Protein AF-0000000069912980 (afdb_homodimer)

Sequence (394 aa):
MSRKFDGLCTSQEHWNTFIVEEDFNFISSNGISAVRIPVGWWIASDRAPPQPYVGGSLQALDNAFIWAQKYGINVIIDLHAAPGSQNGEAHSSSRNGSQEWGLSVQNIQETVNVIDFLTYRYANYSRLYAVELINEPLSPGATLDSLNKYYRAGYNVVRKSVKLARVPWRRETRPRPMGGQKPAHGPGRARLGPLTMMSRKFDGLCTSQEHWNTFIVEEDFNFISSNGISAVRIPVGWWIASDRAPPQPYVGGSLQALDNAFIWAQKYGINVIIDLHAAPGSQNGEAHSSSRNGSQEWGLSVQNIQETVNVIDFLTYRYANYSRLYAVELINEPLSPGATLDSLNKYYRAGYNVVRKSVKLARVPWRRETRPRPMGGQKPAHGPGRARLGPLTM

Radius of gyration: 20.33 Å; Cα contacts (8 Å, |Δi|>4): 784; chains: 2; bounding box: 56×50×55 Å

InterPro domains:
  IPR001547 Glycoside hydrolase, family 5 [PF00150] (10-161)
  IPR010431 Fascin [PTHR10551] (12-167)
  IPR017853 Glycoside hydrolase superfamily [SSF51445] (11-161)

Secondary structure (DSSP, 8-state):
------TT---HHHHHHHS-HHHHHHHHHTT--EEEEEEEGGGGGTTSPPTT--S-HHHHHHHHHHHHHHHT-EEEEEEEE-TT-SSS-GGGT-STT---GGG-HHHHHHHHHHHHHHHHHHTT-TTEEEEESSSS--TTTS-HHHHHHHHHHHHHHHHHHHHHHH-SS-----------------S-----EEEE-/------TT---HHHHHHHS-HHHHHHHHHTT--EEEEEEEGGGGGTTSPPTT--S-HHHHHHHHHHHHHHHT-EEEEEEEE-TT-SSS-GGGT-STT---GGG-HHHHHHHHHHHHHHHHHHTT-TTEEEEESSSS--TTTS-HHHHHHHHHHHHHHHHHHHHHHH--S-----------------S-----EEEE-

Nearest PDB structures (foldseek):
  2pbo-assembly1_A  TM=8.681E-01  e=3.625E-12  Candida albicans
  1h4p-assembly2_B  TM=8.787E-01  e=3.131E-10  Saccharomyces cerevisiae
  1cec-assembly1_A  TM=8.666E-01  e=3.443E-08  Acetivibrio thermocellus
  1cen-assembly1_A  TM=8.551E-01  e=7.095E-08  Acetivibrio thermocellus
  3w0k-assembly1_A  TM=7.605E-01  e=1.513E-05  Caldanaerobius polysaccharolyticus

pLDDT: mean 77.16, std 24.52, range [23.08, 97.5]

Organism: Camellia sinensis (NCBI:txid4442)

Structure (mmCIF, N/CA/C/O backbone):
data_AF-0000000069912980-model_v1
#
loop_
_entity.id
_entity.type
_entity.pdbx_description
1 polymer 'Glycoside hydrolase family 5 domain-containing protein'
#
loop_
_atom_site.group_PDB
_atom_site.id
_atom_site.type_symbol
_atom_site.label_atom_id
_atom_site.label_alt_id
_atom_site.label_comp_id
_atom_site.label_asym_id
_atom_site.label_entity_id
_atom_site.label_seq_id
_atom_site.pdbx_PDB_ins_code
_atom_site.Cartn_x
_atom_site.Cartn_y
_atom_site.Cartn_z
_atom_site.occupancy
_atom_site.B_iso_or_equiv
_atom_site.auth_seq_id
_atom_site.auth_comp_id
_atom_site.auth_asym_id
_atom_site.auth_atom_id
_atom_site.pdbx_PDB_model_num
ATOM 1 N N . MET A 1 1 ? -14.133 -2.797 -12.57 1 27.88 1 MET A N 1
ATOM 2 C CA . MET A 1 1 ? -13.844 -1.371 -12.68 1 27.88 1 MET A CA 1
ATOM 3 C C . MET A 1 1 ? -12.797 -0.946 -11.656 1 27.88 1 MET A C 1
ATOM 5 O O . MET A 1 1 ? -13.094 -0.879 -10.461 1 27.88 1 MET A O 1
ATOM 9 N N . SER A 1 2 ? -11.656 -1.53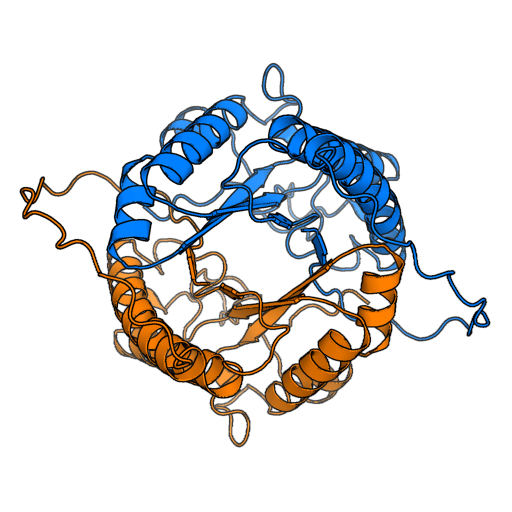7 -11.773 1 38.38 2 SER A N 1
ATOM 10 C CA . SER A 1 2 ? -10.5 -1.09 -10.992 1 38.38 2 SER A CA 1
ATOM 11 C C . SER A 1 2 ? -10.367 0.429 -11.023 1 38.38 2 SER A C 1
ATOM 13 O O . SER A 1 2 ? -10.023 1.002 -12.062 1 38.38 2 SER A O 1
ATOM 15 N N . ARG A 1 3 ? -11.453 1.156 -10.445 1 48.53 3 ARG A N 1
ATOM 16 C CA . ARG A 1 3 ? -11.391 2.609 -10.555 1 48.53 3 ARG A CA 1
ATOM 17 C C . ARG A 1 3 ? -10.133 3.154 -9.891 1 48.53 3 ARG A C 1
ATOM 19 O O . ARG A 1 3 ? -9.844 2.824 -8.734 1 48.53 3 ARG A O 1
ATOM 26 N N . LYS A 1 4 ? -9.32 3.502 -10.797 1 55.47 4 LYS A N 1
ATOM 27 C CA . LYS A 1 4 ? -8.031 4.105 -10.469 1 55.47 4 LYS A CA 1
ATOM 28 C C . LYS A 1 4 ? -8.203 5.316 -9.562 1 55.47 4 LYS A C 1
ATOM 30 O O . LYS A 1 4 ? -9.109 6.129 -9.766 1 55.47 4 LYS A O 1
ATOM 35 N N . PHE A 1 5 ? -7.641 5.121 -8.398 1 62.72 5 PHE A N 1
ATOM 36 C CA . PHE A 1 5 ? -7.477 6.402 -7.727 1 62.72 5 PHE A CA 1
ATOM 37 C C . PHE A 1 5 ? -6.805 7.414 -8.648 1 62.72 5 PHE A C 1
ATOM 39 O O . PHE A 1 5 ? -5.672 7.203 -9.086 1 62.72 5 PHE A O 1
ATOM 46 N N . ASP A 1 6 ? -7.695 8.273 -9.141 1 62.66 6 ASP A N 1
ATOM 47 C CA . ASP A 1 6 ? -7.172 9.32 -10.016 1 62.66 6 ASP A CA 1
ATOM 48 C C . ASP A 1 6 ? -6.59 10.477 -9.203 1 62.66 6 ASP A C 1
ATOM 50 O O . ASP A 1 6 ? -7.316 11.164 -8.484 1 62.66 6 ASP A O 1
ATOM 54 N N . GLY A 1 7 ? -5.359 10.422 -9.062 1 62.03 7 GLY A N 1
ATOM 55 C CA . GLY A 1 7 ? -4.703 11.531 -8.383 1 62.03 7 GLY A CA 1
ATOM 56 C C . GLY A 1 7 ? -5.227 12.891 -8.805 1 62.03 7 GLY A C 1
ATOM 57 O O . GLY A 1 7 ? -5.059 13.875 -8.086 1 62.03 7 GLY A O 1
ATOM 58 N N . LEU A 1 8 ? -5.922 12.852 -9.938 1 56.19 8 LEU A N 1
ATOM 59 C CA . LEU A 1 8 ? -6.418 14.141 -10.406 1 56.19 8 LEU A CA 1
ATOM 60 C C . LEU A 1 8 ? -7.785 14.445 -9.812 1 56.19 8 LEU A C 1
ATOM 62 O O . LEU A 1 8 ? -8.172 15.617 -9.695 1 56.19 8 LEU A O 1
ATOM 66 N N . CYS A 1 9 ? -8.438 13.477 -9.227 1 60.84 9 CYS A N 1
ATOM 67 C CA . CYS A 1 9 ? -9.711 13.438 -8.516 1 60.84 9 CYS A CA 1
ATOM 68 C C . CYS A 1 9 ? -10.508 14.719 -8.758 1 60.84 9 CYS A C 1
ATOM 70 O O . CYS A 1 9 ? -10.875 15.414 -7.805 1 60.84 9 CYS A O 1
ATOM 72 N N . THR A 1 10 ? -10.852 14.961 -10.008 1 61.47 10 THR A N 1
ATOM 73 C CA . THR A 1 10 ? -11.438 16.25 -10.383 1 61.47 10 THR A CA 1
ATOM 74 C C . THR A 1 10 ? -12.93 16.094 -10.641 1 61.47 10 THR A C 1
ATOM 76 O O . THR A 1 10 ? -13.602 17.062 -11.023 1 61.47 10 THR A O 1
ATOM 79 N N . SER A 1 11 ? -13.375 14.93 -10.43 1 65 11 SER A N 1
ATOM 80 C CA . SER A 1 11 ? -14.812 14.844 -10.68 1 65 11 SER A CA 1
ATOM 81 C C . SER A 1 11 ? -15.539 14.172 -9.516 1 65 11 SER A C 1
ATOM 83 O O . SER A 1 11 ? -15.031 13.211 -8.93 1 65 11 SER A O 1
ATOM 85 N N . GLN A 1 12 ? -16.672 14.75 -9.164 1 69.38 12 GLN A N 1
ATOM 86 C CA . GLN A 1 12 ? -17.547 14.195 -8.133 1 69.38 12 GLN A CA 1
ATOM 87 C C . GLN A 1 12 ? -17.969 12.773 -8.484 1 69.38 12 GLN A C 1
ATOM 89 O O . GLN A 1 12 ? -18.156 11.938 -7.598 1 69.38 12 GLN A O 1
ATOM 94 N N . GLU A 1 13 ? -18.156 12.633 -9.758 1 70.38 13 GLU A N 1
ATOM 95 C CA . GLU A 1 13 ? -18.562 11.32 -10.242 1 70.38 13 GLU A CA 1
ATOM 96 C C . GLU A 1 13 ? -17.547 10.242 -9.891 1 70.38 13 GLU A C 1
ATOM 98 O O . GLU A 1 13 ? -17.906 9.094 -9.641 1 70.38 13 GLU A O 1
ATOM 103 N N . HIS A 1 14 ? -16.438 10.711 -9.773 1 73.62 14 HIS A N 1
ATOM 104 C CA . HIS A 1 14 ? -15.367 9.789 -9.414 1 73.62 14 HIS A CA 1
ATOM 105 C C . HIS A 1 14 ? -15.625 9.156 -8.047 1 73.62 14 HIS A C 1
ATOM 107 O O . HIS A 1 14 ? -15.586 7.93 -7.91 1 73.62 14 HIS A O 1
ATOM 113 N N . TRP A 1 15 ? -16.141 9.961 -7.148 1 77.31 15 TRP A N 1
ATOM 114 C CA . TRP A 1 15 ? -16.219 9.469 -5.777 1 77.31 15 TRP A CA 1
ATOM 115 C C . TRP A 1 15 ? -17.453 8.586 -5.594 1 77.31 15 TRP A C 1
ATOM 117 O O . TRP A 1 15 ? -17.469 7.715 -4.723 1 77.31 15 TRP A O 1
ATOM 127 N N . ASN A 1 16 ? -18.375 8.75 -6.48 1 74.81 16 ASN A N 1
ATOM 128 C CA . ASN A 1 16 ? -19.578 7.941 -6.41 1 74.81 16 AS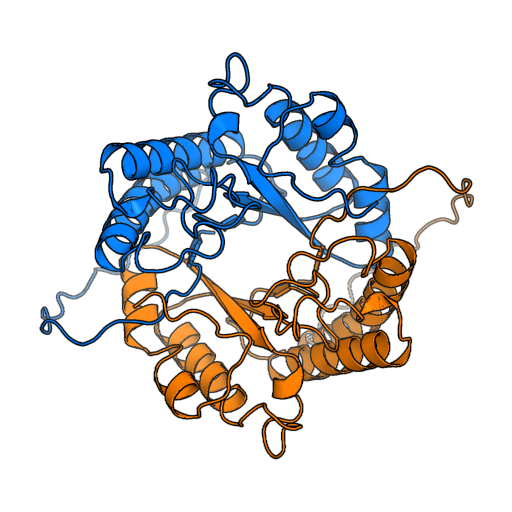N A CA 1
ATOM 129 C C . ASN A 1 16 ? -19.344 6.527 -6.938 1 74.81 16 ASN A C 1
ATOM 131 O O . ASN A 1 16 ? -20.125 5.613 -6.637 1 74.81 16 ASN A O 1
ATOM 135 N N . THR A 1 17 ? -18.281 6.457 -7.625 1 78.31 17 THR A N 1
ATOM 136 C CA . THR A 1 17 ? -18.094 5.168 -8.273 1 78.31 17 THR A CA 1
ATOM 137 C C . THR A 1 17 ? -16.766 4.547 -7.859 1 78.31 17 THR A C 1
ATOM 139 O O . THR A 1 17 ? -16.516 3.359 -8.094 1 78.31 17 THR A O 1
ATOM 142 N N . PHE A 1 18 ? -16.047 5.332 -7.25 1 78.62 18 PHE A N 1
ATOM 143 C CA . PHE A 1 18 ? -14.688 4.938 -6.895 1 78.62 18 PHE A CA 1
ATOM 144 C C . PHE A 1 18 ? -14.703 3.711 -5.988 1 78.62 18 PHE A C 1
ATOM 146 O O . PHE A 1 18 ? -13.938 2.77 -6.203 1 78.62 18 PHE A O 1
ATOM 153 N N . ILE A 1 19 ? -15.602 3.709 -5.02 1 85.69 19 ILE A N 1
ATOM 154 C CA . ILE A 1 19 ? -15.836 2.617 -4.078 1 85.69 19 ILE A CA 1
ATOM 155 C C . ILE A 1 19 ? -17.328 2.453 -3.836 1 85.69 19 ILE A C 1
ATOM 157 O O . ILE A 1 19 ? -18.016 3.416 -3.496 1 85.69 19 ILE A O 1
ATOM 161 N N . VAL A 1 20 ? -17.766 1.244 -4.062 1 89.75 20 VAL A N 1
ATOM 162 C CA . VAL A 1 20 ? -19.188 0.974 -3.904 1 89.75 20 VAL A CA 1
ATOM 163 C C . VAL A 1 20 ? -19.375 -0.292 -3.072 1 89.75 20 VAL A C 1
ATOM 165 O O . VAL A 1 20 ? -18.438 -1.05 -2.85 1 89.75 20 VAL A O 1
ATOM 168 N N . GLU A 1 21 ? -20.562 -0.493 -2.643 1 93.06 21 GLU A N 1
ATOM 169 C CA . GLU A 1 21 ? -20.875 -1.614 -1.76 1 93.06 21 GLU A CA 1
ATOM 170 C C . GLU A 1 21 ? -20.562 -2.949 -2.434 1 93.06 21 GLU A C 1
ATOM 172 O O . GLU A 1 21 ? -20.109 -3.889 -1.778 1 93.06 21 GLU A O 1
ATOM 177 N N . GLU A 1 22 ? -20.781 -3.039 -3.695 1 89.75 22 GLU A N 1
ATOM 178 C CA . GLU A 1 22 ? -20.562 -4.277 -4.438 1 89.75 22 GLU A CA 1
ATOM 179 C C . GLU A 1 22 ? -19.109 -4.723 -4.344 1 89.75 22 GLU A C 1
ATOM 181 O O . GLU A 1 22 ? -18.812 -5.918 -4.379 1 89.75 22 GLU A O 1
ATOM 186 N N . ASP A 1 23 ? -18.219 -3.775 -4.266 1 85.81 23 ASP A N 1
ATOM 187 C CA . ASP A 1 23 ? -16.812 -4.102 -4.086 1 85.81 23 ASP A CA 1
ATOM 188 C C . ASP A 1 23 ? -16.578 -4.848 -2.773 1 85.81 23 ASP A C 1
ATOM 190 O O . ASP A 1 23 ? -15.836 -5.828 -2.732 1 85.81 23 ASP A O 1
ATOM 194 N N . PHE A 1 24 ? -17.188 -4.422 -1.742 1 90.19 24 PHE A N 1
ATOM 195 C CA . PHE A 1 24 ? -17.031 -5.031 -0.429 1 90.19 24 PHE A CA 1
ATOM 196 C C . PHE A 1 24 ? -17.688 -6.402 -0.383 1 90.19 24 PHE A C 1
ATOM 198 O O . PHE A 1 24 ? -17.156 -7.336 0.219 1 90.19 24 PHE A O 1
ATOM 205 N N . ASN A 1 25 ? -18.844 -6.508 -0.995 1 88.88 25 ASN A N 1
ATOM 206 C CA . ASN A 1 25 ? -19.469 -7.816 -1.138 1 88.88 25 ASN A CA 1
ATOM 207 C C . ASN A 1 25 ? -18.547 -8.797 -1.861 1 88.88 25 ASN A C 1
ATOM 209 O O . ASN A 1 25 ? -18.391 -9.938 -1.422 1 88.88 25 ASN A O 1
ATOM 213 N N . PHE A 1 26 ? -17.969 -8.344 -2.854 1 81.75 26 PHE A N 1
ATOM 214 C CA . PHE A 1 26 ? -17.062 -9.156 -3.652 1 81.75 26 PHE A CA 1
ATOM 215 C C . PHE A 1 26 ? -15.852 -9.578 -2.83 1 81.75 26 PHE A C 1
ATOM 217 O O . PHE A 1 26 ? -15.5 -10.758 -2.801 1 81.75 26 PHE A O 1
ATOM 224 N N . ILE A 1 27 ? -15.281 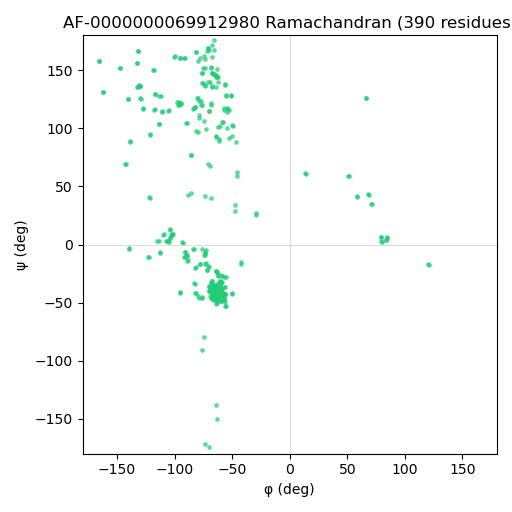-8.609 -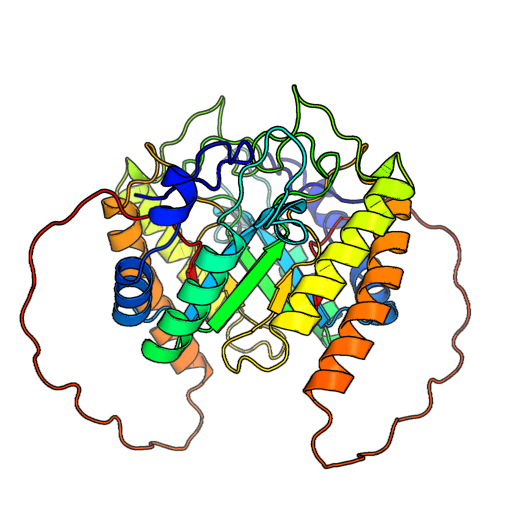2.236 1 82.94 27 ILE A N 1
ATOM 225 C CA . ILE A 1 27 ? -14.086 -8.852 -1.434 1 82.94 27 ILE A CA 1
ATOM 226 C C . ILE A 1 27 ? -14.391 -9.859 -0.333 1 82.94 27 ILE A C 1
ATOM 228 O O . ILE A 1 27 ? -13.656 -10.836 -0.157 1 82.94 27 ILE A O 1
ATOM 232 N N . SER A 1 28 ? -15.43 -9.68 0.328 1 85.06 28 SER A N 1
ATOM 233 C CA . SER A 1 28 ? -15.836 -10.57 1.41 1 85.06 28 SER A CA 1
ATOM 234 C C . SER A 1 28 ? -16.156 -11.969 0.885 1 85.06 28 SER A C 1
ATOM 236 O O . SER A 1 28 ? -15.75 -12.969 1.479 1 85.06 28 SER A O 1
ATOM 238 N N . SER A 1 29 ? -16.781 -12.109 -0.254 1 82.75 29 SER A N 1
ATOM 239 C CA . SER A 1 29 ? -17.234 -13.375 -0.826 1 82.75 29 SER A CA 1
ATOM 240 C C . SER A 1 29 ? -16.047 -14.203 -1.311 1 82.75 29 SER A C 1
ATOM 242 O O . SER A 1 29 ? -16.156 -15.422 -1.472 1 82.75 29 SER A O 1
ATOM 244 N N . ASN A 1 30 ? -14.953 -13.508 -1.488 1 77.12 30 ASN A N 1
ATOM 245 C CA . ASN A 1 30 ? -13.766 -14.211 -1.965 1 77.12 30 ASN A CA 1
ATOM 246 C C . ASN A 1 30 ? -12.773 -14.469 -0.834 1 77.12 30 ASN A C 1
ATOM 248 O O . ASN A 1 30 ? -11.617 -14.805 -1.085 1 77.12 30 ASN A O 1
ATOM 252 N N . GLY A 1 31 ? -13.211 -14.18 0.373 1 76.81 31 GLY A N 1
ATOM 253 C CA . GLY A 1 31 ? -12.422 -14.547 1.538 1 76.81 31 GLY A CA 1
ATOM 254 C C . GLY A 1 31 ? -11.352 -13.523 1.88 1 76.81 31 GLY A C 1
ATOM 255 O O . GLY A 1 31 ? -10.508 -13.773 2.748 1 76.81 31 GLY A O 1
ATOM 256 N N . ILE A 1 32 ? -11.344 -12.383 1.168 1 82.38 32 ILE A N 1
ATOM 257 C CA . ILE A 1 32 ? -10.438 -11.289 1.487 1 82.38 32 ILE A CA 1
ATOM 258 C C . ILE A 1 32 ? -10.93 -10.547 2.729 1 82.38 32 ILE A C 1
ATOM 260 O O . ILE A 1 32 ? -12.133 -10.289 2.867 1 82.38 32 ILE A O 1
ATOM 264 N N . SER A 1 33 ? -9.961 -10.18 3.617 1 85.06 33 SER A N 1
ATOM 265 C CA . SER A 1 33 ? -10.406 -9.695 4.918 1 85.06 33 SER A CA 1
ATOM 266 C C . SER A 1 33 ? -10.078 -8.211 5.09 1 85.06 33 SER A C 1
ATOM 268 O O . SER A 1 33 ? -10.484 -7.594 6.078 1 85.06 33 SER A O 1
ATOM 270 N N . ALA A 1 34 ? -9.328 -7.688 4.102 1 88 34 ALA A N 1
ATOM 271 C CA . ALA A 1 34 ? -8.969 -6.277 4.254 1 88 34 ALA A CA 1
ATOM 272 C C . ALA A 1 34 ? -8.875 -5.586 2.898 1 88 34 ALA A C 1
ATOM 274 O O . ALA A 1 34 ? -8.617 -6.234 1.881 1 88 34 ALA A O 1
ATOM 275 N N . VAL A 1 35 ? -9.141 -4.32 2.957 1 89.06 35 VAL A N 1
ATOM 276 C CA . VAL A 1 35 ? -9.008 -3.486 1.767 1 89.06 35 VAL A CA 1
ATOM 277 C C . VAL A 1 35 ? -8.18 -2.246 2.09 1 89.06 35 VAL A C 1
ATOM 279 O O . VAL A 1 35 ? -8.305 -1.675 3.176 1 89.06 35 VAL A O 1
ATOM 282 N N . ARG A 1 36 ? -7.297 -1.959 1.19 1 89.5 36 ARG A N 1
ATOM 283 C CA . ARG A 1 36 ? -6.559 -0.701 1.258 1 89.5 36 ARG A CA 1
ATOM 284 C C . ARG A 1 36 ? -7.23 0.372 0.405 1 89.5 36 ARG A C 1
ATOM 286 O O . ARG A 1 36 ? -7.426 0.183 -0.797 1 89.5 36 ARG A O 1
ATOM 293 N N . ILE A 1 37 ? -7.613 1.479 1.033 1 91.88 37 ILE A N 1
ATOM 294 C CA . ILE A 1 37 ? -8.359 2.523 0.342 1 91.88 37 ILE A CA 1
ATOM 295 C C . ILE A 1 37 ? -7.492 3.768 0.19 1 91.88 37 ILE A C 1
ATOM 297 O O . ILE A 1 37 ? -7.148 4.418 1.181 1 91.88 37 ILE A O 1
ATOM 301 N N . PRO A 1 38 ? -7.156 4.117 -1.059 1 93 38 PRO A N 1
ATOM 302 C CA . PRO A 1 38 ? -6.352 5.316 -1.293 1 93 38 PRO A CA 1
ATOM 303 C C . PRO A 1 38 ? -7.148 6.605 -1.104 1 93 38 PRO A C 1
ATOM 305 O O . PRO A 1 38 ? -8.32 6.676 -1.492 1 93 38 PRO A O 1
ATOM 308 N N . VAL A 1 39 ? -6.539 7.582 -0.44 1 93.94 39 VAL A N 1
ATOM 309 C CA . VAL A 1 39 ? -7.125 8.914 -0.31 1 93.94 39 VAL A CA 1
ATOM 310 C C . VAL A 1 39 ? -6.078 9.977 -0.635 1 93.94 39 VAL A C 1
ATOM 312 O O . VAL A 1 39 ? -4.875 9.703 -0.582 1 93.94 39 VAL A O 1
ATOM 315 N N . GLY A 1 40 ? -6.57 11.125 -1.024 1 95.06 40 GLY A N 1
ATOM 316 C CA . GLY A 1 40 ? -5.699 12.281 -1.188 1 95.06 40 GLY A CA 1
ATOM 317 C C . GLY A 1 40 ? -5.754 13.234 -0.015 1 95.06 40 GLY A C 1
ATOM 318 O O . GLY A 1 40 ? -6.727 13.25 0.74 1 95.06 40 GLY A O 1
ATOM 319 N N . TRP A 1 41 ? -4.746 14.07 0.052 1 96.56 41 TRP A N 1
ATOM 320 C CA . TRP A 1 41 ? -4.586 14.953 1.2 1 96.56 41 TRP A CA 1
ATOM 321 C C . TRP A 1 41 ? -5.754 15.93 1.299 1 96.56 41 TRP A C 1
ATOM 323 O O . TRP A 1 41 ? -6.102 16.391 2.391 1 96.56 41 TRP A O 1
ATOM 333 N N . TRP A 1 42 ? -6.441 16.219 0.264 1 96.06 42 TRP A N 1
ATOM 334 C CA . TRP A 1 42 ? -7.508 17.219 0.225 1 96.06 42 TRP A CA 1
ATOM 335 C C . TRP A 1 42 ? -8.758 16.703 0.932 1 96.06 42 TRP A C 1
ATOM 337 O O . TRP A 1 42 ? -9.703 17.469 1.171 1 96.06 42 TRP A O 1
ATOM 347 N N . ILE A 1 43 ? -8.766 15.422 1.342 1 96 43 ILE A N 1
ATOM 348 C CA . ILE A 1 43 ? -9.914 14.844 2.027 1 96 43 ILE A CA 1
ATOM 349 C C . ILE A 1 43 ? -10.156 15.578 3.346 1 96 43 ILE A C 1
ATOM 351 O O . ILE A 1 43 ? -11.289 15.633 3.834 1 96 43 ILE A O 1
ATOM 355 N N . ALA A 1 44 ? -9.102 16.141 3.9 1 97 44 ALA A N 1
ATOM 356 C CA . ALA A 1 44 ? -9.203 16.844 5.18 1 97 44 ALA A CA 1
ATOM 357 C C . ALA A 1 44 ? -9.922 18.188 5.016 1 97 44 ALA A C 1
ATOM 359 O O . ALA A 1 44 ? -10.352 18.797 6 1 97 44 ALA A O 1
ATOM 360 N N . SER A 1 45 ? -10.031 18.656 3.777 1 96.62 45 SER A N 1
ATOM 361 C CA . SER A 1 45 ? -10.773 19.875 3.447 1 96.62 45 SER A CA 1
ATOM 362 C C . SER A 1 45 ? -11.875 19.594 2.43 1 96.62 45 SER A C 1
ATOM 364 O O . SER A 1 45 ? -12.07 20.359 1.487 1 96.62 45 SER A O 1
ATOM 366 N N . ASP A 1 46 ? -12.539 18.469 2.639 1 94.38 46 ASP A N 1
ATOM 367 C CA . ASP A 1 46 ? -13.461 17.906 1.654 1 94.38 46 ASP A CA 1
ATOM 368 C C . ASP A 1 46 ? -14.594 18.875 1.348 1 94.38 46 ASP A C 1
ATOM 370 O O . ASP A 1 46 ? -15.094 18.922 0.221 1 94.38 46 ASP A O 1
ATOM 374 N N . ARG A 1 47 ? -15.016 19.672 2.301 1 93 47 ARG A N 1
ATOM 375 C CA . ARG A 1 47 ? -16.109 20.625 2.104 1 93 47 ARG A CA 1
ATOM 376 C C . ARG A 1 47 ? -15.727 21.719 1.115 1 93 47 ARG A C 1
ATOM 378 O O . ARG A 1 47 ? -16.562 22.203 0.357 1 93 47 ARG A O 1
ATOM 385 N N . ALA A 1 48 ? -14.461 22.109 1.189 1 93.69 48 ALA A N 1
ATOM 386 C CA . ALA A 1 48 ? -13.914 23.141 0.298 1 93.69 48 ALA A CA 1
ATOM 387 C C . ALA A 1 48 ? -12.469 22.812 -0.085 1 93.69 48 ALA A C 1
ATOM 389 O O . ALA A 1 48 ? -11.547 23.547 0.296 1 93.69 48 ALA A O 1
ATOM 390 N N . PRO A 1 49 ? -12.336 21.797 -0.858 1 92.88 49 PRO A N 1
ATOM 391 C CA . PRO A 1 49 ? -10.969 21.422 -1.217 1 92.88 49 PRO A CA 1
ATOM 392 C C . PRO A 1 49 ? -10.281 22.453 -2.107 1 92.88 49 PRO A C 1
ATOM 394 O O . PRO A 1 49 ? -10.953 23.188 -2.842 1 92.88 49 PRO A O 1
ATOM 397 N N . PRO A 1 50 ? -8.992 22.562 -1.945 1 92.06 50 PRO A N 1
ATOM 398 C CA . PRO A 1 50 ? -8.305 23.469 -2.877 1 92.06 50 PRO A CA 1
ATOM 399 C C . PRO A 1 50 ? -8.406 23 -4.328 1 92.06 50 PRO A C 1
ATOM 401 O O . PRO A 1 50 ? -8.43 21.797 -4.59 1 92.06 50 PRO A O 1
ATOM 404 N N . GLN A 1 51 ? -8.523 24.062 -5.199 1 89.5 51 GLN A N 1
ATOM 405 C CA . GLN A 1 51 ? -8.516 23.703 -6.613 1 89.5 51 GLN A CA 1
ATOM 406 C C . GLN A 1 51 ? -7.258 22.922 -6.98 1 89.5 51 GLN A C 1
ATOM 408 O O . GLN A 1 51 ? -6.172 23.219 -6.473 1 89.5 51 GLN A O 1
ATOM 413 N N . PRO A 1 52 ? -7.414 21.875 -7.785 1 89.69 52 PRO A N 1
ATOM 414 C CA . PRO A 1 52 ? -8.508 21.406 -8.648 1 89.69 52 PRO A CA 1
ATOM 415 C C . PRO A 1 52 ? -9.312 20.281 -8.031 1 89.69 52 PRO A C 1
ATOM 417 O O . PRO A 1 52 ? -10.125 19.641 -8.711 1 89.69 52 PRO A O 1
ATOM 420 N N . TYR A 1 53 ? -9.078 20.016 -6.816 1 90 53 TYR A N 1
ATOM 421 C CA . TYR A 1 53 ? -9.719 18.844 -6.207 1 90 53 TYR A CA 1
ATOM 422 C C . TYR A 1 53 ? -11.195 19.125 -5.926 1 90 53 TYR A C 1
ATOM 424 O O . TYR A 1 53 ? -11.594 20.281 -5.781 1 90 53 TYR A O 1
ATOM 432 N N . VAL A 1 54 ? -11.969 18.062 -5.941 1 88.62 54 VAL A N 1
ATOM 433 C CA . VAL A 1 54 ? -13.406 18.172 -5.695 1 88.62 54 VAL A CA 1
ATOM 434 C C . VAL A 1 54 ? -13.781 17.391 -4.441 1 88.62 54 VAL A C 1
ATOM 436 O O . VAL A 1 54 ? -13.148 16.375 -4.121 1 88.62 54 VAL A O 1
ATOM 439 N N . GLY A 1 55 ? -14.797 17.859 -3.799 1 90.75 55 GLY A N 1
ATOM 440 C CA . GLY A 1 55 ? -15.281 17.188 -2.602 1 90.75 55 GLY A CA 1
ATOM 441 C C . GLY A 1 55 ? -15.961 15.867 -2.891 1 90.75 55 GLY A C 1
ATOM 442 O O . GLY A 1 55 ? -16.172 15.508 -4.051 1 90.75 55 GLY A O 1
ATOM 443 N N . GLY A 1 56 ? -16.219 15.086 -1.768 1 92.06 56 GLY A N 1
ATOM 444 C CA . GLY A 1 56 ? -16.938 13.828 -1.884 1 92.06 56 GLY A CA 1
ATOM 445 C C . GLY A 1 56 ? -16.125 12.633 -1.397 1 92.06 56 GLY A C 1
ATOM 446 O O . GLY A 1 56 ? -16.688 11.578 -1.111 1 92.06 56 GLY A O 1
ATOM 447 N N . SER A 1 57 ? -14.867 12.836 -1.287 1 92.75 57 SER A N 1
ATOM 448 C CA . SER A 1 57 ? -14.016 11.719 -0.894 1 92.75 57 SER A CA 1
ATOM 449 C C . SER A 1 57 ? -14.289 11.297 0.544 1 92.75 57 SER A C 1
ATOM 451 O O . SER A 1 57 ? -14.195 10.109 0.875 1 92.75 57 SER A O 1
ATOM 453 N N . LEU A 1 58 ? -14.648 12.273 1.306 1 95.38 58 LEU A N 1
ATOM 454 C CA . LEU A 1 58 ? -14.922 11.969 2.705 1 95.38 58 LEU A CA 1
ATOM 455 C C . LEU A 1 58 ? -16.188 11.125 2.842 1 95.38 58 LEU A C 1
ATOM 457 O O . LEU A 1 58 ? -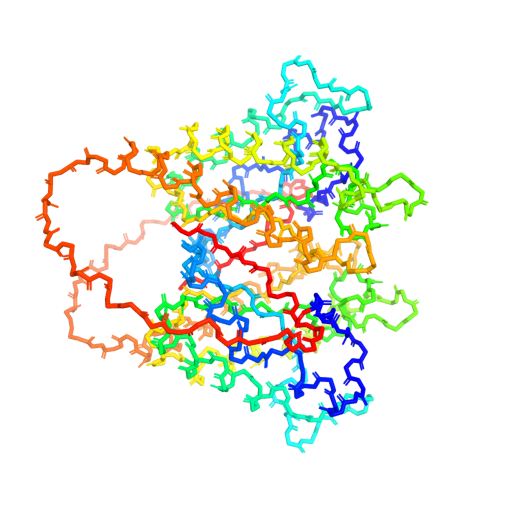16.203 10.141 3.58 1 95.38 58 LEU A O 1
ATOM 461 N N . GLN A 1 59 ? -17.172 11.5 2.17 1 94.62 59 GLN A N 1
ATOM 462 C CA . GLN A 1 59 ? -18.406 10.719 2.178 1 94.62 59 GLN A CA 1
ATOM 463 C C . GLN A 1 59 ? -18.172 9.312 1.624 1 94.62 59 GLN A C 1
ATOM 465 O O . GLN A 1 59 ? -18.734 8.344 2.133 1 94.62 59 GLN A O 1
ATOM 470 N N . ALA A 1 60 ? -17.375 9.227 0.564 1 93.19 60 ALA A N 1
ATOM 471 C CA . ALA A 1 60 ? -17.047 7.922 -0.002 1 93.19 60 ALA A CA 1
ATOM 472 C C . ALA A 1 60 ? -16.359 7.035 1.029 1 93.19 60 ALA A C 1
ATOM 474 O O . ALA A 1 60 ? -16.656 5.848 1.146 1 93.19 60 ALA A O 1
ATOM 475 N N . LEU A 1 61 ? -15.445 7.613 1.75 1 95.38 61 LEU A N 1
ATOM 476 C CA . LEU A 1 61 ? -14.742 6.852 2.773 1 95.38 61 LEU A CA 1
ATOM 477 C C . LEU A 1 61 ? -15.672 6.477 3.918 1 95.38 61 LEU A C 1
ATOM 479 O O . LEU A 1 61 ? -15.594 5.367 4.449 1 95.38 61 LEU A O 1
ATOM 483 N N . ASP A 1 62 ? -16.594 7.398 4.309 1 96.81 62 ASP A N 1
ATOM 484 C CA . ASP A 1 62 ? -17.609 7.074 5.297 1 96.81 62 ASP A CA 1
ATOM 485 C C . ASP A 1 62 ? -18.438 5.863 4.855 1 96.81 62 ASP A C 1
ATOM 487 O O . ASP A 1 62 ? -18.656 4.938 5.641 1 96.81 62 ASP A O 1
ATOM 491 N N . ASN A 1 63 ? -18.859 5.914 3.666 1 96.38 63 ASN A N 1
ATOM 492 C CA . ASN A 1 63 ? -19.641 4.801 3.125 1 96.38 63 ASN A CA 1
ATOM 493 C C . ASN A 1 63 ? -18.844 3.502 3.148 1 96.38 63 ASN A C 1
ATOM 495 O O . ASN A 1 63 ? -19.375 2.441 3.477 1 96.38 63 ASN A O 1
ATOM 499 N N . ALA A 1 64 ? -17.578 3.627 2.785 1 95.31 64 ALA A N 1
ATOM 500 C CA . ALA A 1 64 ? -16.719 2.453 2.787 1 95.31 64 ALA A CA 1
ATOM 501 C C . ALA A 1 64 ? -16.688 1.798 4.164 1 95.31 64 ALA A C 1
ATOM 503 O O . ALA A 1 64 ? -16.719 0.571 4.277 1 95.31 64 ALA A O 1
ATOM 504 N N . PHE A 1 65 ? -16.594 2.576 5.176 1 96.38 65 PHE A N 1
ATOM 505 C CA . PHE A 1 65 ? -16.531 2.023 6.523 1 96.38 65 PHE A CA 1
ATOM 506 C C . PHE A 1 65 ? -17.859 1.378 6.902 1 96.38 65 PHE A C 1
ATOM 508 O O . PHE A 1 65 ? -17.891 0.385 7.633 1 96.38 65 PHE A O 1
ATOM 515 N N . ILE A 1 66 ? -19 1.896 6.422 1 97.38 66 ILE A N 1
ATOM 516 C CA . ILE A 1 66 ? -20.297 1.27 6.637 1 97.38 66 ILE A CA 1
ATOM 517 C C . ILE A 1 66 ? -20.312 -0.113 5.988 1 97.38 66 ILE A C 1
ATOM 519 O O . ILE A 1 66 ? -20.703 -1.098 6.625 1 97.38 66 ILE A O 1
ATOM 523 N N . TRP A 1 67 ? -19.859 -0.204 4.781 1 96.5 67 TRP A N 1
ATOM 524 C CA . TRP A 1 67 ? -19.844 -1.479 4.07 1 96.5 67 TRP A CA 1
ATOM 525 C C . TRP A 1 67 ? -18.828 -2.43 4.688 1 96.5 67 TRP A C 1
ATOM 527 O O . TRP A 1 67 ? -19.062 -3.639 4.758 1 96.5 67 TRP A O 1
ATOM 537 N N . ALA A 1 68 ? -17.688 -1.812 5.059 1 95.25 68 ALA A N 1
ATOM 538 C CA . ALA A 1 68 ? -16.672 -2.623 5.727 1 95.25 68 ALA A CA 1
ATOM 539 C C . ALA A 1 68 ? -17.234 -3.307 6.965 1 95.25 68 ALA A C 1
ATOM 541 O O . ALA A 1 68 ? -16.969 -4.484 7.207 1 95.25 68 ALA A O 1
ATOM 542 N N . GLN A 1 69 ? -17.984 -2.602 7.715 1 96.81 69 GLN A N 1
ATOM 543 C CA . GLN A 1 69 ? -18.641 -3.17 8.891 1 96.81 69 GLN A CA 1
ATOM 544 C C . GLN A 1 69 ? -19.656 -4.242 8.492 1 96.81 69 GLN A C 1
ATOM 546 O O . GLN A 1 69 ? -19.672 -5.328 9.078 1 96.81 69 GLN A O 1
ATOM 551 N N . LYS A 1 70 ? -20.422 -3.977 7.551 1 96.94 70 LYS A N 1
ATOM 552 C CA . LYS A 1 70 ? -21.469 -4.879 7.09 1 96.94 70 LYS A CA 1
ATOM 553 C C . LYS A 1 70 ? -20.891 -6.207 6.613 1 96.94 70 LYS A C 1
ATOM 555 O O . LYS A 1 70 ? -21.453 -7.27 6.895 1 96.94 70 LYS A O 1
ATOM 560 N N . TYR A 1 71 ? -19.719 -6.141 5.941 1 94.69 71 TYR A N 1
ATOM 561 C CA . TYR A 1 71 ? -19.188 -7.328 5.27 1 94.69 71 TYR A CA 1
ATOM 562 C C . TYR A 1 71 ? -18 -7.895 6.023 1 94.69 71 TYR A C 1
ATOM 564 O O . TYR A 1 71 ? -17.359 -8.852 5.566 1 94.69 71 TYR A O 1
ATOM 572 N N . GLY A 1 72 ? -17.656 -7.309 7.156 1 94.06 72 GLY A N 1
ATOM 573 C CA . GLY A 1 72 ? -16.578 -7.82 7.977 1 94.06 72 GLY A CA 1
ATOM 574 C C . GLY A 1 72 ? -15.203 -7.66 7.336 1 94.06 72 GLY A C 1
ATOM 575 O O . GLY A 1 72 ? -14.398 -8.594 7.34 1 94.06 72 GLY A O 1
ATOM 576 N N . ILE A 1 73 ? -15.008 -6.48 6.742 1 91.44 73 ILE A N 1
ATOM 577 C CA . ILE A 1 73 ? -13.758 -6.203 6.043 1 91.44 73 ILE A CA 1
ATOM 578 C C . ILE A 1 73 ? -12.969 -5.129 6.789 1 91.44 73 ILE A C 1
ATOM 580 O O . ILE A 1 73 ? -13.531 -4.098 7.172 1 91.44 73 ILE A O 1
ATOM 584 N N . ASN A 1 74 ? -11.727 -5.438 7.066 1 90.31 74 ASN A N 1
ATOM 585 C CA . ASN A 1 74 ? -10.859 -4.434 7.672 1 90.31 74 ASN A CA 1
ATOM 586 C C . ASN A 1 74 ? -10.398 -3.395 6.652 1 90.31 74 ASN A C 1
ATOM 588 O O . ASN A 1 74 ? -10.227 -3.713 5.473 1 90.31 74 ASN A O 1
ATOM 592 N N . VAL A 1 75 ? -10.227 -2.174 7.164 1 91.75 75 VAL A N 1
ATOM 593 C CA . VAL A 1 75 ? -9.875 -1.088 6.254 1 91.75 75 VAL A CA 1
ATOM 594 C C . VAL A 1 75 ? -8.492 -0.536 6.617 1 91.75 75 VAL A C 1
ATOM 596 O O . VAL A 1 75 ? -8.219 -0.273 7.789 1 91.75 75 VAL A O 1
ATOM 599 N N . ILE A 1 76 ? -7.691 -0.451 5.633 1 89.31 76 ILE A N 1
ATOM 600 C CA . ILE A 1 76 ? -6.461 0.327 5.707 1 89.31 76 ILE A CA 1
ATOM 601 C C . ILE A 1 76 ? -6.621 1.625 4.918 1 89.31 76 ILE A C 1
ATOM 603 O O . ILE A 1 76 ? -6.867 1.598 3.709 1 89.31 76 ILE A O 1
ATOM 607 N N . ILE A 1 77 ? -6.57 2.748 5.641 1 92.06 77 ILE A N 1
ATOM 608 C CA . ILE A 1 77 ? -6.566 4.027 4.938 1 92.06 77 ILE A CA 1
ATOM 609 C C . ILE A 1 77 ? -5.164 4.328 4.422 1 92.06 77 ILE A C 1
ATOM 611 O O . ILE A 1 77 ? -4.191 4.293 5.184 1 92.06 77 ILE A O 1
ATOM 615 N N . ASP A 1 78 ? -5.086 4.582 3.156 1 92 78 ASP A N 1
ATOM 616 C CA . ASP A 1 78 ? -3.797 4.812 2.506 1 92 78 ASP A CA 1
ATOM 617 C C . ASP A 1 78 ? -3.68 6.25 2.012 1 92 78 ASP A C 1
ATOM 619 O O . ASP A 1 78 ? -4.277 6.617 0.996 1 92 78 ASP A O 1
ATOM 623 N N . LEU A 1 79 ? -2.906 7.094 2.752 1 94.19 79 LEU A N 1
ATOM 624 C CA . LEU A 1 79 ? -2.627 8.406 2.184 1 94.19 79 LEU A CA 1
ATOM 625 C C . LEU A 1 79 ? -1.804 8.289 0.906 1 94.19 79 LEU A C 1
ATOM 627 O O . LEU A 1 79 ? -0.572 8.297 0.952 1 94.19 79 LEU A O 1
ATOM 631 N N . HIS A 1 80 ? -2.531 8.242 -0.155 1 94.81 80 HIS A N 1
ATOM 632 C CA . HIS A 1 80 ? -1.977 7.879 -1.454 1 94.81 80 HIS A CA 1
ATOM 633 C C . HIS A 1 80 ? -1.309 9.078 -2.121 1 94.81 80 HIS A C 1
ATOM 635 O O . HIS A 1 80 ? -0.324 8.922 -2.846 1 94.81 80 HIS A O 1
ATOM 641 N N . ALA A 1 81 ? -1.879 10.25 -1.873 1 95.44 81 ALA A N 1
ATOM 642 C CA . ALA A 1 81 ? -1.343 11.492 -2.414 1 95.44 81 ALA A CA 1
ATOM 643 C C . ALA A 1 81 ? -1.136 12.523 -1.311 1 95.44 81 ALA A C 1
ATOM 645 O O . ALA A 1 81 ? -2.1 12.984 -0.695 1 95.44 81 ALA A O 1
ATOM 646 N N . ALA A 1 82 ? 0.078 12.891 -1.119 1 96.56 82 ALA A N 1
ATOM 647 C CA . ALA A 1 82 ? 0.434 13.938 -0.168 1 96.56 82 ALA A CA 1
ATOM 648 C C . ALA A 1 82 ? 0.557 15.289 -0.864 1 96.56 82 ALA A C 1
ATOM 650 O O . ALA A 1 82 ? 0.689 15.359 -2.088 1 96.56 82 ALA A O 1
ATOM 651 N N . PRO A 1 83 ? 0.469 16.391 -0.037 1 97 83 PRO A N 1
ATOM 652 C CA . PRO A 1 83 ? 0.668 17.703 -0.663 1 97 83 PRO A CA 1
ATOM 653 C C . PRO A 1 83 ? 1.999 17.812 -1.404 1 97 83 PRO A C 1
ATOM 655 O O . PRO A 1 83 ? 3.041 17.422 -0.866 1 97 83 PRO A O 1
ATOM 658 N N . GLY A 1 84 ? 1.909 18.234 -2.619 1 96.38 84 GLY A N 1
ATOM 659 C CA . GLY A 1 84 ? 3.129 18.422 -3.393 1 96.38 84 GLY A CA 1
ATOM 660 C C . GLY A 1 84 ? 3.68 17.109 -3.941 1 96.38 84 GLY A C 1
ATOM 661 O O . GLY A 1 84 ? 4.762 17.094 -4.531 1 96.38 84 GLY A O 1
ATOM 662 N N . SER A 1 85 ? 3.029 15.953 -3.756 1 96.19 85 SER A N 1
ATOM 663 C CA . SER A 1 85 ? 3.373 14.633 -4.27 1 96.19 85 SER A CA 1
ATOM 664 C C . SER A 1 85 ? 4.676 14.125 -3.658 1 96.19 85 SER A C 1
ATOM 666 O O . SER A 1 85 ? 5.719 14.766 -3.781 1 96.19 85 SER A O 1
ATOM 668 N N . GLN A 1 86 ? 4.66 12.953 -3.084 1 94.38 86 GLN A N 1
ATOM 669 C CA . GLN A 1 86 ? 5.812 12.391 -2.387 1 94.38 86 GLN A CA 1
ATOM 670 C C . GLN A 1 86 ? 6.699 11.594 -3.34 1 94.38 86 GLN A C 1
ATOM 672 O O . GLN A 1 86 ? 7.824 11.227 -2.992 1 94.38 86 GLN A O 1
ATOM 677 N N . ASN A 1 87 ? 6.215 11.336 -4.633 1 91.31 87 ASN A N 1
ATOM 678 C CA . ASN A 1 87 ? 7.02 10.484 -5.512 1 91.31 87 ASN A CA 1
ATOM 679 C C . ASN A 1 87 ? 7.023 11.008 -6.945 1 91.31 87 ASN A C 1
ATOM 681 O O . ASN A 1 87 ? 7.703 10.461 -7.809 1 91.31 87 ASN A O 1
ATOM 685 N N . GLY A 1 88 ? 6.277 12.086 -7.25 1 93 88 GLY A N 1
ATOM 686 C CA . GLY A 1 88 ? 6.289 12.727 -8.555 1 93 88 GLY A CA 1
ATOM 687 C C . GLY A 1 88 ? 5.457 11.992 -9.586 1 93 88 GLY A C 1
ATOM 688 O O . GLY A 1 88 ? 5.48 12.328 -10.773 1 93 88 GLY A O 1
ATOM 689 N N . GLU A 1 89 ? 4.719 10.938 -9.148 1 88.94 89 GLU A N 1
ATOM 690 C CA . GLU A 1 89 ? 3.895 10.156 -10.07 1 88.94 89 GLU A CA 1
ATOM 691 C C . GLU A 1 89 ? 2.477 10.711 -10.141 1 88.94 89 GLU A C 1
ATOM 693 O O . GLU A 1 89 ? 2.012 11.367 -9.211 1 88.94 89 GLU A O 1
ATOM 698 N N . ALA A 1 90 ? 1.749 10.398 -11.156 1 88.06 90 ALA A N 1
ATOM 699 C CA . ALA A 1 90 ? 0.391 10.898 -11.359 1 88.06 90 ALA A CA 1
ATOM 700 C C . ALA A 1 90 ? -0.545 10.406 -10.258 1 88.06 90 ALA A C 1
ATOM 702 O O . ALA A 1 90 ? -1.431 11.141 -9.812 1 88.06 90 ALA A O 1
ATOM 703 N N . HIS A 1 91 ? -0.318 9.227 -9.812 1 87.12 91 HIS A N 1
ATOM 704 C CA . HIS A 1 91 ? -1.23 8.648 -8.828 1 87.12 91 HIS A CA 1
ATOM 705 C C . HIS A 1 91 ? -1.041 9.281 -7.457 1 87.12 91 HIS A C 1
ATOM 707 O O . HIS A 1 91 ? -1.861 9.086 -6.559 1 87.12 91 HIS A O 1
ATOM 713 N N . SER A 1 92 ? -0.015 10.078 -7.285 1 92.5 92 SER A N 1
ATOM 714 C CA . SER A 1 92 ? 0.166 10.867 -6.066 1 92.5 92 SER A CA 1
ATOM 715 C C . SER A 1 92 ? -0.182 12.328 -6.301 1 92.5 92 SER A C 1
ATOM 717 O O . SER A 1 92 ? 0.227 13.203 -5.527 1 92.5 92 SER A O 1
ATOM 719 N N . SER A 1 93 ? -0.826 12.609 -7.426 1 92.31 93 SER A N 1
ATOM 720 C CA . SER A 1 93 ? -1.356 13.914 -7.809 1 92.31 93 SER A CA 1
ATOM 721 C C . SER A 1 93 ? -0.233 14.891 -8.141 1 92.31 93 SER A C 1
ATOM 723 O O . SER A 1 93 ? -0.305 16.078 -7.789 1 92.31 93 SER A O 1
ATOM 725 N N . SER A 1 94 ? 0.786 14.359 -8.703 1 92.56 94 SER A N 1
ATOM 726 C CA . SER A 1 94 ? 1.854 15.227 -9.195 1 92.56 94 SER A CA 1
ATOM 727 C C . SER A 1 94 ? 1.384 16.078 -10.367 1 92.56 94 SER A C 1
ATOM 729 O O . SER A 1 94 ? 0.661 15.586 -11.242 1 92.56 94 SER A O 1
ATOM 731 N N . ARG A 1 95 ? 1.775 17.297 -10.258 1 87.69 95 ARG A N 1
ATOM 732 C CA . ARG A 1 95 ? 1.57 18.172 -11.406 1 87.69 95 ARG A CA 1
ATOM 733 C C . ARG A 1 95 ? 2.775 18.141 -12.336 1 87.69 95 ARG A C 1
ATOM 735 O O . ARG A 1 95 ? 3.814 18.734 -12.039 1 87.69 95 ARG A O 1
ATOM 742 N N . ASN A 1 96 ? 2.67 17.484 -13.414 1 88.5 96 ASN A N 1
ATOM 743 C CA . ASN A 1 96 ? 3.707 17.406 -14.438 1 88.5 96 ASN A CA 1
ATOM 744 C C . ASN A 1 96 ? 5.012 16.844 -13.875 1 88.5 96 ASN A C 1
ATOM 746 O O . ASN A 1 96 ? 6.078 17.422 -14.078 1 88.5 96 ASN A O 1
ATOM 750 N N . GLY A 1 97 ? 4.93 15.867 -13.078 1 90.81 97 GLY A N 1
ATOM 751 C CA . GLY A 1 97 ? 6.121 15.188 -12.594 1 90.81 97 GLY A CA 1
ATOM 752 C C . GLY A 1 97 ? 6.758 15.883 -11.398 1 90.81 97 GLY A C 1
ATOM 753 O O . GLY A 1 97 ? 7.797 15.445 -10.906 1 90.81 97 GLY A O 1
ATOM 754 N N . SER A 1 98 ? 6.121 16.938 -10.914 1 93.94 98 SER A N 1
ATOM 755 C CA . SER A 1 98 ? 6.668 17.656 -9.766 1 93.94 98 SER A CA 1
ATOM 756 C C . SER A 1 98 ? 6.652 16.797 -8.508 1 93.94 98 SER A C 1
ATOM 758 O O . SER A 1 98 ? 5.77 15.953 -8.344 1 93.94 98 SER A O 1
ATOM 760 N N . GLN A 1 99 ? 7.613 16.984 -7.68 1 95.88 99 GLN A N 1
ATOM 761 C CA . GLN A 1 99 ? 7.766 16.297 -6.398 1 95.88 99 GLN A CA 1
ATOM 762 C C . GLN A 1 99 ? 8.227 17.266 -5.312 1 95.88 99 GLN A C 1
ATOM 764 O O . GLN A 1 99 ? 9.422 17.344 -5.02 1 95.88 99 GLN A O 1
ATOM 769 N N . GLU A 1 100 ? 7.316 17.906 -4.66 1 96.94 100 GLU A N 1
ATOM 770 C CA . GLU A 1 100 ? 7.664 19.016 -3.783 1 96.94 100 GLU A CA 1
ATOM 771 C C . GLU A 1 100 ? 7.371 18.688 -2.322 1 96.94 100 GLU A C 1
ATOM 773 O O . GLU A 1 100 ? 7.594 19.516 -1.435 1 96.94 100 GLU A O 1
ATOM 778 N N . TRP A 1 101 ? 6.945 17.531 -2.045 1 96.88 101 TRP A N 1
ATOM 779 C CA . TRP A 1 101 ? 6.473 17.188 -0.71 1 96.88 101 TRP A CA 1
ATOM 780 C C . TRP A 1 101 ? 7.543 17.469 0.339 1 96.88 101 TRP A C 1
ATOM 782 O O . TRP A 1 101 ? 7.297 18.203 1.305 1 96.88 101 TRP A O 1
ATOM 792 N N . GLY A 1 102 ? 8.688 16.938 0.117 1 94.5 102 GLY A N 1
ATOM 793 C CA . GLY A 1 102 ? 9.742 17.016 1.114 1 94.5 102 GLY A CA 1
ATOM 794 C C . GLY A 1 102 ? 10.523 18.312 1.062 1 94.5 102 GLY A C 1
ATOM 795 O O . GLY A 1 102 ? 11.422 18.547 1.879 1 94.5 102 GLY A O 1
ATOM 796 N N . LEU A 1 103 ? 10.242 19.156 0.13 1 93.19 103 LEU A N 1
ATOM 797 C CA . LEU A 1 103 ? 10.961 20.406 -0.068 1 93.19 103 LEU A CA 1
ATOM 798 C C . LEU A 1 103 ? 10.312 21.547 0.718 1 93.19 103 LEU A C 1
ATOM 800 O O . LEU A 1 103 ? 10.867 22.641 0.806 1 93.19 103 LEU A O 1
ATOM 804 N N . SER A 1 104 ? 9.203 21.266 1.293 1 93.38 104 SER A N 1
ATOM 805 C CA . SER A 1 104 ? 8.43 22.281 1.995 1 93.38 104 SER A CA 1
ATOM 806 C C . SER A 1 104 ? 8.047 21.812 3.396 1 93.38 104 SER A C 1
ATOM 808 O O . SER A 1 104 ? 7.387 20.781 3.555 1 93.38 104 SER A O 1
ATOM 810 N N . VAL A 1 105 ? 8.367 22.594 4.367 1 94.81 105 VAL A N 1
ATOM 811 C CA . VAL A 1 105 ? 7.941 22.328 5.738 1 94.81 105 VAL A CA 1
ATOM 812 C C . VAL A 1 105 ? 6.414 22.359 5.82 1 94.81 105 VAL A C 1
ATOM 814 O O . VAL A 1 105 ? 5.812 21.578 6.555 1 94.81 105 VAL A O 1
ATOM 817 N N . GLN A 1 106 ? 5.859 23.188 5.012 1 96.81 106 GLN A N 1
ATOM 818 C CA . GLN A 1 106 ? 4.406 23.312 4.992 1 96.81 106 GLN A CA 1
ATOM 819 C C . GLN A 1 106 ? 3.75 22.031 4.48 1 96.81 106 GLN A C 1
ATOM 821 O O . GLN A 1 106 ? 2.723 21.594 5.008 1 96.81 106 GLN A O 1
ATOM 826 N N . ASN A 1 107 ? 4.312 21.438 3.447 1 97.5 107 ASN A N 1
ATOM 827 C CA . ASN A 1 107 ? 3.785 20.188 2.93 1 97.5 107 ASN A CA 1
ATOM 828 C C . ASN A 1 107 ? 3.836 19.078 3.98 1 97.5 107 ASN A C 1
ATOM 830 O O . ASN A 1 107 ? 2.881 18.312 4.129 1 97.5 107 ASN A O 1
ATOM 834 N N . ILE A 1 108 ? 4.887 19.031 4.688 1 96.38 108 ILE A N 1
ATOM 835 C CA . ILE A 1 108 ? 5.062 18.016 5.715 1 96.38 108 ILE A CA 1
ATOM 836 C C . ILE A 1 108 ? 4.051 18.234 6.84 1 96.38 108 ILE A C 1
ATOM 838 O O . ILE A 1 108 ? 3.363 17.297 7.254 1 96.38 108 ILE A O 1
ATOM 842 N N . GLN A 1 109 ? 3.896 19.469 7.262 1 96.69 109 GLN A N 1
ATOM 843 C CA . GLN A 1 109 ? 2.959 19.766 8.336 1 96.69 109 GLN A CA 1
ATOM 844 C C . GLN A 1 109 ? 1.521 19.5 7.906 1 96.69 109 GLN A C 1
ATOM 846 O O . GLN A 1 109 ? 0.726 18.969 8.688 1 96.69 109 GLN A O 1
ATOM 851 N N . GLU A 1 110 ? 1.211 19.859 6.699 1 97.38 110 GLU A N 1
ATOM 852 C CA . GLU A 1 110 ? -0.127 19.578 6.195 1 97.38 110 GLU A CA 1
ATOM 853 C C . GLU A 1 110 ? -0.388 18.078 6.148 1 97.38 110 GLU A C 1
ATOM 855 O O . GLU A 1 110 ? -1.501 17.625 6.43 1 97.38 110 GLU A O 1
ATOM 860 N N . THR A 1 111 ? 0.593 17.359 5.789 1 97.19 111 THR A N 1
ATOM 861 C CA . THR A 1 111 ? 0.458 15.898 5.781 1 97.19 111 THR A CA 1
ATOM 862 C C . THR A 1 111 ? 0.182 15.375 7.188 1 97.19 111 THR A C 1
ATOM 864 O O . THR A 1 111 ? -0.678 14.516 7.375 1 97.19 111 THR A O 1
ATOM 867 N N . VAL A 1 112 ? 0.863 15.883 8.172 1 95.31 112 VAL A N 1
ATOM 868 C CA . VAL A 1 112 ? 0.628 15.516 9.562 1 95.31 112 VAL A CA 1
ATOM 869 C C . VAL A 1 112 ? -0.816 15.828 9.945 1 95.31 112 VAL A C 1
ATOM 871 O O . VAL A 1 112 ? -1.493 15.008 10.57 1 95.31 112 VAL A O 1
ATOM 874 N N . ASN A 1 113 ? -1.283 16.969 9.516 1 96.31 113 ASN A N 1
ATOM 875 C CA . ASN A 1 113 ? -2.652 17.375 9.805 1 96.31 113 ASN A CA 1
ATOM 876 C C . ASN A 1 113 ? -3.668 16.422 9.195 1 96.31 113 ASN A C 1
ATOM 878 O O . ASN A 1 113 ? -4.699 16.125 9.805 1 96.31 113 ASN A O 1
ATOM 882 N N . VAL A 1 114 ? -3.383 15.953 8.016 1 96.5 114 VAL A N 1
ATOM 883 C CA . VAL A 1 114 ? -4.273 15.023 7.332 1 96.5 114 VAL A CA 1
ATOM 884 C C . VAL A 1 114 ? -4.34 13.703 8.109 1 96.5 114 VAL A C 1
ATOM 886 O O . VAL A 1 114 ? -5.422 13.156 8.32 1 96.5 114 VAL A O 1
ATOM 889 N N . ILE A 1 115 ? -3.201 13.266 8.523 1 94.62 115 ILE A N 1
ATOM 890 C CA . ILE A 1 115 ? -3.152 12.023 9.297 1 94.62 115 ILE A CA 1
ATOM 891 C C . ILE A 1 115 ? -3.902 12.203 10.609 1 94.62 115 ILE A C 1
ATOM 893 O O . ILE A 1 115 ? -4.66 11.328 11.023 1 94.62 115 ILE A O 1
ATOM 897 N N . ASP A 1 116 ? -3.709 13.297 11.242 1 93.12 116 ASP A N 1
ATOM 898 C CA . ASP A 1 116 ? -4.441 13.609 12.469 1 93.12 116 ASP A CA 1
ATOM 899 C C . ASP A 1 116 ? -5.949 13.586 12.227 1 93.12 116 ASP A C 1
ATOM 901 O O . ASP A 1 116 ? -6.691 12.961 12.992 1 93.12 116 ASP A O 1
ATOM 905 N N . PHE A 1 117 ? -6.367 14.195 11.211 1 94.56 117 PHE A N 1
ATOM 906 C CA . PHE A 1 117 ? -7.777 14.266 10.844 1 94.56 117 PHE A CA 1
ATOM 907 C C . PHE A 1 117 ? -8.344 12.867 10.625 1 94.56 117 PHE A C 1
ATOM 909 O O . PHE A 1 117 ? -9.383 12.516 11.203 1 94.56 117 PHE A O 1
ATOM 916 N N . LEU A 1 118 ? -7.609 12.047 9.836 1 94.5 118 LEU A N 1
ATOM 917 C CA . LEU A 1 118 ? -8.078 10.711 9.492 1 94.5 118 LEU A CA 1
ATOM 918 C C . LEU A 1 118 ? -8.125 9.82 10.727 1 94.5 118 LEU A C 1
ATOM 920 O O . LEU A 1 118 ? -9.109 9.102 10.945 1 94.5 118 LEU A O 1
ATOM 924 N N . THR A 1 119 ? -7.105 9.867 11.5 1 91.38 119 THR A N 1
ATOM 925 C CA . THR A 1 119 ? -7.043 8.984 12.664 1 91.38 119 THR A CA 1
ATOM 926 C C . THR A 1 119 ? -8.062 9.414 13.711 1 91.38 119 THR A C 1
ATOM 928 O O . THR A 1 119 ? -8.664 8.562 14.375 1 91.38 119 THR A O 1
ATOM 931 N N . TYR A 1 120 ? -8.25 10.672 13.852 1 90.88 120 TYR A N 1
ATOM 932 C CA . TYR A 1 120 ? -9.258 11.156 14.789 1 90.88 120 TYR A CA 1
ATOM 933 C C . TYR A 1 120 ? -10.656 10.766 14.344 1 90.88 120 TYR A C 1
ATOM 935 O O . TYR A 1 120 ? -11.445 10.234 15.133 1 90.88 120 TYR A O 1
ATOM 943 N N . ARG A 1 121 ? -10.945 10.953 13.188 1 93.31 121 ARG A N 1
ATOM 944 C CA . ARG A 1 121 ? -12.297 10.758 12.672 1 93.31 121 ARG A CA 1
ATOM 945 C C . ARG A 1 121 ? -12.688 9.281 12.727 1 93.31 121 ARG A C 1
ATOM 947 O O . ARG A 1 121 ? -13.836 8.953 13.023 1 93.31 121 ARG A O 1
ATOM 954 N N . TYR A 1 122 ? -11.68 8.438 12.445 1 93.25 122 TYR A N 1
ATOM 955 C CA . TYR A 1 122 ? -12.055 7.043 12.266 1 93.25 122 TYR A CA 1
ATOM 956 C C . TYR A 1 122 ? -11.562 6.195 13.438 1 93.25 122 TYR A C 1
ATOM 958 O O . TYR A 1 122 ? -11.664 4.965 13.406 1 93.25 122 TYR A O 1
ATOM 966 N N . ALA A 1 123 ? -11.07 6.766 14.477 1 88.56 123 ALA A N 1
ATOM 967 C CA . ALA A 1 123 ? -10.461 6.082 15.617 1 88.56 123 ALA A CA 1
ATOM 968 C C . ALA A 1 123 ? -11.43 5.082 16.234 1 88.56 123 ALA A C 1
ATOM 970 O O . ALA A 1 123 ? -11.016 4.02 16.703 1 88.56 123 ALA A O 1
ATOM 971 N N . ASN A 1 124 ? -12.711 5.328 16.109 1 89.12 124 ASN A N 1
ATOM 972 C CA . ASN A 1 124 ? -13.672 4.488 16.812 1 89.12 124 ASN A CA 1
ATOM 973 C C . ASN A 1 124 ? -14.359 3.51 15.867 1 89.12 124 ASN A C 1
ATOM 975 O O . ASN A 1 124 ? -15.312 2.826 16.25 1 89.12 124 ASN A O 1
ATOM 979 N N . TYR A 1 125 ? -13.922 3.514 14.688 1 91.81 125 TYR A N 1
ATOM 980 C CA . TYR A 1 125 ? -14.445 2.521 13.758 1 91.81 125 TYR A CA 1
ATOM 981 C C . TYR A 1 125 ? -13.727 1.187 13.914 1 91.81 125 TYR A C 1
ATOM 983 O O . TYR A 1 125 ? -12.516 1.098 13.703 1 91.81 125 TYR A O 1
ATOM 991 N N . SER A 1 126 ? -14.445 0.196 14.266 1 92.12 126 SER A N 1
ATOM 992 C CA . SER A 1 126 ? -13.883 -1.097 14.641 1 92.12 126 SER A CA 1
ATOM 993 C C . SER A 1 126 ? -13.164 -1.75 13.469 1 92.12 126 SER A C 1
ATOM 995 O O . SER A 1 126 ? -12.281 -2.584 13.664 1 92.12 126 SER A O 1
ATOM 997 N N . ARG A 1 127 ? -13.531 -1.342 12.219 1 92.56 127 ARG A N 1
ATOM 998 C CA . ARG A 1 127 ? -12.961 -1.997 11.047 1 92.56 127 ARG A CA 1
ATOM 999 C C . ARG A 1 127 ? -11.727 -1.255 10.555 1 92.56 127 ARG A C 1
ATOM 1001 O O . ARG A 1 127 ? -11.109 -1.654 9.562 1 92.56 127 ARG A O 1
ATOM 1008 N N . LEU A 1 128 ? -11.32 -0.171 11.266 1 92.25 128 LEU A N 1
ATOM 1009 C CA . LEU A 1 128 ? -10.039 0.447 10.938 1 92.25 128 LEU A CA 1
ATOM 1010 C C . LEU A 1 128 ? -8.883 -0.449 11.352 1 92.25 128 LEU A C 1
ATOM 1012 O O . LEU A 1 128 ? -8.688 -0.704 12.547 1 92.25 128 LEU A O 1
ATOM 1016 N N . TYR A 1 129 ? -8.172 -0.891 10.383 1 86.12 129 TYR A N 1
ATOM 1017 C CA . TYR A 1 129 ? -7.066 -1.812 10.633 1 86.12 129 TYR A CA 1
ATOM 1018 C C . TYR A 1 129 ? -5.742 -1.062 10.742 1 86.12 129 TYR A C 1
ATOM 1020 O O . TYR A 1 129 ? -4.906 -1.381 11.594 1 86.12 129 TYR A O 1
ATOM 1028 N N . ALA A 1 130 ? -5.527 -0.108 9.898 1 85.62 130 ALA A N 1
ATOM 1029 C CA . ALA A 1 130 ? -4.285 0.662 9.875 1 85.62 130 ALA A CA 1
ATOM 1030 C C . ALA A 1 130 ? -4.441 1.927 9.031 1 85.62 130 ALA A C 1
ATOM 1032 O O . ALA A 1 130 ? -5.387 2.045 8.25 1 85.62 130 ALA A O 1
ATOM 1033 N N . VAL A 1 131 ? -3.598 2.844 9.312 1 89.88 131 VAL A N 1
ATOM 1034 C CA . VAL A 1 131 ? -3.432 4.008 8.445 1 89.88 131 VAL A CA 1
ATOM 1035 C C . VAL A 1 131 ? -2.014 4.035 7.883 1 89.88 131 VAL A C 1
ATOM 1037 O O . VAL A 1 131 ? -1.038 4.039 8.633 1 89.88 131 VAL A O 1
ATOM 1040 N N . GLU A 1 132 ? -1.905 3.914 6.598 1 90.12 132 GLU A N 1
ATOM 1041 C CA . GLU A 1 132 ? -0.611 4.105 5.953 1 90.12 132 GLU A CA 1
ATOM 1042 C C . GLU A 1 132 ? -0.265 5.586 5.84 1 90.12 132 GLU A C 1
ATOM 1044 O O . GLU A 1 132 ? -0.975 6.348 5.18 1 90.12 132 GLU A O 1
ATOM 1049 N N . LEU A 1 133 ? 0.802 6.031 6.414 1 91.81 133 LEU A N 1
ATOM 1050 C CA . LEU A 1 133 ? 1.124 7.441 6.605 1 91.81 133 LEU A CA 1
ATOM 1051 C C . LEU A 1 133 ? 1.429 8.117 5.273 1 91.81 133 LEU A C 1
ATOM 1053 O O . LEU A 1 133 ? 1.112 9.297 5.082 1 91.81 133 LEU A O 1
ATOM 1057 N N . ILE A 1 134 ? 2.057 7.434 4.398 1 92.44 134 ILE A N 1
ATOM 1058 C CA . ILE A 1 134 ? 2.379 7.988 3.09 1 92.44 134 ILE A CA 1
ATOM 1059 C C . ILE A 1 134 ? 2.709 6.859 2.117 1 92.44 134 ILE A C 1
ATOM 1061 O O . ILE A 1 134 ? 3.467 5.945 2.453 1 92.44 134 ILE A O 1
ATOM 1065 N N . ASN A 1 135 ? 2.088 6.898 0.913 1 91.44 135 ASN A N 1
ATOM 1066 C CA . ASN A 1 135 ? 2.23 5.836 -0.08 1 91.44 135 ASN A CA 1
ATOM 1067 C C . ASN A 1 135 ? 3.494 6.02 -0.917 1 91.44 135 ASN A C 1
ATOM 1069 O O . ASN A 1 135 ? 3.664 7.043 -1.578 1 91.44 135 ASN A O 1
ATOM 1073 N N . GLU A 1 136 ? 4.414 5.156 -0.876 1 88.56 136 GLU A N 1
ATOM 1074 C CA . GLU A 1 136 ? 5.543 4.949 -1.777 1 88.56 136 GLU A CA 1
ATOM 1075 C C . GLU A 1 136 ? 6.316 6.246 -2 1 88.56 136 GLU A C 1
ATOM 1077 O O . GLU A 1 136 ? 6.484 6.688 -3.141 1 88.56 136 GLU A O 1
ATOM 1082 N N . PRO A 1 137 ? 6.852 6.883 -0.909 1 91.06 137 PRO A N 1
ATOM 1083 C CA . PRO A 1 137 ? 7.695 8.062 -1.092 1 91.06 137 PRO A CA 1
ATOM 1084 C C . PRO A 1 137 ? 8.992 7.758 -1.836 1 91.06 137 PRO A C 1
ATOM 1086 O O . PRO A 1 137 ? 9.523 6.648 -1.728 1 91.06 137 PRO A O 1
ATOM 1089 N N . LEU A 1 138 ? 9.43 8.789 -2.646 1 88.69 138 LEU A N 1
ATOM 1090 C CA . LEU A 1 138 ? 10.625 8.586 -3.459 1 88.69 138 LEU A CA 1
ATOM 1091 C C . LEU A 1 138 ? 11.586 9.766 -3.326 1 88.69 138 LEU A C 1
ATOM 1093 O O . LEU A 1 138 ? 11.156 10.922 -3.322 1 88.69 138 LEU A O 1
ATOM 1097 N N . SER A 1 139 ? 12.828 9.375 -3.17 1 88.88 139 SER A N 1
ATOM 1098 C CA . SER A 1 139 ? 13.836 10.406 -3.348 1 88.88 139 SER A CA 1
ATOM 1099 C C . SER A 1 139 ? 13.914 10.867 -4.801 1 88.88 139 SER A C 1
ATOM 1101 O O . SER A 1 139 ? 13.539 10.125 -5.711 1 88.88 139 SER A O 1
ATOM 1103 N N . PRO A 1 140 ? 14.328 12.102 -5.004 1 89.25 140 PRO A N 1
ATOM 1104 C CA . PRO A 1 140 ? 14.906 13.062 -4.062 1 89.25 140 PRO A CA 1
ATOM 1105 C C . PRO A 1 140 ? 13.852 13.953 -3.404 1 89.25 140 PRO A C 1
ATOM 1107 O O . PRO A 1 140 ? 14.156 14.68 -2.461 1 89.25 140 PRO A O 1
ATOM 1110 N N . GLY A 1 141 ? 12.609 13.938 -3.867 1 91.69 141 GLY A N 1
ATOM 1111 C CA . GLY A 1 141 ? 11.594 14.828 -3.324 1 91.69 141 GLY A CA 1
ATOM 1112 C C . GLY A 1 141 ? 11.148 14.438 -1.927 1 91.69 141 GLY A C 1
ATOM 1113 O O . GLY A 1 141 ? 10.586 15.258 -1.199 1 91.69 141 GLY A O 1
ATOM 1114 N N . ALA A 1 142 ? 11.32 13.305 -1.576 1 91.88 142 ALA A N 1
ATOM 1115 C CA . ALA A 1 142 ? 11.148 12.812 -0.212 1 91.88 142 ALA A CA 1
ATOM 1116 C C . ALA A 1 142 ? 12.445 12.203 0.32 1 91.88 142 ALA A C 1
ATOM 1118 O O . ALA A 1 142 ? 12.711 11.016 0.111 1 91.88 142 ALA A O 1
ATOM 1119 N N . THR A 1 143 ? 13.18 13.031 1.015 1 88.62 143 THR A N 1
ATOM 1120 C CA . THR A 1 143 ? 14.453 12.57 1.555 1 88.62 143 THR A CA 1
ATOM 1121 C C . THR A 1 143 ? 14.242 11.789 2.85 1 88.62 143 THR A C 1
ATOM 1123 O O . THR A 1 143 ? 13.18 11.875 3.465 1 88.62 143 THR A O 1
ATOM 1126 N N . LEU A 1 144 ? 15.25 11.109 3.227 1 83 144 LEU A N 1
ATOM 1127 C CA . LEU A 1 144 ? 15.188 10.406 4.5 1 83 144 LEU A CA 1
ATOM 1128 C C . LEU A 1 144 ? 14.953 11.383 5.652 1 83 144 LEU A C 1
ATOM 1130 O O . LEU A 1 144 ? 14.195 11.086 6.574 1 83 144 LEU A O 1
ATOM 1134 N N . ASP A 1 145 ? 15.609 12.477 5.512 1 86.75 145 ASP A N 1
ATOM 1135 C CA . ASP A 1 145 ? 15.469 13.477 6.566 1 86.75 145 ASP A CA 1
ATOM 1136 C C . ASP A 1 145 ? 14.031 13.992 6.652 1 86.75 145 ASP A C 1
ATOM 1138 O O . ASP A 1 145 ? 13.453 14.062 7.738 1 86.75 145 ASP A O 1
ATOM 1142 N N . SER A 1 146 ? 13.484 14.305 5.527 1 91.06 146 SER A N 1
ATOM 1143 C CA . SER A 1 146 ? 12.109 14.789 5.531 1 91.06 146 SER A CA 1
ATOM 1144 C C . SER A 1 146 ? 11.141 13.711 6 1 91.06 146 SER A C 1
ATOM 1146 O O . SER A 1 146 ? 10.188 14 6.723 1 91.06 146 SER A O 1
ATOM 1148 N N . LEU A 1 147 ? 11.422 12.508 5.641 1 88.44 147 LEU A N 1
ATOM 1149 C CA . LEU A 1 147 ? 10.586 11.398 6.062 1 88.44 147 LEU A CA 1
ATOM 1150 C C . LEU A 1 147 ? 10.695 11.172 7.566 1 88.44 147 LEU A C 1
ATOM 1152 O O . LEU A 1 147 ? 9.688 10.938 8.242 1 88.44 147 LEU A O 1
ATOM 1156 N N . ASN A 1 148 ? 11.859 11.289 8.039 1 83.69 148 ASN A N 1
ATOM 1157 C CA . ASN A 1 148 ? 12.055 11.141 9.477 1 83.69 148 ASN A CA 1
ATOM 1158 C C . ASN A 1 148 ? 11.289 12.203 10.266 1 83.69 148 ASN A C 1
ATOM 1160 O O . ASN A 1 148 ? 10.633 11.891 11.258 1 83.69 148 ASN A O 1
ATOM 1164 N N . LYS A 1 149 ? 11.391 13.344 9.828 1 88.38 149 LYS A N 1
ATOM 1165 C CA . LYS A 1 149 ? 10.641 14.43 10.461 1 88.38 149 LYS A CA 1
ATOM 1166 C C . LYS A 1 149 ? 9.141 14.164 10.422 1 88.38 149 LYS A C 1
ATOM 1168 O O . LYS A 1 149 ? 8.453 14.336 11.43 1 88.38 149 LYS A O 1
ATOM 1173 N N . TYR A 1 150 ? 8.727 13.711 9.344 1 92.44 150 TYR A N 1
ATOM 1174 C CA . TYR A 1 150 ? 7.305 13.438 9.156 1 92.44 150 TYR A CA 1
ATOM 1175 C C . TYR A 1 150 ? 6.852 12.281 10.047 1 92.44 150 TYR A C 1
ATOM 1177 O O . TYR A 1 150 ? 5.816 12.375 10.711 1 92.44 150 TYR A O 1
ATOM 1185 N N . TYR A 1 151 ? 7.59 11.25 10.062 1 87.44 151 TYR A N 1
ATOM 1186 C CA . TYR A 1 151 ? 7.191 10.07 10.82 1 87.44 151 TYR A CA 1
ATOM 1187 C C . TYR A 1 151 ? 7.168 10.359 12.312 1 87.44 151 TYR A C 1
ATOM 1189 O O . TYR A 1 151 ? 6.258 9.922 13.023 1 87.44 151 TYR A O 1
ATOM 1197 N N . ARG A 1 152 ? 8.07 11.109 12.742 1 84.25 152 ARG A N 1
ATOM 1198 C CA . ARG A 1 152 ? 8.086 11.484 14.148 1 84.25 152 ARG A CA 1
ATOM 1199 C C . ARG A 1 152 ? 6.863 12.32 14.508 1 84.25 152 ARG A C 1
ATOM 1201 O O . ARG A 1 152 ? 6.199 12.062 15.516 1 84.25 152 ARG A O 1
ATOM 1208 N N . ALA A 1 153 ? 6.621 13.227 13.664 1 87.31 153 ALA A N 1
ATOM 1209 C CA . ALA A 1 153 ? 5.465 14.086 13.906 1 87.31 153 ALA A CA 1
ATOM 1210 C C . ALA A 1 153 ? 4.16 13.305 13.773 1 87.31 153 ALA A C 1
ATOM 1212 O O . ALA A 1 153 ? 3.23 13.492 14.562 1 87.31 153 ALA A O 1
ATOM 1213 N N . GLY A 1 154 ? 4.113 12.445 12.734 1 83.38 154 GLY A N 1
ATOM 1214 C CA . GLY A 1 154 ? 2.934 11.633 12.484 1 83.38 154 GLY A CA 1
ATOM 1215 C C . GLY A 1 154 ? 2.625 10.664 13.609 1 83.38 154 GLY A C 1
ATOM 1216 O O . GLY A 1 154 ? 1.465 10.492 13.992 1 83.38 154 GLY A O 1
ATOM 1217 N N . TYR A 1 155 ? 3.617 10.117 14.125 1 76.88 155 TYR A N 1
ATOM 1218 C CA . TYR A 1 155 ? 3.457 9.195 15.242 1 76.88 155 TYR A CA 1
ATOM 1219 C C . TYR A 1 155 ? 2.857 9.898 16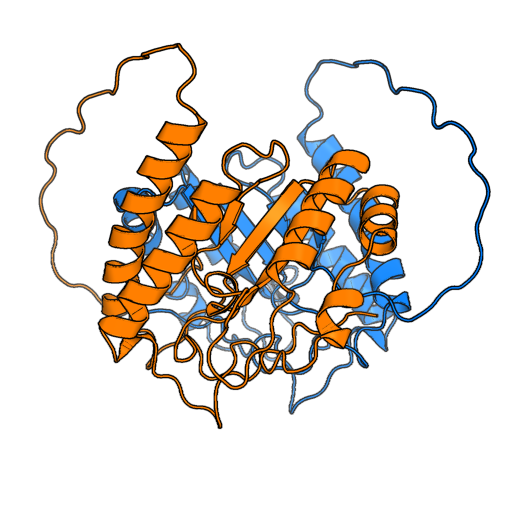.453 1 76.88 155 TYR A C 1
ATOM 1221 O O . TYR A 1 155 ? 1.964 9.359 17.109 1 76.88 155 TYR A O 1
ATOM 1229 N N . ASN A 1 156 ? 3.293 11.016 16.75 1 78.31 156 ASN A N 1
ATOM 1230 C CA . ASN A 1 156 ? 2.799 11.766 17.906 1 78.31 156 ASN A CA 1
ATOM 1231 C C . ASN A 1 156 ? 1.308 12.062 17.781 1 78.31 156 ASN A C 1
ATOM 1233 O O . ASN A 1 156 ? 0.572 11.984 18.766 1 78.31 156 ASN A O 1
ATOM 1237 N N . VAL A 1 157 ? 0.929 12.211 16.609 1 80.38 157 VAL A N 1
ATOM 1238 C CA . VAL A 1 157 ? -0.474 12.562 16.406 1 80.38 157 VAL A CA 1
ATOM 1239 C C . VAL A 1 157 ? -1.333 11.297 16.469 1 80.38 157 VAL A C 1
ATOM 1241 O O . VAL A 1 157 ? -2.412 11.305 17.078 1 80.38 157 VAL A O 1
ATOM 1244 N N . VAL A 1 158 ? -0.838 10.219 15.859 1 75.69 158 VAL A N 1
ATOM 1245 C CA . VAL A 1 158 ? -1.591 8.969 15.844 1 75.69 158 VAL A CA 1
ATOM 1246 C C . VAL A 1 158 ? -1.73 8.43 17.266 1 75.69 158 VAL A C 1
ATOM 1248 O O . VAL A 1 158 ? -2.811 7.988 17.672 1 75.69 158 VAL A O 1
ATOM 1251 N N . ARG A 1 159 ? -0.719 8.414 17.984 1 72.56 159 ARG A N 1
ATOM 1252 C CA . ARG A 1 159 ? -0.74 7.934 19.359 1 72.56 159 ARG A CA 1
ATOM 1253 C C . ARG A 1 159 ? -1.726 8.734 20.203 1 72.56 159 ARG A C 1
ATOM 1255 O O . ARG A 1 159 ? -2.424 8.172 21.062 1 72.56 159 ARG A O 1
ATOM 1262 N N . LYS A 1 160 ? -1.706 9.922 19.969 1 69.69 160 LYS A N 1
ATOM 1263 C CA . LYS A 1 160 ? -2.635 10.773 20.703 1 69.69 160 LYS A CA 1
ATOM 1264 C C . LYS A 1 160 ? -4.082 10.438 20.359 1 69.69 160 LYS A C 1
ATOM 1266 O O . LYS A 1 160 ? -4.941 10.398 21.234 1 69.69 160 LYS A O 1
ATOM 1271 N N . SER A 1 161 ? -4.258 10.133 19.078 1 62.06 161 SER A N 1
ATOM 1272 C CA . SER A 1 161 ? -5.617 9.875 18.625 1 62.06 161 SER A CA 1
ATOM 1273 C C . SER A 1 161 ? -6.09 8.492 19.062 1 62.06 161 SER A C 1
ATOM 1275 O O . SER A 1 161 ? -7.25 8.32 19.438 1 62.06 161 SER A O 1
ATOM 1277 N N . VAL A 1 162 ? -5.18 7.473 18.859 1 56.66 162 VAL A N 1
ATOM 1278 C CA . VAL A 1 162 ? -5.539 6.113 19.25 1 56.66 162 VAL A CA 1
ATOM 1279 C C . VAL A 1 162 ? -5.742 6.047 20.766 1 56.66 162 VAL A C 1
ATOM 1281 O O . VAL A 1 162 ? -6.664 5.383 21.25 1 56.66 162 VAL A O 1
ATOM 1284 N N . LYS A 1 163 ? -4.781 6.594 21.438 1 52.31 163 LYS A N 1
ATOM 1285 C CA . LYS A 1 163 ? -5 6.688 22.891 1 52.31 163 LYS A CA 1
ATOM 1286 C C . LYS A 1 163 ? -6.359 7.312 23.188 1 52.31 163 LYS A C 1
ATOM 1288 O O . LYS A 1 163 ? -7.059 6.871 24.109 1 52.31 163 LYS A O 1
ATOM 1293 N N . LEU A 1 164 ? -6.543 8.258 22.406 1 44.03 164 LEU A N 1
ATOM 1294 C CA . LEU A 1 164 ? -7.832 8.906 22.625 1 44.03 164 LEU A CA 1
ATOM 1295 C C . LEU A 1 164 ? -8.977 7.969 22.266 1 44.03 164 LEU A C 1
ATOM 1297 O O . LEU A 1 164 ? -10.031 7.98 22.906 1 44.03 164 LEU A O 1
ATOM 1301 N N . ALA A 1 165 ? -8.641 7.191 21.203 1 45.03 165 ALA A N 1
ATOM 1302 C CA . ALA A 1 165 ? -9.68 6.238 20.812 1 45.03 165 ALA A CA 1
ATOM 1303 C C . ALA A 1 165 ? -9.68 5.023 21.734 1 45.03 165 ALA A C 1
ATOM 1305 O O . ALA A 1 165 ? -10.727 4.43 22 1 45.03 165 ALA A O 1
ATOM 1306 N N . ARG A 1 166 ? -8.359 4.391 22.047 1 39.97 166 ARG A N 1
ATOM 1307 C CA . ARG A 1 166 ? -8.273 3.26 22.969 1 39.97 166 ARG A CA 1
ATOM 1308 C C . ARG A 1 166 ? -8.5 3.703 24.406 1 39.97 166 ARG A C 1
ATOM 1310 O O . ARG A 1 166 ? -8.367 2.906 25.344 1 39.97 166 ARG A O 1
ATOM 1317 N N . VAL A 1 167 ? -8.633 4.762 24.719 1 32.31 167 VAL A N 1
ATOM 1318 C CA . VAL A 1 167 ? -8.859 4.977 26.141 1 32.31 167 VAL A CA 1
ATOM 1319 C C . VAL A 1 167 ? -9.93 4.02 26.656 1 32.31 167 VAL A C 1
ATOM 1321 O O . VAL A 1 167 ? -11.039 4.445 27 1 32.31 167 VAL A O 1
ATOM 1324 N N . PRO A 1 168 ? -10.25 2.779 26.188 1 30.86 168 PRO A N 1
ATOM 1325 C CA . PRO A 1 168 ? -10.836 2.219 27.406 1 30.86 168 PRO A CA 1
ATOM 1326 C C . PRO A 1 168 ? -9.828 2.092 28.531 1 30.86 168 PRO A C 1
ATOM 1328 O O . PRO A 1 168 ? -8.625 2.289 28.328 1 30.86 168 PRO A O 1
ATOM 1331 N N . TRP A 1 169 ? -9.914 0.71 29.406 1 27.17 169 TRP A N 1
ATOM 1332 C CA . TRP A 1 169 ? -9.641 0.262 30.766 1 27.17 169 TRP A CA 1
ATOM 1333 C C . TRP A 1 169 ? -8.141 0.106 31 1 27.17 169 TRP A C 1
ATOM 1335 O O . TRP A 1 169 ? -7.602 0.618 31.984 1 27.17 169 TRP A O 1
ATOM 1345 N N . ARG A 1 170 ? -7.465 -1.261 30.734 1 25.84 170 ARG A N 1
ATOM 1346 C CA . ARG A 1 170 ? -6.477 -1.741 31.688 1 25.84 170 ARG A CA 1
ATOM 1347 C C . ARG A 1 170 ? -5.129 -1.06 31.484 1 25.84 170 ARG A C 1
ATOM 1349 O O . ARG A 1 170 ? -4.633 -0.989 30.359 1 25.84 170 ARG A O 1
ATOM 1356 N N . ARG A 1 171 ? -4.562 -0.191 32.344 1 26.5 171 ARG A N 1
ATOM 1357 C CA . ARG A 1 171 ? -3.334 0.403 32.875 1 26.5 171 ARG A CA 1
ATOM 1358 C C . ARG A 1 171 ? -2.172 -0.581 32.781 1 26.5 171 ARG A C 1
ATOM 1360 O O . ARG A 1 171 ? -1.732 -1.117 33.812 1 26.5 171 ARG A O 1
ATOM 1367 N N . GLU A 1 172 ? -2.037 -1.617 31.906 1 26.7 172 GLU A N 1
ATOM 1368 C CA . GLU A 1 172 ? -0.853 -2.322 32.375 1 26.7 172 GLU A CA 1
ATOM 1369 C C . GLU A 1 172 ? 0.404 -1.473 32.219 1 26.7 172 GLU A C 1
ATOM 1371 O O . GLU A 1 172 ? 0.423 -0.541 31.406 1 26.7 172 GLU A O 1
ATOM 1376 N N . THR A 1 173 ? 1.623 -1.881 32.875 1 25.91 173 THR A N 1
ATOM 1377 C CA . THR A 1 173 ? 2.902 -1.406 33.406 1 25.91 173 THR A CA 1
ATOM 1378 C C . THR A 1 173 ? 3.867 -1.098 32.25 1 25.91 173 THR A C 1
ATOM 1380 O O . THR A 1 173 ? 4.055 -1.917 31.344 1 25.91 173 THR A O 1
ATOM 1383 N N . ARG A 1 174 ? 4.109 0.163 31.953 1 26.41 174 ARG A N 1
ATOM 1384 C CA . ARG A 1 174 ? 5.094 0.828 31.094 1 26.41 174 ARG A CA 1
ATOM 1385 C C . ARG A 1 174 ? 6.492 0.274 31.344 1 26.41 174 ARG A C 1
ATOM 1387 O O . ARG A 1 174 ? 7.016 0.369 32.469 1 26.41 174 ARG A O 1
ATOM 1394 N N . PRO A 1 175 ? 7.008 -0.879 30.625 1 26.11 175 PRO A N 1
ATOM 1395 C CA . PRO A 1 175 ? 8.375 -1.014 31.141 1 26.11 175 PRO A CA 1
ATOM 1396 C C . PRO A 1 175 ? 9.242 0.198 30.828 1 26.11 175 PRO A C 1
ATOM 1398 O O . PRO A 1 175 ? 8.977 0.919 29.859 1 26.11 175 PRO A O 1
ATOM 1401 N N . ARG A 1 176 ? 10.117 0.696 31.75 1 23.61 176 ARG A N 1
ATOM 1402 C CA . ARG A 1 176 ? 11.086 1.78 31.859 1 23.61 176 ARG A CA 1
ATOM 1403 C C . ARG A 1 176 ? 12.094 1.719 30.703 1 23.61 176 ARG A C 1
ATOM 1405 O O . ARG A 1 176 ? 12.688 0.67 30.453 1 23.61 176 ARG A O 1
ATOM 1412 N N . PRO A 1 177 ? 12.117 2.76 29.734 1 26.56 177 PRO A N 1
ATOM 1413 C CA . PRO A 1 177 ? 13.039 2.93 28.609 1 26.56 177 PRO A CA 1
ATOM 1414 C C . PRO A 1 177 ? 14.508 2.875 29.031 1 26.56 177 PRO A C 1
ATOM 1416 O O . PRO A 1 177 ? 14.906 3.568 29.969 1 26.56 177 PRO A O 1
ATOM 1419 N N . MET A 1 178 ? 15.227 1.72 29.031 1 23.22 178 MET A N 1
ATOM 1420 C CA . MET A 1 178 ? 16.641 1.889 29.375 1 23.22 178 MET A CA 1
ATOM 1421 C C . MET A 1 178 ? 17.328 2.779 28.344 1 23.22 178 MET A C 1
ATOM 1423 O O . MET A 1 178 ? 16.891 2.875 27.203 1 23.22 178 MET A O 1
ATOM 1427 N N . GLY A 1 179 ? 18.328 3.709 28.578 1 23.17 179 GLY A N 1
ATOM 1428 C CA . GLY A 1 179 ? 19.125 4.836 28.125 1 23.17 179 GLY A CA 1
ATOM 1429 C C . GLY A 1 179 ? 20.078 4.48 26.984 1 23.17 179 GLY A C 1
ATOM 1430 O O . GLY A 1 179 ? 20.938 5.281 26.625 1 23.17 179 GLY A O 1
ATOM 1431 N N . GLY A 1 180 ? 19.812 3.678 25.953 1 24.08 180 GLY A N 1
ATOM 1432 C CA . GLY A 1 180 ? 21.078 3.404 25.281 1 24.08 180 GLY A CA 1
ATOM 1433 C C . GLY A 1 180 ? 21.531 4.535 24.375 1 24.08 180 GLY A C 1
ATOM 1434 O O . GLY A 1 180 ? 20.75 5.422 24.031 1 24.08 180 GLY A O 1
ATOM 1435 N N . GLN A 1 181 ? 22.922 4.66 24.031 1 23.86 181 GLN A N 1
ATOM 1436 C CA . GLN A 1 181 ? 23.891 5.582 23.453 1 23.86 181 GLN A CA 1
ATOM 1437 C C . GLN A 1 181 ? 23.641 5.773 21.953 1 23.86 181 GLN A C 1
ATOM 1439 O O . GLN A 1 181 ? 23.25 4.84 21.266 1 23.86 181 GLN A O 1
ATOM 1444 N N . LYS A 1 182 ? 23.781 7.035 21.422 1 26.59 182 LYS A N 1
ATOM 1445 C CA . LYS A 1 182 ? 23.5 7.773 20.188 1 26.59 182 LYS A CA 1
ATOM 1446 C C . LYS A 1 182 ? 24.406 7.309 19.047 1 26.59 182 LYS A C 1
ATOM 1448 O O . LYS A 1 182 ? 25.609 7.578 19.062 1 26.59 182 LYS A O 1
ATOM 1453 N N . PRO A 1 183 ? 24.328 6.008 18.438 1 24.23 183 PRO A N 1
ATOM 1454 C CA . PRO A 1 183 ? 25.453 5.996 17.5 1 24.23 183 PRO A CA 1
ATOM 1455 C C . PRO A 1 183 ? 25.203 6.859 16.266 1 24.23 183 PRO A C 1
ATOM 1457 O O . PRO A 1 183 ? 24.047 7.129 15.914 1 24.23 183 PRO A O 1
ATOM 1460 N N . ALA A 1 184 ? 26.312 7.297 15.492 1 24.73 184 ALA A N 1
ATOM 1461 C CA . ALA A 1 184 ? 26.703 8.25 14.453 1 24.73 184 ALA A CA 1
ATOM 1462 C C . ALA A 1 184 ? 26.016 7.934 13.133 1 24.73 184 ALA A C 1
ATOM 1464 O O . ALA A 1 184 ? 25.562 6.809 12.906 1 24.73 184 ALA A O 1
ATOM 1465 N N . HIS A 1 185 ? 26.141 8.742 11.961 1 27.17 185 HIS A N 1
ATOM 1466 C CA . HIS A 1 185 ? 25.5 9.367 10.812 1 27.17 185 HIS A CA 1
ATOM 1467 C C . HIS A 1 185 ? 25.484 8.43 9.609 1 27.17 185 HIS A C 1
ATOM 1469 O O . HIS A 1 185 ? 25.141 8.836 8.5 1 27.17 185 HIS A O 1
ATOM 1475 N N . GLY A 1 186 ? 25.188 7.113 9.727 1 24.44 186 GLY A N 1
ATOM 1476 C CA . GLY A 1 186 ? 25.609 6.34 8.562 1 24.44 186 GLY A CA 1
ATOM 1477 C C . GLY A 1 186 ? 24.734 6.566 7.348 1 24.44 186 GLY A C 1
ATOM 1478 O O . GLY A 1 186 ? 23.688 7.215 7.441 1 24.44 186 GLY A O 1
ATOM 1479 N N . PRO A 1 187 ? 24.875 5.809 6.227 1 26.95 187 PRO A N 1
ATOM 1480 C CA . PRO A 1 187 ? 24.578 5.906 4.797 1 26.95 187 PRO A CA 1
ATOM 1481 C C . PRO A 1 187 ? 23.078 5.812 4.504 1 26.95 187 PRO A C 1
ATOM 1483 O O . PRO A 1 187 ? 22.312 5.383 5.363 1 26.95 187 PRO A O 1
ATOM 1486 N N . GLY A 1 188 ? 22.578 6.156 3.287 1 27.3 188 GLY A N 1
ATOM 1487 C CA . GLY A 1 188 ? 21.297 6.48 2.707 1 27.3 188 GLY A CA 1
ATOM 1488 C C . GLY A 1 188 ? 20.297 5.344 2.803 1 27.3 188 GLY A C 1
ATOM 1489 O O . GLY A 1 188 ? 20.547 4.242 2.32 1 27.3 188 GLY A O 1
ATOM 1490 N N . ARG A 1 189 ? 19.516 5.227 3.771 1 29.66 189 ARG A N 1
ATOM 1491 C CA . ARG A 1 189 ? 18.703 4.156 4.355 1 29.66 189 ARG A CA 1
ATOM 1492 C C . ARG A 1 189 ? 17.422 3.943 3.564 1 29.66 189 ARG A C 1
ATOM 1494 O O . ARG A 1 189 ? 16.891 4.887 2.979 1 29.66 189 ARG A O 1
ATOM 1501 N N . ALA A 1 190 ? 17.078 2.725 3.031 1 30.44 190 ALA A N 1
ATOM 1502 C CA . ALA A 1 190 ? 15.984 2.189 2.221 1 30.44 190 ALA A CA 1
ATOM 1503 C C . ALA A 1 190 ? 14.633 2.551 2.818 1 30.44 190 ALA A C 1
ATOM 1505 O O . ALA A 1 190 ? 14.469 2.57 4.043 1 30.44 190 ALA A O 1
ATOM 1506 N N . ARG A 1 191 ? 13.633 3.176 1.955 1 30.83 191 ARG A N 1
ATOM 1507 C CA . ARG A 1 191 ? 12.406 3.816 2.402 1 30.83 191 ARG A CA 1
ATOM 1508 C C . ARG A 1 191 ? 11.289 2.791 2.574 1 30.83 191 ARG A C 1
ATOM 1510 O O . ARG A 1 191 ? 10.852 2.166 1.604 1 30.83 191 ARG A O 1
ATOM 1517 N N . LEU A 1 192 ? 11.188 2.006 3.531 1 33.88 192 LEU A N 1
ATOM 1518 C CA . LEU A 1 192 ? 10.07 1.171 3.949 1 33.88 192 LEU A CA 1
ATOM 1519 C C . LEU A 1 192 ? 8.82 2.016 4.195 1 33.88 192 LEU A C 1
ATOM 1521 O O . LEU A 1 192 ? 8.922 3.174 4.605 1 33.88 192 LEU A O 1
ATOM 1525 N N . GLY A 1 193 ? 7.719 1.771 3.328 1 34.69 193 GLY A N 1
ATOM 1526 C CA . GLY A 1 193 ? 6.508 2.49 3.682 1 34.69 193 GLY A CA 1
ATOM 1527 C C . GLY A 1 193 ? 5.98 2.135 5.062 1 34.69 193 GLY A C 1
ATOM 1528 O O . GLY A 1 193 ? 5.648 0.977 5.324 1 34.69 193 GLY A O 1
ATOM 1529 N N . PRO A 1 194 ? 6.234 2.967 5.961 1 31.12 194 PRO A N 1
ATOM 1530 C CA . PRO A 1 194 ? 5.812 2.697 7.336 1 31.12 194 PRO A CA 1
ATOM 1531 C C . PRO A 1 194 ? 4.293 2.736 7.508 1 31.12 194 PRO A C 1
ATOM 1533 O O . PRO A 1 194 ? 3.609 3.479 6.801 1 31.12 194 PRO A O 1
ATOM 1536 N N . LEU A 1 195 ? 3.664 1.636 7.938 1 34.59 195 LEU A N 1
ATOM 1537 C CA . LEU A 1 195 ? 2.26 1.614 8.328 1 34.59 195 LEU A CA 1
ATOM 1538 C C . LEU A 1 195 ? 2.115 1.763 9.844 1 34.59 195 LEU A C 1
ATOM 1540 O O . LEU A 1 195 ? 2.996 1.346 10.594 1 34.59 195 LEU A O 1
ATOM 1544 N N . THR A 1 196 ? 1.393 2.766 10.461 1 30.02 196 THR A N 1
ATOM 1545 C CA . THR A 1 196 ? 1.153 2.83 11.898 1 30.02 196 THR A CA 1
ATOM 1546 C C . THR A 1 196 ? -0.213 2.244 12.25 1 30.02 196 THR A C 1
ATOM 1548 O O . THR A 1 196 ? -1.191 2.473 11.531 1 30.02 196 THR A O 1
ATOM 1551 N N . MET A 1 197 ? -0.207 1.173 13.094 1 33.81 197 MET A N 1
ATOM 1552 C CA . MET A 1 197 ? -1.439 0.603 13.633 1 33.81 197 MET A CA 1
ATOM 1553 C C . MET A 1 197 ? -1.841 1.299 14.93 1 33.81 197 MET A C 1
ATOM 1555 O O . MET A 1 197 ? -0.982 1.776 15.672 1 33.81 197 MET A O 1
ATOM 1559 N N . MET B 1 1 ? 17.406 6.996 3.029 1 27.59 1 MET B N 1
ATOM 1560 C CA . MET B 1 1 ? 17.609 6.332 1.745 1 27.59 1 MET B CA 1
ATOM 1561 C C . MET B 1 1 ? 16.375 5.547 1.328 1 27.59 1 MET B C 1
ATOM 1563 O O . MET B 1 1 ? 16.047 4.523 1.933 1 27.59 1 MET B O 1
ATOM 1567 N N . SER B 1 2 ? 15.336 6.258 1.088 1 38.19 2 SER B N 1
ATOM 1568 C CA . SER B 1 2 ? 14.109 5.695 0.52 1 38.19 2 SER B CA 1
ATOM 1569 C C . SER B 1 2 ? 14.422 4.785 -0.666 1 38.19 2 SER B C 1
ATOM 1571 O O . SER B 1 2 ? 14.758 5.266 -1.752 1 38.19 2 SER B O 1
ATOM 1573 N N . ARG B 1 3 ? 15.273 3.682 -0.366 1 47.72 3 ARG B N 1
ATOM 1574 C CA . ARG B 1 3 ? 15.648 2.869 -1.518 1 47.72 3 ARG B CA 1
ATOM 1575 C C . ARG B 1 3 ? 14.422 2.309 -2.221 1 47.72 3 ARG B C 1
ATOM 1577 O O . ARG B 1 3 ? 13.547 1.713 -1.582 1 47.72 3 ARG B O 1
ATOM 1584 N N . LYS B 1 4 ? 14.234 2.947 -3.299 1 55.22 4 LYS B N 1
ATOM 1585 C CA . LYS B 1 4 ? 13.141 2.633 -4.215 1 55.22 4 LYS B CA 1
ATOM 1586 C C . LYS B 1 4 ? 13.141 1.154 -4.59 1 55.22 4 LYS B C 1
ATOM 1588 O O . LYS B 1 4 ? 14.195 0.578 -4.855 1 55.22 4 LYS B O 1
ATOM 1593 N N . PHE B 1 5 ? 12.055 0.561 -4.148 1 61.72 5 PHE B N 1
ATOM 1594 C CA . PHE B 1 5 ? 11.906 -0.706 -4.855 1 61.72 5 PHE B CA 1
ATOM 1595 C C . PHE B 1 5 ? 12.039 -0.506 -6.359 1 61.72 5 PHE B C 1
ATOM 1597 O O . PHE B 1 5 ? 11.258 0.231 -6.965 1 61.72 5 PHE B O 1
ATOM 1604 N N . ASP B 1 6 ? 13.25 -0.891 -6.805 1 62.5 6 ASP B N 1
ATOM 1605 C CA . ASP B 1 6 ? 13.484 -0.787 -8.242 1 62.5 6 ASP B CA 1
ATOM 1606 C C . ASP B 1 6 ? 12.867 -1.968 -8.992 1 62.5 6 ASP B C 1
ATOM 1608 O O . ASP B 1 6 ? 13.289 -3.113 -8.805 1 62.5 6 ASP B O 1
ATOM 1612 N N . GLY B 1 7 ? 11.75 -1.73 -9.469 1 61.38 7 GLY B N 1
ATOM 1613 C CA . GLY B 1 7 ? 11.133 -2.766 -10.281 1 61.38 7 GLY B CA 1
ATOM 1614 C C . GLY B 1 7 ? 12.102 -3.443 -11.234 1 61.38 7 GLY B C 1
ATOM 1615 O O . GLY B 1 7 ? 11.844 -4.551 -11.703 1 61.38 7 GLY B O 1
ATOM 1616 N N . LEU B 1 8 ? 13.234 -2.754 -11.383 1 56.25 8 LEU B N 1
ATOM 1617 C CA . LEU B 1 8 ? 14.195 -3.34 -12.312 1 56.25 8 LEU B CA 1
ATOM 1618 C C . LEU B 1 8 ? 15.133 -4.305 -11.594 1 56.25 8 LEU B C 1
ATOM 1620 O O . LEU B 1 8 ? 15.68 -5.223 -12.211 1 56.25 8 LEU B O 1
ATOM 1624 N N . CYS B 1 9 ? 15.164 -4.273 -10.281 1 60.5 9 CYS B N 1
ATOM 1625 C CA . CYS B 1 9 ? 15.875 -5.09 -9.305 1 60.5 9 CYS B CA 1
ATOM 1626 C C . CYS B 1 9 ? 16.969 -5.91 -9.969 1 60.5 9 CYS B C 1
ATOM 1628 O O . CYS B 1 9 ? 17.016 -7.133 -9.836 1 60.5 9 CYS B O 1
ATOM 1630 N N . THR B 1 10 ? 17.922 -5.219 -10.578 1 61.31 10 THR B N 1
ATOM 1631 C CA . THR B 1 10 ? 18.891 -5.898 -11.414 1 61.31 10 THR B CA 1
ATOM 1632 C C . THR B 1 10 ? 20.234 -6 -10.703 1 61.31 10 THR B C 1
ATOM 1634 O O . THR B 1 10 ? 21.219 -6.484 -11.273 1 61.31 10 THR B O 1
ATOM 1637 N N . SER B 1 11 ? 20.234 -5.523 -9.516 1 64.44 11 SER B N 1
ATOM 1638 C CA . SER B 1 11 ? 21.547 -5.645 -8.875 1 64.44 11 SER B CA 1
ATOM 1639 C C . SER B 1 11 ? 21.422 -6.246 -7.484 1 64.44 11 SER B C 1
ATOM 1641 O O . SER B 1 11 ? 20.484 -5.941 -6.75 1 64.44 11 SER B O 1
ATOM 1643 N N . GLN B 1 12 ? 22.328 -7.164 -7.191 1 68.56 12 GLN B N 1
ATOM 1644 C CA . GLN B 1 12 ? 22.422 -7.777 -5.871 1 68.56 12 GLN B CA 1
ATOM 1645 C C . GLN B 1 12 ? 22.609 -6.723 -4.785 1 68.56 12 GLN B C 1
ATOM 1647 O O . GLN B 1 12 ? 22.125 -6.883 -3.664 1 68.56 12 GLN B O 1
ATOM 1652 N N . GLU B 1 13 ? 23.359 -5.734 -5.199 1 69.94 13 GLU B N 1
ATOM 1653 C CA . GLU B 1 13 ? 23.625 -4.648 -4.262 1 69.94 13 GLU B CA 1
ATOM 1654 C C . GLU B 1 13 ? 22.328 -3.977 -3.805 1 69.94 13 GLU B C 1
ATOM 1656 O O . GLU B 1 13 ? 22.234 -3.512 -2.668 1 69.94 13 GLU B O 1
ATOM 1661 N N . HIS B 1 14 ? 21.453 -4.09 -4.621 1 73.31 14 HIS B N 1
ATOM 1662 C CA . HIS B 1 14 ? 20.156 -3.502 -4.293 1 73.31 14 HIS B CA 1
ATOM 1663 C C . HIS B 1 14 ? 19.547 -4.168 -3.062 1 73.31 14 HIS B C 1
ATOM 1665 O O . HIS B 1 14 ? 19.141 -3.488 -2.115 1 73.31 14 HIS B O 1
ATOM 1671 N N . TRP B 1 15 ? 19.734 -5.469 -2.982 1 77.12 15 TRP B N 1
ATOM 1672 C CA . TRP B 1 15 ? 19.016 -6.188 -1.936 1 77.12 15 TRP B CA 1
ATOM 1673 C C . TRP B 1 15 ? 19.75 -6.066 -0.599 1 77.12 15 TRP B C 1
ATOM 1675 O O . TRP B 1 15 ? 19.125 -6.16 0.462 1 77.12 15 TRP B O 1
ATOM 1685 N N . ASN B 1 16 ? 20.984 -5.738 -0.688 1 74.31 16 ASN B N 1
ATOM 1686 C CA . ASN B 1 16 ? 21.766 -5.574 0.532 1 74.31 16 ASN B CA 1
ATOM 1687 C C . ASN B 1 16 ? 21.484 -4.234 1.205 1 74.31 16 ASN B C 1
ATOM 1689 O O . ASN B 1 16 ? 21.766 -4.059 2.393 1 74.31 16 ASN B O 1
ATOM 1693 N N . THR B 1 17 ? 20.922 -3.426 0.409 1 78.38 17 THR B N 1
ATOM 1694 C CA . THR B 1 17 ? 20.75 -2.08 0.951 1 78.38 17 THR B CA 1
ATOM 1695 C C . THR B 1 17 ? 19.281 -1.669 0.953 1 78.38 17 THR B C 1
ATOM 1697 O O . THR B 1 17 ? 18.906 -0.689 1.6 1 78.38 17 THR B O 1
ATOM 1700 N N . PHE B 1 18 ? 18.578 -2.439 0.32 1 78.56 18 PHE B N 1
ATOM 1701 C CA . PHE B 1 18 ? 17.172 -2.125 0.11 1 78.56 18 PHE B CA 1
ATOM 1702 C C . PHE B 1 18 ? 16.438 -2.02 1.441 1 78.56 18 PHE B C 1
ATOM 1704 O O . PHE B 1 18 ? 15.664 -1.085 1.658 1 78.56 18 PHE B O 1
ATOM 1711 N N . ILE B 1 19 ? 16.734 -2.951 2.352 1 85.75 19 ILE B N 1
ATOM 1712 C CA . ILE B 1 19 ? 16.203 -3.01 3.709 1 85.75 19 ILE B CA 1
ATOM 1713 C C . ILE B 1 19 ? 17.312 -3.441 4.676 1 85.75 19 ILE B C 1
ATOM 1715 O O . ILE B 1 19 ? 17.953 -4.469 4.465 1 85.75 19 ILE B O 1
ATOM 1719 N N . VAL B 1 20 ? 17.484 -2.613 5.664 1 89.69 20 VAL B N 1
ATOM 1720 C CA . VAL B 1 20 ? 18.531 -2.9 6.633 1 89.69 20 VAL B CA 1
ATOM 1721 C C . VAL B 1 20 ? 17.984 -2.758 8.055 1 89.69 20 VAL B C 1
ATOM 1723 O O . VAL B 1 20 ? 16.891 -2.209 8.25 1 89.69 20 VAL B O 1
ATOM 1726 N N . GLU B 1 21 ? 18.703 -3.234 8.977 1 93.06 21 GLU B N 1
ATOM 1727 C CA . GLU B 1 21 ? 18.266 -3.25 10.367 1 93.06 21 GLU B CA 1
ATOM 1728 C C . GLU B 1 21 ? 18.016 -1.836 10.883 1 93.06 21 GLU B C 1
ATOM 1730 O O . GLU B 1 21 ? 17.078 -1.611 11.656 1 93.06 21 GLU B O 1
ATOM 1735 N N . GLU B 1 22 ? 18.797 -0.909 10.461 1 89.88 22 GLU B N 1
ATOM 1736 C CA . GLU B 1 22 ? 18.672 0.474 10.914 1 89.88 22 GLU B CA 1
ATOM 1737 C C . GLU B 1 22 ? 17.297 1.043 10.57 1 89.88 22 GLU B C 1
ATOM 1739 O O . GLU B 1 22 ? 16.781 1.898 11.297 1 89.88 22 GLU B O 1
ATOM 1744 N N . ASP B 1 23 ? 16.734 0.597 9.484 1 85.81 23 ASP B N 1
ATOM 1745 C CA . ASP B 1 23 ? 15.391 1.016 9.125 1 85.81 23 ASP B CA 1
ATOM 1746 C C . ASP B 1 23 ? 14.375 0.582 10.18 1 85.81 23 ASP B C 1
ATOM 1748 O O . ASP B 1 23 ? 13.484 1.354 10.547 1 85.81 23 ASP B O 1
ATOM 1752 N N . PHE B 1 24 ? 14.492 -0.588 10.641 1 90.38 24 PHE B N 1
ATOM 1753 C CA . PHE B 1 24 ? 13.57 -1.125 11.633 1 90.38 24 PHE B CA 1
ATOM 1754 C C . PHE B 1 24 ? 13.766 -0.451 12.984 1 90.38 24 PHE B C 1
ATOM 1756 O O . PHE B 1 24 ? 12.805 -0.171 13.695 1 90.38 24 PHE B O 1
ATOM 1763 N N . ASN B 1 25 ? 15 -0.218 13.336 1 89 25 ASN B N 1
ATOM 1764 C CA . ASN B 1 25 ? 15.281 0.565 14.539 1 89 25 ASN B CA 1
ATOM 1765 C C . ASN B 1 25 ? 14.625 1.941 14.469 1 89 25 ASN B C 1
ATOM 1767 O O . ASN B 1 25 ? 13.992 2.381 15.43 1 89 25 ASN B O 1
ATOM 1771 N N . PHE B 1 26 ? 14.742 2.535 13.383 1 81.88 26 PHE B N 1
ATOM 1772 C CA . PHE B 1 26 ? 14.172 3.857 13.156 1 81.88 26 PHE B CA 1
ATOM 1773 C C . PHE B 1 26 ? 12.648 3.814 13.266 1 81.88 26 PHE B C 1
ATOM 1775 O O . PHE B 1 26 ? 12.055 4.629 13.969 1 81.88 26 PHE B O 1
ATOM 1782 N N . ILE B 1 27 ? 12.109 2.883 12.555 1 83.12 27 ILE B N 1
ATOM 1783 C CA . ILE B 1 27 ? 10.656 2.734 12.531 1 83.12 27 ILE B CA 1
ATOM 1784 C C . ILE B 1 27 ? 10.141 2.494 13.945 1 83.12 27 ILE B C 1
ATOM 1786 O O . ILE B 1 27 ? 9.203 3.162 14.391 1 83.12 27 ILE B O 1
ATOM 1790 N N . SER B 1 28 ? 10.727 1.644 14.633 1 85.25 28 SER B N 1
ATOM 1791 C CA . SER B 1 28 ? 10.32 1.316 15.992 1 85.25 28 SER B CA 1
ATOM 1792 C C . SER B 1 28 ? 10.516 2.508 16.922 1 85.25 28 SER B C 1
ATOM 1794 O O . SER B 1 28 ? 9.641 2.803 17.75 1 85.25 28 SER B O 1
ATOM 1796 N N . SER B 1 29 ? 11.57 3.287 16.797 1 83.06 29 SER B N 1
ATOM 1797 C CA . SER B 1 29 ? 11.906 4.406 17.672 1 83.06 29 SER B CA 1
ATOM 1798 C C . SER B 1 29 ? 10.945 5.57 17.484 1 83.06 29 SER B C 1
ATOM 1800 O O . SER B 1 29 ? 10.828 6.438 18.344 1 83.06 29 SER B O 1
ATOM 1802 N N . ASN B 1 30 ? 10.289 5.527 16.344 1 77.56 30 ASN B N 1
ATOM 1803 C CA . ASN B 1 30 ? 9.359 6.613 16.062 1 77.56 30 ASN B CA 1
ATOM 1804 C C . ASN B 1 30 ? 7.91 6.184 16.297 1 77.56 30 ASN B C 1
ATOM 1806 O O . ASN B 1 30 ? 6.98 6.867 15.867 1 77.56 30 ASN B O 1
ATOM 1810 N N . GLY B 1 31 ? 7.762 5.008 16.859 1 77.06 31 GLY B N 1
ATOM 1811 C CA . GLY B 1 31 ? 6.441 4.582 17.297 1 77.06 31 GLY B CA 1
ATOM 1812 C C . GLY B 1 31 ? 5.617 3.949 16.188 1 77.06 31 GLY B C 1
ATOM 1813 O O . GLY B 1 31 ? 4.43 3.676 16.375 1 77.06 31 GLY B O 1
ATOM 1814 N N . ILE B 1 32 ? 6.234 3.738 15.016 1 82.56 32 ILE B N 1
ATOM 1815 C CA . ILE B 1 32 ? 5.578 3.031 13.922 1 82.56 32 ILE B CA 1
ATOM 1816 C C . ILE B 1 32 ? 5.574 1.53 14.203 1 82.56 32 ILE B C 1
ATOM 1818 O O . ILE B 1 32 ? 6.578 0.976 14.656 1 82.56 32 ILE B O 1
ATOM 1822 N N . SER B 1 33 ? 4.418 0.88 13.891 1 85.12 33 SER B N 1
ATOM 1823 C CA . SER B 1 33 ? 4.277 -0.494 14.359 1 85.12 33 SER B CA 1
ATOM 1824 C C . SER B 1 33 ? 4.281 -1.479 13.195 1 85.12 33 SER B C 1
ATOM 1826 O O . SER B 1 33 ? 4.285 -2.695 13.406 1 85.12 33 SER B O 1
ATOM 1828 N N . ALA B 1 34 ? 4.266 -0.913 11.977 1 88.12 34 ALA B N 1
ATOM 1829 C CA . ALA B 1 34 ? 4.234 -1.828 10.844 1 88.12 34 ALA B CA 1
ATOM 1830 C C . ALA B 1 34 ? 4.988 -1.246 9.648 1 88.12 34 ALA B C 1
ATOM 1832 O O . ALA B 1 34 ? 5.105 -0.026 9.516 1 88.12 34 ALA B O 1
ATOM 1833 N N . VAL B 1 35 ? 5.484 -2.158 8.883 1 89.25 35 VAL B N 1
ATOM 1834 C CA . VAL B 1 35 ? 6.156 -1.78 7.645 1 89.25 35 VAL B CA 1
ATOM 1835 C C . VAL B 1 35 ? 5.602 -2.602 6.48 1 89.25 35 VAL B C 1
ATOM 1837 O O . VAL B 1 35 ? 5.309 -3.789 6.637 1 89.25 35 VAL B O 1
ATOM 1840 N N . ARG B 1 36 ? 5.375 -1.904 5.406 1 89.56 36 ARG B N 1
ATOM 1841 C CA . ARG B 1 36 ? 5.027 -2.57 4.152 1 89.56 36 ARG B CA 1
ATOM 1842 C C . ARG B 1 36 ? 6.262 -2.789 3.287 1 89.56 36 ARG B C 1
ATOM 1844 O O . ARG B 1 36 ? 6.969 -1.836 2.953 1 89.56 36 ARG B O 1
ATOM 1851 N N . ILE B 1 37 ? 6.535 -4.047 2.957 1 92 37 ILE B N 1
ATOM 1852 C CA . ILE B 1 37 ? 7.75 -4.383 2.229 1 92 37 ILE B CA 1
ATOM 1853 C C . ILE B 1 37 ? 7.398 -4.844 0.816 1 92 37 ILE B C 1
ATOM 1855 O O . ILE B 1 37 ? 6.777 -5.898 0.638 1 92 37 ILE B O 1
ATOM 1859 N N . PRO B 1 38 ? 7.816 -4.062 -0.189 1 93.06 38 PRO B N 1
ATOM 1860 C CA . PRO B 1 38 ? 7.551 -4.453 -1.575 1 93.06 38 PRO B CA 1
ATOM 1861 C C . PRO B 1 38 ? 8.438 -5.605 -2.045 1 93.06 38 PRO B C 1
ATOM 1863 O O . PRO B 1 38 ? 9.625 -5.648 -1.709 1 93.06 38 PRO B O 1
ATOM 1866 N N . VAL B 1 39 ? 7.844 -6.562 -2.744 1 93.94 39 VAL B N 1
ATOM 1867 C CA . VAL B 1 39 ? 8.594 -7.641 -3.375 1 93.94 39 VAL B CA 1
ATOM 1868 C C . VAL B 1 39 ? 8.133 -7.82 -4.82 1 93.94 39 VAL B C 1
ATOM 1870 O O . VAL B 1 39 ? 7.031 -7.395 -5.18 1 93.94 39 VAL B O 1
ATOM 1873 N N . GLY B 1 40 ? 9.008 -8.383 -5.609 1 95.06 40 GLY B N 1
ATOM 1874 C CA . GLY B 1 40 ? 8.641 -8.781 -6.957 1 95.06 40 GLY B CA 1
ATOM 1875 C C . GLY B 1 40 ? 8.352 -10.258 -7.082 1 95.06 40 GLY B C 1
ATOM 1876 O O . GLY B 1 40 ? 8.797 -11.062 -6.262 1 95.06 40 GLY B O 1
ATOM 1877 N N . TRP B 1 41 ? 7.668 -10.586 -8.156 1 96.56 41 TRP B N 1
ATOM 1878 C CA . TRP B 1 41 ? 7.191 -11.953 -8.344 1 96.56 41 TRP B CA 1
ATOM 1879 C C . TRP B 1 41 ? 8.359 -12.922 -8.445 1 96.56 41 TRP B C 1
ATOM 1881 O O . TRP B 1 41 ? 8.227 -14.102 -8.102 1 96.56 41 TRP B O 1
ATOM 1891 N N . TRP B 1 42 ? 9.508 -12.531 -8.812 1 96 42 TRP B N 1
ATOM 1892 C CA . TRP B 1 42 ? 10.664 -13.391 -9.039 1 96 42 TRP B CA 1
ATOM 1893 C C . TRP B 1 42 ? 11.242 -13.891 -7.719 1 96 42 TRP B C 1
ATOM 1895 O O . TRP B 1 42 ? 12.102 -14.773 -7.707 1 96 42 TRP B O 1
ATOM 1905 N N . ILE B 1 43 ? 10.734 -13.383 -6.582 1 96 43 ILE B N 1
ATOM 1906 C CA . ILE B 1 43 ? 11.227 -13.797 -5.273 1 96 43 ILE B CA 1
ATOM 1907 C C . ILE B 1 43 ? 10.961 -15.289 -5.078 1 96 43 ILE B C 1
ATOM 1909 O O . ILE B 1 43 ? 11.688 -15.961 -4.336 1 96 43 ILE B O 1
ATOM 1913 N N . ALA B 1 44 ? 9.953 -15.805 -5.742 1 97.06 44 ALA B N 1
ATOM 1914 C CA . ALA B 1 44 ? 9.586 -17.219 -5.605 1 97.06 44 ALA B CA 1
ATOM 1915 C C . ALA B 1 44 ? 10.594 -18.109 -6.316 1 97.06 44 ALA B C 1
ATOM 1917 O O . ALA B 1 44 ? 10.625 -19.328 -6.086 1 97.06 44 ALA B O 1
ATOM 1918 N N . SER B 1 45 ? 11.398 -17.531 -7.199 1 96.56 45 SER B N 1
ATOM 1919 C CA . SER B 1 45 ? 12.477 -18.234 -7.887 1 96.56 45 SER B CA 1
ATOM 1920 C C . SER B 1 45 ? 13.828 -17.578 -7.621 1 96.56 45 SER B C 1
ATOM 1922 O O . SER B 1 45 ? 14.641 -17.422 -8.539 1 96.56 45 SER B O 1
ATOM 1924 N N . ASP B 1 46 ? 14 -17.172 -6.375 1 94.38 46 ASP B N 1
ATOM 1925 C CA . ASP B 1 46 ? 15.117 -16.328 -5.98 1 94.38 46 ASP B CA 1
ATOM 1926 C C . ASP B 1 46 ? 16.453 -16.984 -6.285 1 94.38 46 ASP B C 1
ATOM 1928 O O . ASP B 1 46 ? 17.438 -16.312 -6.609 1 94.38 46 ASP B O 1
ATOM 1932 N N . ARG B 1 47 ? 16.531 -18.297 -6.215 1 93 47 ARG B N 1
ATOM 1933 C CA . ARG B 1 47 ? 17.781 -19.016 -6.465 1 93 47 ARG B CA 1
ATOM 1934 C C . ARG B 1 47 ? 18.203 -18.891 -7.922 1 93 47 ARG B C 1
ATOM 1936 O O . ARG B 1 47 ? 19.391 -18.844 -8.227 1 93 47 ARG B O 1
ATOM 1943 N N . ALA B 1 48 ? 17.219 -18.891 -8.812 1 93.75 48 ALA B N 1
ATOM 1944 C CA . ALA B 1 48 ? 17.438 -18.75 -10.25 1 93.75 48 ALA B CA 1
ATOM 1945 C C . ALA B 1 48 ? 16.344 -17.906 -10.898 1 93.75 48 ALA B C 1
ATOM 1947 O O . ALA B 1 48 ? 15.562 -18.422 -11.703 1 93.75 48 ALA B O 1
ATOM 1948 N N . PRO B 1 49 ? 16.359 -16.672 -10.578 1 92.94 49 PRO B N 1
ATOM 1949 C CA . PRO B 1 49 ? 15.297 -15.828 -11.141 1 92.94 49 PRO B CA 1
ATOM 1950 C C . PRO B 1 49 ? 15.406 -15.656 -12.656 1 92.94 49 PRO B C 1
ATOM 1952 O O . PRO B 1 49 ? 16.5 -15.734 -13.203 1 92.94 49 PRO B O 1
ATOM 1955 N N . PRO B 1 50 ? 14.273 -15.523 -13.281 1 92.12 50 PRO B N 1
ATOM 1956 C CA . PRO B 1 50 ? 14.375 -15.242 -14.719 1 92.12 50 PRO B CA 1
ATOM 1957 C C . PRO B 1 50 ? 15.047 -13.906 -15.008 1 92.12 50 PRO B C 1
ATOM 1959 O O . PRO B 1 50 ? 14.898 -12.953 -14.234 1 92.12 50 PRO B O 1
ATOM 1962 N N . GLN B 1 51 ? 15.828 -13.961 -16.141 1 89.5 51 GLN B N 1
ATOM 1963 C CA . GLN B 1 51 ? 16.422 -12.695 -16.547 1 89.5 51 GLN B CA 1
ATOM 1964 C C . GLN B 1 51 ? 15.352 -11.625 -16.75 1 89.5 51 GLN B C 1
ATOM 1966 O O . GLN B 1 51 ? 14.266 -11.922 -17.25 1 89.5 51 GLN B O 1
ATOM 1971 N N . PRO B 1 52 ? 15.633 -10.406 -16.266 1 89.62 52 PRO B N 1
ATOM 1972 C CA . PRO B 1 52 ? 16.859 -9.75 -15.805 1 89.62 52 PRO B CA 1
ATOM 1973 C C . PRO B 1 52 ? 16.953 -9.695 -14.289 1 89.62 52 PRO B C 1
ATOM 1975 O O . PRO B 1 52 ? 17.812 -8.992 -13.75 1 89.62 52 PRO B O 1
ATOM 1978 N N . TYR B 1 53 ? 16.094 -10.352 -13.648 1 90 53 TYR B N 1
ATOM 1979 C CA . TYR B 1 53 ? 16.047 -10.234 -12.195 1 90 53 TYR B CA 1
ATOM 1980 C C . TYR B 1 53 ? 17.219 -10.977 -11.555 1 90 53 TYR B C 1
ATOM 1982 O O . TYR B 1 53 ? 17.766 -11.914 -12.141 1 90 53 TYR B O 1
ATOM 1990 N N . VAL B 1 54 ? 17.609 -10.469 -10.383 1 88.56 54 VAL B N 1
ATOM 1991 C CA . VAL B 1 54 ? 18.719 -11.062 -9.656 1 88.56 54 VAL B CA 1
ATOM 1992 C C . VAL B 1 54 ? 18.25 -11.578 -8.305 1 88.56 54 VAL B C 1
ATOM 1994 O O . VAL B 1 54 ? 17.328 -11.023 -7.711 1 88.56 54 VAL B O 1
ATOM 1997 N N . GLY B 1 55 ? 18.906 -12.602 -7.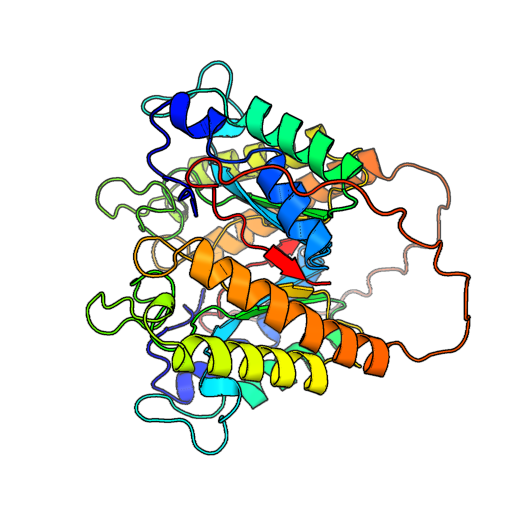859 1 90.62 55 GLY B N 1
ATOM 1998 C CA . GLY B 1 55 ? 18.562 -13.18 -6.57 1 90.62 55 GLY B CA 1
ATOM 1999 C C . GLY B 1 55 ? 18.953 -12.289 -5.398 1 90.62 55 GLY B C 1
ATOM 2000 O O . GLY B 1 55 ? 19.609 -11.266 -5.582 1 90.62 55 GLY B O 1
ATOM 2001 N N . GLY B 1 56 ? 18.422 -12.688 -4.168 1 92.06 56 GLY B N 1
ATOM 2002 C CA . GLY B 1 56 ? 18.766 -11.977 -2.949 1 92.06 56 GLY B CA 1
ATOM 2003 C C . GLY B 1 56 ? 17.562 -11.391 -2.236 1 92.06 56 GLY B C 1
ATOM 2004 O O . GLY B 1 56 ? 17.641 -11.062 -1.049 1 92.06 56 GLY B O 1
ATOM 2005 N N . SER B 1 57 ? 16.5 -11.289 -2.951 1 92.69 57 SER B N 1
ATOM 2006 C CA . SER B 1 57 ? 15.328 -10.664 -2.359 1 92.69 57 SER B CA 1
ATOM 2007 C C . SER B 1 57 ? 14.758 -11.516 -1.236 1 92.69 57 SER B C 1
ATOM 2009 O O . SER B 1 57 ? 14.227 -10.992 -0.253 1 92.69 57 SER B O 1
ATOM 2011 N N . LEU B 1 58 ? 14.93 -12.789 -1.42 1 95.38 58 LEU B N 1
ATOM 2012 C CA . LEU B 1 58 ? 14.398 -13.688 -0.401 1 95.38 58 LEU B CA 1
ATOM 2013 C C . LEU B 1 58 ? 15.195 -13.57 0.896 1 95.38 58 LEU B C 1
ATOM 2015 O O . LEU B 1 58 ? 14.609 -13.492 1.98 1 95.38 58 LEU B O 1
ATOM 2019 N N . GLN B 1 59 ? 16.438 -13.547 0.789 1 94.62 59 GLN B N 1
ATOM 2020 C CA . GLN B 1 59 ? 17.281 -13.359 1.967 1 94.62 59 GLN B CA 1
ATOM 2021 C C . GLN B 1 59 ? 17.016 -12.008 2.625 1 94.62 59 GLN B C 1
ATOM 2023 O O . GLN B 1 59 ? 17 -11.906 3.852 1 94.62 59 GLN B O 1
ATOM 2028 N N . ALA B 1 60 ? 16.844 -10.984 1.808 1 93.19 60 ALA B N 1
ATOM 2029 C CA . ALA B 1 60 ? 16.531 -9.656 2.338 1 93.19 60 ALA B CA 1
ATOM 2030 C C . ALA B 1 60 ? 15.227 -9.688 3.137 1 93.19 60 ALA B C 1
ATOM 2032 O O . ALA B 1 60 ? 15.141 -9.102 4.215 1 93.19 60 ALA B O 1
ATOM 2033 N N . LEU B 1 61 ? 14.25 -10.359 2.605 1 95.44 61 LEU B N 1
ATOM 2034 C CA . LEU B 1 61 ? 12.969 -10.461 3.301 1 95.44 61 LEU B CA 1
ATOM 2035 C C . LEU B 1 61 ? 13.109 -11.289 4.57 1 95.44 61 LEU B C 1
ATOM 2037 O O . LEU B 1 61 ? 12.508 -10.961 5.602 1 95.44 61 LEU B O 1
ATOM 2041 N N . ASP B 1 62 ? 13.906 -12.383 4.527 1 96.81 62 ASP B N 1
ATOM 2042 C CA . ASP B 1 62 ? 14.211 -13.156 5.73 1 96.81 62 ASP B CA 1
ATOM 2043 C C . ASP B 1 62 ? 14.82 -12.266 6.812 1 96.81 62 ASP B C 1
ATOM 2045 O O . ASP B 1 62 ? 14.398 -12.312 7.969 1 96.81 62 ASP B O 1
ATOM 2049 N N . ASN B 1 63 ? 15.773 -11.531 6.426 1 96.31 63 ASN B N 1
ATOM 2050 C CA . ASN B 1 63 ? 16.422 -10.617 7.367 1 96.31 63 ASN B CA 1
ATOM 2051 C C . ASN B 1 63 ? 15.414 -9.617 7.941 1 96.31 63 ASN B C 1
ATOM 2053 O O . ASN B 1 63 ? 15.453 -9.32 9.141 1 96.31 63 ASN B O 1
ATOM 2057 N N . ALA B 1 64 ? 14.57 -9.125 7.062 1 95.31 64 ALA B N 1
ATOM 2058 C CA . ALA B 1 64 ? 13.555 -8.172 7.5 1 95.31 64 ALA B CA 1
ATOM 2059 C C . ALA B 1 64 ? 12.695 -8.766 8.617 1 95.31 64 ALA B C 1
ATOM 2061 O O . ALA B 1 64 ? 12.383 -8.078 9.594 1 95.31 64 ALA B O 1
ATOM 2062 N N . PHE B 1 65 ? 12.32 -9.977 8.484 1 96.38 65 PHE B N 1
ATOM 2063 C CA . PHE B 1 65 ? 11.484 -10.602 9.5 1 96.38 65 PHE B CA 1
ATOM 2064 C C . PHE B 1 65 ? 12.258 -10.797 10.797 1 96.38 65 PHE B C 1
ATOM 2066 O O . PHE B 1 65 ? 11.688 -10.711 11.883 1 96.38 65 PHE B O 1
ATOM 2073 N N . ILE B 1 66 ? 13.562 -11.047 10.742 1 97.38 66 ILE B N 1
ATOM 2074 C CA . ILE B 1 66 ? 14.398 -11.125 11.93 1 97.38 66 ILE B CA 1
ATOM 2075 C C . ILE B 1 66 ? 14.391 -9.781 12.656 1 97.38 66 ILE B C 1
ATOM 2077 O O . ILE B 1 66 ? 14.164 -9.719 13.867 1 97.38 66 ILE B O 1
ATOM 2081 N N . TRP B 1 67 ? 14.594 -8.719 11.93 1 96.5 67 TRP B N 1
ATOM 2082 C CA . TRP B 1 67 ? 14.609 -7.387 12.523 1 96.5 67 TRP B CA 1
ATOM 2083 C C . TRP B 1 67 ? 13.227 -6.992 13.016 1 96.5 67 TRP B C 1
ATOM 2085 O O . TRP B 1 67 ? 13.094 -6.336 14.055 1 96.5 67 TRP B O 1
ATOM 2095 N N . ALA B 1 68 ? 12.234 -7.379 12.18 1 95.31 68 ALA B N 1
ATOM 2096 C CA . ALA B 1 68 ? 10.859 -7.109 12.594 1 95.31 68 ALA B CA 1
ATOM 2097 C C . ALA B 1 68 ? 10.57 -7.727 13.961 1 95.31 68 ALA B C 1
ATOM 2099 O O . ALA B 1 68 ? 9.938 -7.098 14.812 1 95.31 68 ALA B O 1
ATOM 2100 N N . GLN B 1 69 ? 11.008 -8.898 14.164 1 96.81 69 GLN B N 1
ATOM 2101 C CA . GLN B 1 69 ? 10.844 -9.562 15.453 1 96.81 69 GLN B CA 1
ATOM 2102 C C . GLN B 1 69 ? 11.625 -8.844 16.547 1 96.81 69 GLN B C 1
ATOM 2104 O O . GLN B 1 69 ? 11.094 -8.594 17.641 1 96.81 69 GLN B O 1
ATOM 2109 N N . LYS B 1 70 ? 12.789 -8.508 16.281 1 96.94 70 LYS B N 1
ATOM 2110 C CA . LYS B 1 70 ? 13.68 -7.852 17.234 1 96.94 70 LYS B CA 1
ATOM 2111 C C . LYS B 1 70 ? 13.094 -6.523 17.703 1 96.94 70 LYS B C 1
ATOM 2113 O O . LYS B 1 70 ? 13.164 -6.191 18.891 1 96.94 70 LYS B O 1
ATOM 2118 N N . TYR B 1 71 ? 12.453 -5.773 16.781 1 94.75 71 TYR B N 1
ATOM 2119 C CA . TYR B 1 71 ? 12.047 -4.402 17.078 1 94.75 71 TYR B CA 1
ATOM 2120 C C . TYR B 1 71 ? 10.539 -4.305 17.266 1 94.75 71 TYR B C 1
ATOM 2122 O O . TYR B 1 71 ? 10 -3.211 17.453 1 94.75 71 TYR B O 1
ATOM 2130 N N . GLY B 1 72 ? 9.852 -5.43 17.203 1 94.12 72 GLY B N 1
ATOM 2131 C CA . GLY B 1 72 ? 8.414 -5.449 17.438 1 94.12 72 GLY B CA 1
ATOM 2132 C C . GLY B 1 72 ? 7.621 -4.742 16.344 1 94.12 72 GLY B C 1
ATOM 2133 O O . GLY B 1 72 ? 6.715 -3.961 16.641 1 94.12 72 GLY B O 1
ATOM 2134 N N . ILE B 1 73 ? 8.016 -5.012 15.102 1 91.5 73 ILE B N 1
ATOM 2135 C CA . ILE B 1 73 ? 7.383 -4.367 13.961 1 91.5 73 ILE B CA 1
ATOM 2136 C C . ILE B 1 73 ? 6.621 -5.406 13.141 1 91.5 73 ILE B C 1
ATOM 2138 O O . ILE B 1 73 ? 7.152 -6.473 12.828 1 91.5 73 ILE B O 1
ATOM 2142 N N . ASN B 1 74 ? 5.363 -5.109 12.891 1 90.38 74 ASN B N 1
ATOM 2143 C CA . ASN B 1 74 ? 4.586 -5.977 12.016 1 90.38 74 ASN B CA 1
ATOM 2144 C C . ASN B 1 74 ? 4.957 -5.77 10.555 1 90.38 74 ASN B C 1
ATOM 2146 O O . ASN B 1 74 ? 5.305 -4.66 10.148 1 90.38 74 ASN B O 1
ATOM 2150 N N . VAL B 1 75 ? 4.859 -6.883 9.812 1 91.69 75 VAL B N 1
ATOM 2151 C CA . VAL B 1 75 ? 5.27 -6.812 8.414 1 91.69 75 VAL B CA 1
ATOM 2152 C C . VAL B 1 75 ? 4.07 -7.094 7.508 1 91.69 75 VAL B C 1
ATOM 2154 O O . VAL B 1 75 ? 3.334 -8.055 7.73 1 91.69 75 VAL B O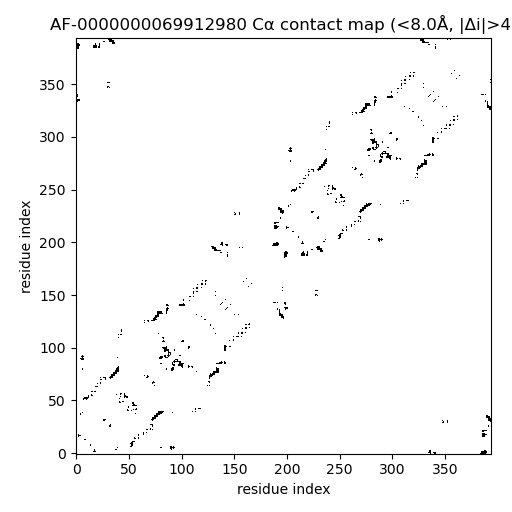 1
ATOM 2157 N N . ILE B 1 76 ? 3.893 -6.227 6.598 1 89.31 76 ILE B N 1
ATOM 2158 C CA . ILE B 1 76 ? 3.014 -6.477 5.461 1 89.31 76 ILE B CA 1
ATOM 2159 C C . ILE B 1 76 ? 3.85 -6.754 4.211 1 89.31 76 ILE B C 1
ATOM 2161 O O . ILE B 1 76 ? 4.637 -5.91 3.783 1 89.31 76 ILE B O 1
ATOM 2165 N N . ILE B 1 77 ? 3.725 -7.984 3.695 1 92.12 77 ILE B N 1
ATOM 2166 C CA . ILE B 1 77 ? 4.375 -8.273 2.42 1 92.12 77 ILE B CA 1
ATOM 2167 C C . ILE B 1 77 ? 3.521 -7.738 1.273 1 92.12 77 ILE B C 1
ATOM 2169 O O . ILE B 1 77 ? 2.328 -8.039 1.188 1 92.12 77 ILE B O 1
ATOM 2173 N N . ASP B 1 78 ? 4.137 -6.945 0.45 1 91.94 78 ASP B N 1
ATOM 2174 C CA . ASP B 1 78 ? 3.43 -6.297 -0.65 1 91.94 78 ASP B CA 1
ATOM 2175 C C . ASP B 1 78 ? 3.922 -6.816 -2 1 91.94 78 ASP B C 1
ATOM 2177 O O . ASP B 1 78 ? 5.004 -6.445 -2.455 1 91.94 78 ASP B O 1
ATOM 2181 N N . LEU B 1 79 ? 3.115 -7.703 -2.643 1 94.19 79 LEU B N 1
ATOM 2182 C CA . LEU B 1 79 ? 3.475 -8.047 -4.012 1 94.19 79 LEU B CA 1
ATOM 2183 C C . LEU B 1 79 ? 3.377 -6.832 -4.926 1 94.19 79 LEU B C 1
ATOM 2185 O O . LEU B 1 79 ? 2.318 -6.566 -5.504 1 94.19 79 LEU B O 1
ATOM 2189 N N . HIS B 1 80 ? 4.492 -6.203 -5.051 1 94.75 80 HIS B N 1
ATOM 2190 C CA . HIS B 1 80 ? 4.566 -4.883 -5.668 1 94.75 80 HIS B CA 1
ATOM 2191 C C . HIS B 1 80 ? 4.625 -4.988 -7.188 1 94.75 80 HIS B C 1
ATOM 2193 O O . HIS B 1 80 ? 4.117 -4.117 -7.895 1 94.75 80 HIS B O 1
ATOM 2199 N N . ALA B 1 81 ? 5.27 -6.051 -7.641 1 95.44 81 ALA B N 1
ATOM 2200 C CA . ALA B 1 81 ? 5.391 -6.312 -9.078 1 95.44 81 ALA B CA 1
ATOM 2201 C C . ALA B 1 81 ? 4.93 -7.727 -9.414 1 95.44 81 ALA B C 1
ATOM 2203 O O . ALA B 1 81 ? 5.555 -8.703 -9 1 95.44 81 ALA B O 1
ATOM 2204 N N . ALA B 1 82 ? 3.91 -7.809 -10.188 1 96.5 82 ALA B N 1
ATOM 2205 C CA . ALA B 1 82 ? 3.402 -9.086 -10.68 1 96.5 82 ALA B CA 1
ATOM 2206 C C . ALA B 1 82 ? 3.963 -9.398 -12.062 1 96.5 82 ALA B C 1
ATOM 2208 O O . ALA B 1 82 ? 4.457 -8.508 -12.758 1 96.5 82 ALA B O 1
ATOM 2209 N N . PRO B 1 83 ? 3.908 -10.734 -12.445 1 97 83 PRO B N 1
ATOM 2210 C CA . PRO B 1 83 ? 4.359 -11.055 -13.797 1 97 83 PRO B CA 1
ATOM 2211 C C . PRO B 1 83 ? 3.629 -10.25 -14.875 1 97 83 PRO B C 1
ATOM 2213 O O . PRO B 1 83 ? 2.4 -10.148 -14.844 1 97 83 PRO B O 1
ATOM 2216 N N . GLY B 1 84 ? 4.41 -9.633 -15.711 1 96.44 84 GLY B N 1
ATOM 2217 C CA . GLY B 1 84 ? 3.805 -8.883 -16.797 1 96.44 84 GLY B CA 1
ATOM 2218 C C . GLY B 1 84 ? 3.293 -7.516 -16.375 1 96.44 84 GLY B C 1
ATOM 2219 O O . GLY B 1 84 ? 2.666 -6.805 -17.156 1 96.44 84 GLY B O 1
ATOM 2220 N N . SER B 1 85 ? 3.463 -7.082 -15.117 1 96.19 85 SER B N 1
ATOM 2221 C CA . SER B 1 85 ? 3.102 -5.785 -14.555 1 96.19 85 SER B CA 1
ATOM 2222 C C . SER B 1 85 ? 1.589 -5.598 -14.531 1 96.19 85 SER B C 1
ATOM 2224 O O . SER B 1 85 ? 0.932 -5.66 -15.57 1 96.19 85 SER B O 1
ATOM 2226 N N . GLN B 1 86 ? 1.03 -5.277 -13.391 1 94.44 86 GLN B N 1
ATOM 2227 C CA . GLN B 1 86 ? -0.413 -5.156 -13.211 1 94.44 86 GLN B CA 1
ATOM 2228 C C . GLN B 1 86 ? -0.884 -3.734 -13.508 1 94.44 86 GLN B C 1
ATOM 2230 O O . GLN B 1 86 ? -2.086 -3.484 -13.625 1 94.44 86 GLN B O 1
ATOM 2235 N N . ASN B 1 87 ? 0.089 -2.74 -13.695 1 91.38 87 ASN B N 1
ATOM 2236 C CA . ASN B 1 87 ? -0.362 -1.365 -13.875 1 91.38 87 ASN B CA 1
ATOM 2237 C C . ASN B 1 87 ? 0.46 -0.642 -14.938 1 91.38 87 ASN B C 1
ATOM 2239 O O . ASN B 1 87 ? 0.177 0.51 -15.273 1 91.38 87 ASN B O 1
ATOM 2243 N N . GLY B 1 88 ? 1.497 -1.275 -15.508 1 93 88 GLY B N 1
ATOM 2244 C CA . GLY B 1 88 ? 2.279 -0.714 -16.594 1 93 88 GLY B CA 1
ATOM 2245 C C . GLY B 1 88 ? 3.303 0.305 -16.141 1 93 88 GLY B C 1
ATOM 2246 O O . GLY B 1 88 ? 3.943 0.966 -16.953 1 93 88 GLY B O 1
ATOM 2247 N N . GLU B 1 89 ? 3.451 0.465 -14.805 1 88.94 89 GLU B N 1
ATOM 2248 C CA . GLU B 1 89 ? 4.398 1.431 -14.258 1 88.94 89 GLU B CA 1
ATOM 2249 C C . GLU B 1 89 ? 5.762 0.787 -14.016 1 88.94 89 GLU B C 1
ATOM 2251 O O . GLU B 1 89 ? 5.855 -0.428 -13.828 1 88.94 89 GLU B O 1
ATOM 2256 N N . ALA B 1 90 ? 6.789 1.557 -13.898 1 88.06 90 ALA B N 1
ATOM 2257 C CA . ALA B 1 90 ? 8.148 1.061 -13.703 1 88.06 90 ALA B CA 1
ATOM 2258 C C . ALA B 1 90 ? 8.281 0.335 -12.367 1 88.06 90 ALA B C 1
ATOM 2260 O O . ALA B 1 90 ? 8.984 -0.674 -12.266 1 88.06 90 ALA B O 1
ATOM 2261 N N . HIS B 1 91 ? 7.586 0.806 -11.391 1 86.94 91 HIS B N 1
ATOM 2262 C CA . HIS B 1 91 ? 7.734 0.23 -10.062 1 86.94 91 HIS B CA 1
ATOM 2263 C C . HIS B 1 91 ? 7.055 -1.133 -9.977 1 86.94 91 HIS B C 1
ATOM 2265 O O . HIS B 1 91 ? 7.254 -1.869 -9.008 1 86.94 91 HIS B O 1
ATOM 2271 N N . SER B 1 92 ? 6.309 -1.516 -10.977 1 92.5 92 SER B N 1
ATOM 2272 C CA . SER B 1 92 ? 5.758 -2.863 -11.07 1 92.5 92 SER B CA 1
ATOM 2273 C C . SER B 1 92 ? 6.516 -3.705 -12.086 1 92.5 92 SER B C 1
ATOM 2275 O O . SER B 1 92 ? 6.012 -4.727 -12.555 1 92.5 92 SER B O 1
ATOM 2277 N N . SER B 1 93 ? 7.664 -3.211 -12.516 1 92.25 93 SER B N 1
ATOM 2278 C CA . SER B 1 93 ? 8.617 -3.883 -13.391 1 92.25 93 SER B CA 1
ATOM 2279 C C . SER B 1 93 ? 8.078 -3.984 -14.812 1 92.25 93 SER B C 1
ATOM 2281 O O . SER B 1 93 ? 8.25 -5.004 -15.484 1 92.25 93 SER B O 1
ATOM 2283 N N . SER B 1 94 ? 7.363 -2.986 -15.188 1 92.56 94 SER B N 1
ATOM 2284 C CA . SER B 1 94 ? 6.918 -2.916 -16.578 1 92.56 94 SER B CA 1
ATOM 2285 C C . SER B 1 94 ? 8.094 -2.703 -17.516 1 92.56 94 SER B C 1
ATOM 2287 O O . SER B 1 94 ? 9 -1.925 -17.234 1 92.56 94 SER B O 1
ATOM 2289 N N . ARG B 1 95 ? 8.023 -3.473 -18.562 1 87.69 95 ARG B N 1
ATOM 2290 C CA . ARG B 1 95 ? 8.961 -3.232 -19.641 1 87.69 95 ARG B CA 1
ATOM 2291 C C . ARG B 1 95 ? 8.398 -2.23 -20.641 1 87.69 95 ARG B C 1
ATOM 2293 O O . ARG B 1 95 ? 7.52 -2.566 -21.438 1 87.69 95 ARG B O 1
ATOM 2300 N N . ASN B 1 96 ? 8.852 -1.065 -20.625 1 88.62 96 ASN B N 1
ATOM 2301 C CA . ASN B 1 96 ? 8.469 -0.014 -21.562 1 88.62 96 ASN B CA 1
ATOM 2302 C C . ASN B 1 96 ? 6.969 0.254 -21.516 1 88.62 96 ASN B C 1
ATOM 2304 O O . ASN B 1 96 ? 6.312 0.3 -22.562 1 88.62 96 ASN B O 1
ATOM 2308 N N . GLY B 1 97 ? 6.402 0.27 -20.375 1 90.88 97 GLY B N 1
ATOM 2309 C CA . GLY B 1 97 ? 5.004 0.639 -20.234 1 90.88 97 GLY B CA 1
ATOM 2310 C C . GLY B 1 97 ? 4.051 -0.515 -20.484 1 90.88 97 GLY B C 1
ATOM 2311 O O . GLY B 1 97 ? 2.832 -0.343 -20.438 1 90.88 97 GLY B O 1
ATOM 2312 N N . SER B 1 98 ? 4.598 -1.697 -20.719 1 94 98 SER B N 1
ATOM 2313 C CA . SER B 1 98 ? 3.754 -2.859 -20.984 1 94 98 SER B CA 1
ATOM 2314 C C . SER B 1 98 ? 2.945 -3.242 -19.75 1 94 98 SER B C 1
ATOM 2316 O O . SER B 1 98 ? 3.396 -3.051 -18.625 1 94 98 SER B O 1
ATOM 2318 N N . GLN B 1 99 ? 1.773 -3.732 -19.969 1 95.81 99 GLN B N 1
ATOM 2319 C CA . GLN B 1 99 ? 0.855 -4.207 -18.938 1 95.81 99 GLN B CA 1
ATOM 2320 C C . GLN B 1 99 ? 0.17 -5.5 -19.359 1 95.81 99 GLN B C 1
ATOM 2322 O O . GLN B 1 99 ? -0.947 -5.477 -19.875 1 95.81 99 GLN B O 1
ATOM 2327 N N . GLU B 1 100 ? 0.764 -6.605 -19.062 1 97 100 GLU B N 1
ATOM 2328 C CA . GLU B 1 100 ? 0.319 -7.871 -19.641 1 97 100 GLU B CA 1
ATOM 2329 C C . GLU B 1 100 ? -0.225 -8.805 -18.562 1 97 100 GLU B C 1
ATOM 2331 O O . GLU B 1 100 ? -0.64 -9.93 -18.859 1 97 100 GLU B O 1
ATOM 2336 N N . TRP B 1 101 ? -0.279 -8.391 -17.391 1 96.94 101 TRP B N 1
ATOM 2337 C CA . TRP B 1 101 ? -0.616 -9.266 -16.266 1 96.94 101 TRP B CA 1
ATOM 2338 C C . TRP B 1 101 ? -1.956 -9.953 -16.5 1 96.94 101 TRP B C 1
ATOM 2340 O O . TRP B 1 101 ? -2.043 -11.188 -16.469 1 96.94 101 TRP B O 1
ATOM 2350 N N . GLY B 1 102 ? -2.936 -9.18 -16.781 1 94.56 102 GLY B N 1
ATOM 2351 C CA . GLY B 1 102 ? -4.289 -9.703 -16.875 1 94.56 102 GLY B CA 1
ATOM 2352 C C . GLY B 1 102 ? -4.602 -10.289 -18.234 1 94.56 102 GLY B C 1
ATOM 2353 O O . GLY B 1 102 ? -5.695 -10.82 -18.453 1 94.56 102 GLY B O 1
ATOM 2354 N N . LEU B 1 103 ? -3.705 -10.211 -19.172 1 93.25 103 LEU B N 1
ATOM 2355 C CA . LEU B 1 103 ? -3.91 -10.68 -20.531 1 93.25 103 LEU B CA 1
ATOM 2356 C C . LEU B 1 103 ? -3.467 -12.133 -20.672 1 93.25 103 LEU B C 1
ATOM 2358 O O . LEU B 1 103 ? -3.705 -12.75 -21.719 1 93.25 103 LEU B O 1
ATOM 2362 N N . SER B 1 104 ? -2.881 -12.641 -19.656 1 93.38 104 SER B N 1
ATOM 2363 C CA . SER B 1 104 ? -2.32 -13.984 -19.688 1 93.38 104 SER B CA 1
ATOM 2364 C C . SER B 1 104 ? -2.801 -14.82 -18.5 1 93.38 104 SER B C 1
ATOM 2366 O O . SER B 1 104 ? -2.576 -14.445 -17.344 1 93.38 104 SER B O 1
ATOM 2368 N N . VAL B 1 105 ? -3.363 -15.945 -18.781 1 94.75 105 VAL B N 1
ATOM 2369 C CA . VAL B 1 105 ? -3.742 -16.891 -17.734 1 94.75 105 VAL B CA 1
ATOM 2370 C C . VAL B 1 105 ? -2.498 -17.344 -16.969 1 94.75 105 VAL B C 1
ATOM 2372 O O . VAL B 1 105 ? -2.543 -17.531 -15.758 1 94.75 105 VAL B O 1
ATOM 2375 N N . GLN B 1 106 ? -1.44 -17.406 -17.688 1 96.75 106 GLN B N 1
ATOM 2376 C CA . GLN B 1 106 ? -0.184 -17.828 -17.078 1 96.75 106 GLN B CA 1
ATOM 2377 C C . GLN B 1 106 ? 0.308 -16.812 -16.062 1 96.75 106 GLN B C 1
ATOM 2379 O O . GLN B 1 106 ? 0.81 -17.172 -15 1 96.75 106 GLN B O 1
ATOM 2384 N N . ASN B 1 107 ? 0.195 -15.539 -16.375 1 97.5 107 ASN B N 1
ATOM 2385 C CA . ASN B 1 107 ? 0.587 -14.492 -15.445 1 97.5 107 ASN B CA 1
ATOM 2386 C C . ASN B 1 107 ? -0.237 -14.555 -14.156 1 97.5 107 ASN B C 1
ATOM 2388 O O . ASN B 1 107 ? 0.305 -14.414 -13.062 1 97.5 107 ASN B O 1
ATOM 2392 N N . ILE B 1 108 ? -1.475 -14.789 -14.312 1 96.31 108 ILE B N 1
ATOM 2393 C CA . ILE B 1 108 ? -2.369 -14.859 -13.164 1 96.31 108 ILE B CA 1
ATOM 2394 C C . ILE B 1 108 ? -2.014 -16.078 -12.305 1 96.31 108 ILE B C 1
ATOM 2396 O O . ILE B 1 108 ? -1.869 -15.953 -11.086 1 96.31 108 ILE B O 1
ATOM 2400 N N . GLN B 1 109 ? -1.792 -17.188 -12.93 1 96.62 109 GLN B N 1
ATOM 2401 C CA . GLN B 1 109 ? -1.452 -18.406 -12.203 1 96.62 109 GLN B CA 1
ATOM 2402 C C . GLN B 1 109 ? -0.104 -18.266 -11.5 1 96.62 109 GLN B C 1
ATOM 2404 O O . GLN B 1 109 ? 0.055 -18.703 -10.359 1 96.62 109 GLN B O 1
ATOM 2409 N N . GLU B 1 110 ? 0.831 -17.703 -12.18 1 97.38 110 GLU B N 1
ATOM 2410 C CA . GLU B 1 110 ? 2.131 -17.469 -11.555 1 97.38 110 GLU B CA 1
ATOM 2411 C C . GLU B 1 110 ? 2.006 -16.547 -10.344 1 97.38 110 GLU B C 1
ATOM 2413 O O . GLU B 1 110 ? 2.689 -16.75 -9.336 1 97.38 110 GLU B O 1
ATOM 2418 N N . THR B 1 111 ? 1.187 -15.586 -10.469 1 97.12 111 THR B N 1
ATOM 2419 C CA . THR B 1 111 ? 0.951 -14.695 -9.336 1 97.12 111 THR B CA 1
ATOM 2420 C C . THR B 1 111 ? 0.367 -15.469 -8.156 1 97.12 111 THR B C 1
ATOM 2422 O O . THR B 1 111 ? 0.785 -15.273 -7.012 1 97.12 111 THR B O 1
ATOM 2425 N N . VAL B 1 112 ? -0.551 -16.344 -8.391 1 95.19 112 VAL B N 1
ATOM 2426 C CA . VAL B 1 112 ? -1.122 -17.203 -7.352 1 95.19 112 VAL B CA 1
ATOM 2427 C C . VAL B 1 112 ? -0.02 -18.031 -6.699 1 95.19 112 VAL B C 1
ATOM 2429 O O . VAL B 1 112 ? 0.042 -18.141 -5.473 1 95.19 112 VAL B O 1
ATOM 2432 N N . ASN B 1 113 ? 0.858 -18.531 -7.512 1 96.19 113 ASN B N 1
ATOM 2433 C CA . ASN B 1 113 ? 1.963 -19.344 -7.008 1 96.19 113 ASN B CA 1
ATOM 2434 C C . ASN B 1 113 ? 2.879 -18.531 -6.094 1 96.19 113 ASN B C 1
ATOM 2436 O O . ASN B 1 113 ? 3.375 -19.047 -5.09 1 96.19 113 ASN B O 1
ATOM 2440 N N . VAL B 1 114 ? 3.094 -17.297 -6.453 1 96.44 114 VAL B N 1
ATOM 2441 C CA . VAL B 1 114 ? 3.947 -16.422 -5.656 1 96.44 114 VAL B CA 1
ATOM 2442 C C . VAL B 1 114 ? 3.303 -16.188 -4.293 1 96.44 114 VAL B C 1
ATOM 2444 O O . VAL B 1 114 ? 3.973 -16.266 -3.262 1 96.44 114 VAL B O 1
ATOM 2447 N N . ILE B 1 115 ? 2.037 -15.938 -4.324 1 94.56 115 ILE B N 1
ATOM 2448 C CA . ILE B 1 115 ? 1.319 -15.703 -3.076 1 94.56 115 ILE B CA 1
ATOM 2449 C C . ILE B 1 115 ? 1.35 -16.969 -2.223 1 94.56 115 ILE B C 1
ATOM 2451 O O . ILE B 1 115 ? 1.568 -16.906 -1.011 1 94.56 115 ILE B O 1
ATOM 2455 N N . ASP B 1 116 ? 1.151 -18.078 -2.822 1 93.12 116 ASP B N 1
ATOM 2456 C CA . ASP B 1 116 ? 1.241 -19.359 -2.119 1 93.12 116 ASP B CA 1
ATOM 2457 C C . ASP B 1 116 ? 2.615 -19.531 -1.477 1 93.12 116 ASP B C 1
ATOM 2459 O O . ASP B 1 116 ? 2.717 -19.891 -0.298 1 93.12 116 ASP B O 1
ATOM 2463 N N . PHE B 1 117 ? 3.611 -19.266 -2.203 1 94.56 117 PHE B N 1
ATOM 2464 C CA . PHE B 1 117 ? 4.988 -19.391 -1.736 1 94.56 117 PHE B CA 1
ATOM 2465 C C . PHE B 1 117 ? 5.227 -18.484 -0.532 1 94.56 117 PHE B C 1
ATOM 2467 O O . PHE B 1 117 ? 5.73 -18.938 0.499 1 94.56 117 PHE B O 1
ATOM 2474 N N . LEU B 1 118 ? 4.801 -17.203 -0.662 1 94.5 118 LEU B N 1
ATOM 2475 C CA . LEU B 1 118 ? 5.043 -16.219 0.388 1 94.5 118 LEU B CA 1
ATOM 2476 C C . LEU B 1 118 ? 4.262 -16.562 1.65 1 94.5 118 LEU B C 1
ATOM 2478 O O . LEU B 1 118 ? 4.805 -16.516 2.756 1 94.5 118 LEU B O 1
ATOM 2482 N N . THR B 1 119 ? 3.039 -16.922 1.481 1 91.19 119 THR B N 1
ATOM 2483 C CA . THR B 1 119 ? 2.207 -17.203 2.645 1 91.19 119 THR B CA 1
ATOM 2484 C C . THR B 1 119 ? 2.654 -18.5 3.326 1 91.19 119 THR B C 1
ATOM 2486 O O . THR B 1 119 ? 2.629 -18.594 4.555 1 91.19 119 THR B O 1
ATOM 2489 N N . TYR B 1 120 ? 3.061 -19.438 2.559 1 90.69 120 TYR B N 1
ATOM 2490 C CA . TYR B 1 120 ? 3.564 -20.688 3.131 1 90.69 120 TYR B CA 1
ATOM 2491 C C . TYR B 1 120 ? 4.863 -20.438 3.895 1 90.69 120 TYR B C 1
ATOM 2493 O O . TYR B 1 120 ? 5.008 -20.875 5.039 1 90.69 120 TYR B O 1
ATOM 2501 N N . ARG B 1 121 ? 5.715 -19.781 3.346 1 93.31 121 ARG B N 1
ATOM 2502 C CA . ARG B 1 121 ? 7.047 -19.609 3.908 1 93.31 121 ARG B CA 1
ATOM 2503 C C . ARG B 1 121 ? 6.996 -18.812 5.207 1 93.31 121 ARG B C 1
ATOM 2505 O O . ARG B 1 121 ? 7.738 -19.109 6.148 1 93.31 121 ARG B O 1
ATOM 2512 N N . TYR B 1 122 ? 6.074 -17.844 5.207 1 93.19 122 TYR B N 1
ATOM 2513 C CA . TYR B 1 122 ? 6.133 -16.922 6.332 1 93.19 122 TYR B CA 1
ATOM 2514 C C . TYR B 1 122 ? 4.949 -17.125 7.27 1 93.19 122 TYR B C 1
ATOM 2516 O O . TYR B 1 122 ? 4.742 -16.344 8.203 1 93.19 122 TYR B O 1
ATOM 2524 N N . ALA B 1 123 ? 4.164 -18.125 7.098 1 88.44 123 ALA B N 1
ATOM 2525 C CA . ALA B 1 123 ? 2.934 -18.391 7.84 1 88.44 123 ALA B CA 1
ATOM 2526 C C . ALA B 1 123 ? 3.201 -18.438 9.344 1 88.44 123 ALA B C 1
ATOM 2528 O O . ALA B 1 123 ? 2.367 -18.016 10.141 1 88.44 123 ALA B O 1
ATOM 2529 N N . ASN B 1 124 ? 4.402 -18.812 9.711 1 89.12 124 ASN B N 1
ATOM 2530 C CA . ASN B 1 124 ? 4.664 -19.031 11.133 1 89.12 124 ASN B CA 1
ATOM 2531 C C . ASN B 1 124 ? 5.465 -17.891 11.742 1 89.12 124 ASN B C 1
ATOM 2533 O O . ASN B 1 124 ? 5.906 -17.969 12.891 1 89.12 124 ASN B O 1
ATOM 2537 N N . TYR B 1 125 ? 5.668 -16.922 10.969 1 91.94 125 TYR B N 1
ATOM 2538 C CA . TYR B 1 125 ? 6.32 -15.734 11.516 1 91.94 125 TYR B CA 1
ATOM 2539 C C . TYR B 1 125 ? 5.316 -14.828 12.227 1 91.94 125 TYR B C 1
ATOM 2541 O O . TYR B 1 125 ? 4.379 -14.328 11.602 1 91.94 125 TYR B O 1
ATOM 2549 N N . SER B 1 126 ? 5.512 -14.633 13.461 1 92.12 126 SER B N 1
ATOM 2550 C CA . SER B 1 126 ? 4.543 -13.953 14.32 1 92.12 126 SER B CA 1
ATOM 2551 C C . SER B 1 126 ? 4.352 -12.508 13.891 1 92.12 126 SER B C 1
ATOM 2553 O O . SER B 1 126 ? 3.312 -11.898 14.172 1 92.12 126 SER B O 1
ATOM 2555 N N . ARG B 1 127 ? 5.371 -11.93 13.18 1 92.69 127 ARG B N 1
ATOM 2556 C CA . ARG B 1 127 ? 5.305 -10.516 12.828 1 92.69 127 ARG B CA 1
ATOM 2557 C C . ARG B 1 127 ? 4.684 -10.32 11.453 1 92.69 127 ARG B C 1
ATOM 2559 O O . ARG B 1 127 ? 4.555 -9.195 10.977 1 92.69 127 ARG B O 1
ATOM 2566 N N . LEU B 1 128 ? 4.27 -11.438 10.797 1 92.25 128 LEU B N 1
ATOM 2567 C CA . LEU B 1 128 ? 3.504 -11.273 9.57 1 92.25 128 LEU B CA 1
ATOM 2568 C C . LEU B 1 128 ? 2.107 -10.734 9.859 1 92.25 128 LEU B C 1
ATOM 2570 O O . LEU B 1 128 ? 1.304 -11.406 10.516 1 92.25 128 LEU B O 1
ATOM 2574 N N . TYR B 1 129 ? 1.874 -9.562 9.383 1 85.94 129 TYR B N 1
ATOM 2575 C CA . TYR B 1 129 ? 0.604 -8.898 9.641 1 85.94 129 TYR B CA 1
ATOM 2576 C C . TYR B 1 129 ? -0.377 -9.125 8.5 1 85.94 129 TYR B C 1
ATOM 2578 O O . TYR B 1 129 ? -1.566 -9.352 8.727 1 85.94 129 TYR B O 1
ATOM 2586 N N . ALA B 1 130 ? 0.087 -9.062 7.297 1 85.5 130 ALA B N 1
ATOM 2587 C CA . ALA B 1 130 ? -0.754 -9.227 6.113 1 85.5 130 ALA B CA 1
ATOM 2588 C C . ALA B 1 130 ? 0.094 -9.445 4.867 1 85.5 130 ALA B C 1
ATOM 2590 O O . ALA B 1 130 ? 1.297 -9.172 4.867 1 85.5 130 ALA B O 1
ATOM 2591 N N . VAL B 1 131 ? -0.535 -10.023 3.912 1 89.81 131 VAL B N 1
ATOM 2592 C CA . VAL B 1 131 ? 0.031 -10.086 2.568 1 89.81 131 VAL B CA 1
ATOM 2593 C C . VAL B 1 131 ? -0.876 -9.344 1.591 1 89.81 131 VAL B C 1
ATOM 2595 O O . VAL B 1 131 ? -2.061 -9.664 1.467 1 89.81 131 VAL B O 1
ATOM 2598 N N . GLU B 1 132 ? -0.375 -8.289 1.025 1 89.94 132 GLU B N 1
ATOM 2599 C CA . GLU B 1 132 ? -1.101 -7.617 -0.051 1 89.94 132 GLU B CA 1
ATOM 2600 C C . GLU B 1 132 ? -0.976 -8.391 -1.362 1 89.94 132 GLU B C 1
ATOM 2602 O O . GLU B 1 132 ? 0.127 -8.555 -1.888 1 89.94 132 GLU B O 1
ATOM 2607 N N . LEU B 1 133 ? -2.033 -8.828 -1.94 1 91.56 133 LEU B N 1
ATOM 2608 C CA . LEU B 1 133 ? -2.057 -9.781 -3.043 1 91.56 133 LEU B CA 1
ATOM 2609 C C . LEU B 1 133 ? -1.502 -9.156 -4.316 1 91.56 133 LEU B C 1
ATOM 2611 O O . LEU B 1 133 ? -0.859 -9.836 -5.121 1 91.56 133 LEU B O 1
ATOM 2615 N N . ILE B 1 134 ? -1.771 -7.93 -4.535 1 92.38 134 ILE B N 1
ATOM 2616 C CA . ILE B 1 134 ? -1.272 -7.234 -5.715 1 92.38 134 ILE B CA 1
ATOM 2617 C C . ILE B 1 134 ? -1.354 -5.727 -5.504 1 92.38 134 ILE B C 1
ATOM 2619 O O . ILE B 1 134 ? -2.375 -5.211 -5.039 1 92.38 134 ILE B O 1
ATOM 2623 N N . ASN B 1 135 ? -0.24 -5.02 -5.797 1 91.25 135 ASN B N 1
ATOM 2624 C CA . ASN B 1 135 ? -0.139 -3.584 -5.559 1 91.25 135 ASN B CA 1
ATOM 2625 C C . ASN B 1 135 ? -0.746 -2.779 -6.703 1 91.25 135 ASN B C 1
ATOM 2627 O O . ASN B 1 135 ? -0.317 -2.908 -7.852 1 91.25 135 ASN B O 1
ATOM 2631 N N . GLU B 1 136 ? -1.741 -2.023 -6.5 1 88.44 136 GLU B N 1
ATOM 2632 C CA . GLU B 1 136 ? -2.299 -0.957 -7.328 1 88.44 136 GLU B CA 1
ATOM 2633 C C . GLU B 1 136 ? -2.52 -1.428 -8.758 1 88.44 136 GLU B C 1
ATOM 2635 O O . GLU B 1 136 ? -1.999 -0.828 -9.703 1 88.44 136 GLU B O 1
ATOM 2640 N N . PRO B 1 137 ? -3.348 -2.506 -8.977 1 91 137 PRO B N 1
ATOM 2641 C CA . PRO B 1 137 ? -3.678 -2.916 -10.344 1 91 137 PRO B CA 1
ATOM 2642 C C . PRO B 1 137 ? -4.48 -1.857 -11.102 1 91 137 PRO B C 1
ATOM 2644 O O . PRO B 1 137 ? -5.25 -1.109 -10.492 1 91 137 PRO B O 1
ATOM 2647 N N . LEU B 1 138 ? -4.199 -1.806 -12.461 1 88.62 138 LEU B N 1
ATOM 2648 C CA . LEU B 1 138 ? -4.852 -0.788 -13.273 1 88.62 138 LEU B CA 1
ATOM 2649 C C . LEU B 1 138 ? -5.438 -1.398 -14.539 1 88.62 138 LEU B C 1
ATOM 2651 O O . LEU B 1 138 ? -4.801 -2.238 -15.18 1 88.62 138 LEU B O 1
ATOM 2655 N N . SER B 1 139 ? -6.648 -0.95 -14.781 1 88.94 139 SER B N 1
ATOM 2656 C CA . SER B 1 139 ? -7.156 -1.229 -16.125 1 88.94 139 SER B CA 1
ATOM 2657 C C . SER B 1 139 ? -6.395 -0.435 -17.172 1 88.94 139 SER B C 1
ATOM 2659 O O . SER B 1 139 ? -5.812 0.61 -16.875 1 88.94 139 SER B O 1
ATOM 2661 N N . PRO B 1 140 ? -6.34 -0.976 -18.375 1 89.38 140 PRO B N 1
ATOM 2662 C CA . PRO B 1 140 ? -7.055 -2.133 -18.922 1 89.38 140 PRO B CA 1
ATOM 2663 C C . PRO B 1 140 ? -6.281 -3.438 -18.75 1 89.38 140 PRO B C 1
ATOM 2665 O O . PRO B 1 140 ? -6.824 -4.52 -18.984 1 89.38 140 PRO B O 1
ATOM 2668 N N . GLY B 1 141 ? -5.02 -3.4 -18.359 1 91.75 141 GLY B N 1
ATOM 2669 C CA . GLY B 1 141 ? -4.219 -4.609 -18.266 1 91.75 141 GLY B CA 1
ATOM 2670 C C . GLY B 1 141 ? -4.621 -5.5 -17.109 1 91.75 141 GLY B C 1
ATOM 2671 O O . GLY B 1 141 ? -4.309 -6.695 -17.094 1 91.75 141 GLY B O 1
ATOM 2672 N N . ALA B 1 142 ? -5.215 -4.992 -16.188 1 91.88 142 ALA B N 1
ATOM 2673 C CA . ALA B 1 142 ? -5.855 -5.727 -15.094 1 91.88 142 ALA B CA 1
ATOM 2674 C C . ALA B 1 142 ? -7.348 -5.414 -15.031 1 91.88 142 ALA B C 1
ATOM 2676 O O . ALA B 1 142 ? -7.758 -4.449 -14.383 1 91.88 142 ALA B O 1
ATOM 2677 N N . THR B 1 143 ? -8.094 -6.262 -15.664 1 88.56 143 THR B N 1
ATOM 2678 C CA . THR B 1 143 ? -9.539 -6.062 -15.695 1 88.56 143 THR B CA 1
ATOM 2679 C C . THR B 1 143 ? -10.188 -6.57 -14.414 1 88.56 143 THR B C 1
ATOM 2681 O O . THR B 1 143 ? -9.57 -7.332 -13.664 1 88.56 143 THR B O 1
ATOM 2684 N N . LEU B 1 144 ? -11.375 -6.18 -14.234 1 82.81 144 LEU B N 1
ATOM 2685 C CA . LEU B 1 144 ? -12.117 -6.688 -13.086 1 82.81 144 LEU B CA 1
ATOM 2686 C C . LEU B 1 144 ? -12.242 -8.203 -13.141 1 82.81 144 LEU B C 1
ATOM 2688 O O . LEU B 1 144 ? -12.125 -8.883 -12.125 1 82.81 144 LEU B O 1
ATOM 2692 N N . ASP B 1 145 ? -12.453 -8.633 -14.328 1 86.75 145 ASP B N 1
ATOM 2693 C CA . ASP B 1 145 ? -12.609 -10.07 -14.492 1 86.75 145 ASP B CA 1
ATOM 2694 C C . ASP B 1 145 ? -11.32 -10.805 -14.133 1 86.75 145 ASP B C 1
ATOM 2696 O O . ASP B 1 145 ? -11.344 -11.797 -13.398 1 86.75 145 ASP B O 1
ATOM 2700 N N . SER B 1 146 ? -10.242 -10.312 -14.617 1 91 146 SER B N 1
ATOM 2701 C CA . SER B 1 146 ? -8.969 -10.953 -14.305 1 91 146 SER B CA 1
ATOM 2702 C C . SER B 1 146 ? -8.648 -10.852 -12.82 1 91 146 SER B C 1
ATOM 2704 O O . SER B 1 146 ? -8.133 -11.805 -12.227 1 91 146 SER B O 1
ATOM 2706 N N . LEU B 1 147 ? -9 -9.758 -12.242 1 88.25 147 LEU B N 1
ATOM 2707 C CA . LEU B 1 147 ? -8.773 -9.57 -10.812 1 88.25 147 LEU B CA 1
ATOM 2708 C C . LEU B 1 147 ? -9.648 -10.508 -10 1 88.25 147 LEU B C 1
ATOM 2710 O O . LEU B 1 147 ? -9.195 -11.102 -9.016 1 88.25 147 LEU B O 1
ATOM 2714 N N . ASN B 1 148 ? -10.828 -10.641 -10.438 1 83.62 148 ASN B N 1
ATOM 2715 C CA . ASN B 1 148 ? -11.734 -11.555 -9.75 1 83.62 148 ASN B CA 1
ATOM 2716 C C . ASN B 1 148 ? -11.211 -12.992 -9.781 1 83.62 148 ASN B C 1
ATOM 2718 O O . ASN B 1 148 ? -11.227 -13.688 -8.766 1 83.62 148 ASN B O 1
ATOM 2722 N N . LYS B 1 149 ? -10.812 -13.375 -10.883 1 88.25 149 LYS B N 1
ATOM 2723 C CA . LYS B 1 149 ? -10.227 -14.703 -11.016 1 88.25 149 LYS B CA 1
ATOM 2724 C C . LYS B 1 149 ? -9.023 -14.875 -10.102 1 88.25 149 LYS B C 1
ATOM 2726 O O . LYS B 1 149 ? -8.891 -15.891 -9.422 1 88.25 149 LYS B O 1
ATOM 2731 N N . TYR B 1 150 ? -8.258 -13.898 -10.07 1 92.31 150 TYR B N 1
ATOM 2732 C CA . TYR B 1 150 ? -7.043 -13.945 -9.266 1 92.31 150 TYR B CA 1
ATOM 2733 C C . TYR B 1 150 ? -7.379 -13.977 -7.777 1 92.31 150 TYR B C 1
ATOM 2735 O O . TYR B 1 150 ? -6.812 -14.781 -7.027 1 92.31 150 TYR B O 1
ATOM 2743 N N . TYR B 1 151 ? -8.25 -13.148 -7.375 1 87.19 151 TYR B N 1
ATOM 2744 C CA . TYR B 1 151 ? -8.57 -13.055 -5.957 1 87.19 151 TYR B CA 1
ATOM 2745 C C . TYR B 1 151 ? -9.211 -14.344 -5.457 1 87.19 151 TYR B C 1
ATOM 2747 O O . TYR B 1 151 ? -8.906 -14.812 -4.359 1 87.19 151 TYR B O 1
ATOM 2755 N N . ARG B 1 152 ? -10 -14.922 -6.242 1 84.06 152 ARG B N 1
ATOM 2756 C CA . ARG B 1 152 ? -10.609 -16.188 -5.863 1 84.06 152 ARG B CA 1
ATOM 2757 C C . ARG B 1 152 ? -9.555 -17.281 -5.719 1 84.06 152 ARG B C 1
ATOM 2759 O O . ARG B 1 152 ? -9.547 -18.016 -4.734 1 84.06 152 ARG B O 1
ATOM 2766 N N . ALA B 1 153 ? -8.711 -17.297 -6.652 1 87.06 153 ALA B N 1
ATOM 2767 C CA . ALA B 1 153 ? -7.645 -18.297 -6.609 1 87.06 153 ALA B CA 1
ATOM 2768 C C . ALA B 1 153 ? -6.684 -18.016 -5.457 1 87.06 153 ALA B C 1
ATOM 2770 O O . ALA B 1 153 ? -6.238 -18.953 -4.781 1 87.06 153 ALA B O 1
ATOM 2771 N N . GLY B 1 154 ? -6.348 -16.719 -5.305 1 82.81 154 GLY B N 1
ATOM 2772 C CA . GLY B 1 154 ? -5.438 -16.312 -4.242 1 82.81 154 GLY B CA 1
ATOM 2773 C C . GLY B 1 154 ? -5.965 -16.609 -2.854 1 82.81 154 GLY B C 1
ATOM 2774 O O . GLY B 1 154 ? -5.223 -17.078 -1.987 1 82.81 154 GLY B O 1
ATOM 2775 N N . TYR B 1 155 ? -7.18 -16.406 -2.699 1 76.38 155 TYR B N 1
ATOM 2776 C CA . TYR B 1 155 ? -7.82 -16.688 -1.42 1 76.38 155 TYR B CA 1
ATOM 2777 C C . TYR B 1 155 ? -7.738 -18.172 -1.081 1 76.38 155 TYR B C 1
ATOM 2779 O O . TYR B 1 155 ? -7.445 -18.547 0.059 1 76.38 155 TYR B O 1
ATOM 2787 N N . ASN B 1 156 ? -7.969 -19 -1.97 1 77.88 156 ASN B N 1
ATOM 2788 C CA . ASN B 1 156 ? -7.934 -20.438 -1.746 1 77.88 156 ASN B CA 1
ATOM 2789 C C . ASN B 1 156 ? -6.551 -20.906 -1.297 1 77.88 156 ASN B C 1
ATOM 2791 O O . ASN B 1 156 ? -6.434 -21.766 -0.424 1 77.88 156 ASN B O 1
ATOM 2795 N N . VAL B 1 157 ? -5.625 -20.219 -1.773 1 79.88 157 VAL B N 1
ATOM 2796 C CA . VAL B 1 157 ? -4.266 -20.625 -1.44 1 79.88 157 VAL B CA 1
ATOM 2797 C C . VAL B 1 157 ? -3.889 -20.094 -0.059 1 79.88 157 VAL B C 1
ATOM 2799 O O . VAL B 1 157 ? -3.273 -20.812 0.738 1 79.88 157 VAL B O 1
ATOM 2802 N N . VAL B 1 158 ? -4.266 -18.844 0.21 1 75.31 158 VAL B N 1
ATOM 2803 C CA . VAL B 1 158 ? -3.926 -18.234 1.489 1 75.31 158 VAL B CA 1
ATOM 2804 C C . VAL B 1 158 ? -4.633 -18.969 2.623 1 75.31 158 VAL B C 1
ATOM 2806 O O . VAL B 1 158 ? -4.031 -19.25 3.662 1 75.31 158 VAL B O 1
ATOM 2809 N N . ARG B 1 159 ? -5.836 -19.234 2.486 1 72.19 159 ARG B N 1
ATOM 2810 C CA . ARG B 1 159 ? -6.605 -19.953 3.496 1 72.19 159 ARG B CA 1
ATOM 2811 C C . ARG B 1 159 ? -5.996 -21.328 3.779 1 72.19 159 ARG B C 1
ATOM 2813 O O . ARG B 1 159 ? -5.961 -21.766 4.93 1 72.19 159 ARG B O 1
ATOM 2820 N N . LYS B 1 160 ? -5.602 -21.891 2.783 1 68.94 160 LYS B N 1
ATOM 2821 C CA . LYS B 1 160 ? -4.973 -23.188 2.957 1 68.94 160 LYS B CA 1
ATOM 2822 C C . LYS B 1 160 ? -3.672 -23.078 3.744 1 68.94 160 LYS B C 1
ATOM 2824 O O . LYS B 1 160 ? -3.389 -23.922 4.609 1 68.94 160 LYS B O 1
ATOM 2829 N N . SER B 1 161 ? -2.992 -22 3.455 1 61.78 161 SER B N 1
ATOM 2830 C CA . SER B 1 161 ? -1.69 -21.828 4.094 1 61.78 161 SER B CA 1
ATOM 2831 C C . SER B 1 161 ? -1.841 -21.391 5.547 1 61.78 161 SER B C 1
ATOM 2833 O O . SER B 1 161 ? -1.102 -21.859 6.418 1 61.78 161 SER B O 1
ATOM 2835 N N . VAL B 1 162 ? -2.756 -20.391 5.758 1 56.38 162 VAL B N 1
ATOM 2836 C CA . VAL B 1 162 ? -2.973 -19.906 7.117 1 56.38 162 VAL B CA 1
ATOM 2837 C C . VAL B 1 162 ? -3.561 -21.031 7.977 1 56.38 162 VAL B C 1
ATOM 2839 O O . VAL B 1 162 ? -3.186 -21.188 9.141 1 56.38 162 VAL B O 1
ATOM 2842 N N . LYS B 1 163 ? -4.562 -21.625 7.43 1 51.81 163 LYS B N 1
ATOM 2843 C CA . LYS B 1 163 ? -5.059 -22.797 8.148 1 51.81 163 LYS B CA 1
ATOM 2844 C C . LYS B 1 163 ? -3.92 -23.75 8.492 1 51.81 163 LYS B C 1
ATOM 2846 O O . LYS B 1 163 ? -3.889 -24.312 9.594 1 51.81 163 LYS B O 1
ATOM 2851 N N . LEU B 1 164 ? -3.158 -23.844 7.52 1 43.88 164 LEU B N 1
ATOM 2852 C CA . LEU B 1 164 ? -2.035 -24.734 7.781 1 43.88 164 LEU B CA 1
ATOM 2853 C C . LEU B 1 164 ? -1.118 -24.156 8.852 1 43.88 164 LEU B C 1
ATOM 2855 O O . LEU B 1 164 ? -0.546 -24.906 9.656 1 43.88 164 LEU B O 1
ATOM 2859 N N . ALA B 1 165 ? -1.072 -22.812 8.758 1 44.88 165 ALA B N 1
ATOM 2860 C CA . ALA B 1 165 ? -0.236 -22.188 9.781 1 44.88 165 ALA B CA 1
ATOM 2861 C C . ALA B 1 165 ? -0.978 -22.094 11.117 1 44.88 165 ALA B C 1
ATOM 2863 O O . ALA B 1 165 ? -0.363 -22.172 12.18 1 44.88 165 ALA B O 1
ATOM 2864 N N . ARG B 1 166 ? -2.385 -21.641 11.094 1 39.75 166 ARG B N 1
ATOM 2865 C CA . ARG B 1 166 ? -3.178 -21.562 12.32 1 39.75 166 ARG B CA 1
ATOM 2866 C C . ARG B 1 166 ? -3.617 -22.953 12.766 1 39.75 166 ARG B C 1
ATOM 2868 O O . ARG B 1 166 ? -4.391 -23.094 13.719 1 39.75 166 ARG B O 1
ATOM 2875 N N . VAL B 1 167 ? -3.42 -23.906 12.188 1 32.28 167 VAL B N 1
ATOM 2876 C CA . VAL B 1 167 ? -3.924 -25.125 12.789 1 32.28 167 VAL B CA 1
ATOM 2877 C C . VAL B 1 167 ? -3.549 -25.172 14.266 1 32.28 167 VAL B C 1
ATOM 2879 O O . VAL B 1 167 ? -2.484 -25.672 14.633 1 32.28 167 VAL B O 1
ATOM 2882 N N . PRO B 1 168 ? -3.439 -24.125 15.148 1 30.59 168 PRO B N 1
ATOM 2883 C CA . PRO B 1 168 ? -3.709 -24.828 16.406 1 30.59 168 PRO B CA 1
ATOM 2884 C C . PRO B 1 168 ? -5.117 -25.422 16.453 1 30.59 168 PRO B C 1
ATOM 2886 O O . PRO B 1 168 ? -5.953 -25.109 15.602 1 30.59 168 PRO B O 1
ATOM 2889 N N . TRP B 1 169 ? -5.816 -25.547 17.922 1 27.08 169 TRP B N 1
ATOM 2890 C CA . TRP B 1 169 ? -6.832 -26.328 18.625 1 27.08 169 TRP B CA 1
ATOM 2891 C C . TRP B 1 169 ? -8.234 -25.922 18.188 1 27.08 169 TRP B C 1
ATOM 2893 O O . TRP B 1 169 ? -9.078 -26.766 17.906 1 27.08 169 TRP B O 1
ATOM 2903 N N . ARG B 1 170 ? -8.883 -24.656 18.766 1 26.05 170 ARG B N 1
ATOM 2904 C CA . ARG B 1 170 ? -10.297 -24.781 19.109 1 26.05 170 ARG B CA 1
ATOM 2905 C C . ARG B 1 170 ? -11.164 -24.688 17.859 1 26.05 170 ARG B C 1
ATOM 2907 O O . ARG B 1 170 ? -11.016 -23.781 17.047 1 26.05 170 ARG B O 1
ATOM 2914 N N . ARG B 1 171 ? -11.852 -25.734 17.297 1 26.7 171 ARG B N 1
ATOM 2915 C CA . ARG B 1 171 ? -12.984 -26.172 16.484 1 26.7 171 ARG B CA 1
ATOM 2916 C C . ARG B 1 171 ? -14.156 -25.203 16.625 1 26.7 171 ARG B C 1
ATOM 2918 O O . ARG B 1 171 ? -15.148 -25.5 17.297 1 26.7 171 ARG B O 1
ATOM 2925 N N . GLU B 1 172 ? -14.086 -23.859 16.938 1 26.95 172 GLU B N 1
ATOM 2926 C CA . GLU B 1 172 ? -15.492 -23.484 17.094 1 26.95 172 GLU B CA 1
ATOM 2927 C C . GLU B 1 172 ? -16.234 -23.547 15.773 1 26.95 172 GLU B C 1
ATOM 2929 O O . GLU B 1 172 ? -15.625 -23.469 14.703 1 26.95 172 GLU B O 1
ATOM 2934 N N . THR B 1 173 ? -17.656 -23.609 15.75 1 26.02 173 THR B N 1
ATOM 2935 C CA . THR B 1 173 ? -18.828 -23.969 14.961 1 26.02 173 THR B CA 1
ATOM 2936 C C . THR B 1 173 ? -19.047 -22.953 13.844 1 26.02 173 THR B C 1
ATOM 2938 O O . THR B 1 173 ? -19.109 -21.75 14.086 1 26.02 173 THR B O 1
ATOM 2941 N N . ARG B 1 174 ? -18.641 -23.234 12.648 1 26.84 174 ARG B N 1
ATOM 2942 C CA . ARG B 1 174 ? -18.875 -22.578 11.375 1 26.84 174 ARG B CA 1
ATOM 2943 C C . ARG B 1 174 ? -20.359 -22.328 11.148 1 26.84 174 ARG B C 1
ATOM 2945 O O . ARG B 1 174 ? -21.156 -23.266 11.109 1 26.84 174 ARG B O 1
ATOM 2952 N N . PRO B 1 175 ? -20.953 -21.062 11.531 1 26.08 175 PRO B N 1
ATOM 2953 C CA . PRO B 1 175 ? -22.359 -21.172 11.133 1 26.08 175 PRO B CA 1
ATOM 2954 C C . PRO B 1 175 ? -22.531 -21.312 9.625 1 26.08 175 PRO B C 1
ATOM 2956 O O . PRO B 1 175 ? -21.688 -20.859 8.852 1 26.08 175 PRO B O 1
ATOM 2959 N N . ARG B 1 176 ? -23.375 -22.203 9.086 1 23.56 176 ARG B N 1
ATOM 2960 C CA . ARG B 1 176 ? -23.844 -22.625 7.766 1 23.56 176 ARG B CA 1
ATOM 2961 C C . ARG B 1 176 ? -24.391 -21.422 6.98 1 23.56 176 ARG B C 1
ATOM 2963 O O . ARG B 1 176 ? -25.312 -20.734 7.43 1 23.56 176 ARG B O 1
ATOM 2970 N N . PRO B 1 177 ? -23.562 -20.797 5.988 1 26.31 177 PRO B N 1
ATOM 2971 C CA . PRO B 1 177 ? -24.125 -19.703 5.195 1 26.31 177 PRO B CA 1
ATOM 2972 C C . PRO B 1 177 ? -25.391 -20.109 4.441 1 26.31 177 PRO B C 1
ATOM 2974 O O . PRO B 1 177 ? -25.5 -21.266 3.992 1 26.31 177 PRO B O 1
ATOM 2977 N N . MET B 1 178 ? -26.547 -19.5 4.723 1 23.08 178 MET B N 1
ATOM 2978 C CA . MET B 1 178 ? -27.766 -19.703 3.945 1 23.08 178 MET B CA 1
ATOM 2979 C C . MET B 1 178 ? -27.578 -19.219 2.51 1 23.08 178 MET B C 1
ATOM 2981 O O . MET B 1 178 ? -26.719 -18.375 2.24 1 23.08 178 MET B O 1
ATOM 2985 N N . GLY B 1 179 ? -28.203 -19.688 1.353 1 23.55 179 GLY B N 1
ATOM 2986 C CA . GLY B 1 179 ? -28.266 -19.844 -0.093 1 23.55 179 GLY B CA 1
ATOM 2987 C C . GLY B 1 179 ? -28.641 -18.547 -0.806 1 23.55 179 GLY B C 1
ATOM 2988 O O . GLY B 1 179 ? -28.922 -18.562 -2.006 1 23.55 179 GLY B O 1
ATOM 2989 N N . GLY B 1 180 ? -28.203 -17.297 -0.532 1 24.55 180 GLY B N 1
ATOM 2990 C CA . GLY B 1 180 ? -29.016 -16.359 -1.276 1 24.55 180 GLY B CA 1
ATOM 2991 C C . GLY B 1 180 ? -28.625 -16.266 -2.742 1 24.55 180 GLY B C 1
ATOM 2992 O O . GLY B 1 180 ? -27.547 -16.719 -3.139 1 24.55 180 GLY B O 1
ATOM 2993 N N . GLN B 1 181 ? -29.578 -15.719 -3.707 1 24.42 181 GLN B N 1
ATOM 2994 C CA . GLN B 1 181 ? -29.844 -15.625 -5.141 1 24.42 181 GLN B CA 1
ATOM 2995 C C . GLN B 1 181 ? -28.844 -14.695 -5.824 1 24.42 181 GLN B C 1
ATOM 2997 O O . GLN B 1 181 ? -28.438 -13.68 -5.25 1 24.42 181 GLN B O 1
ATOM 3002 N N . LYS B 1 182 ? -28.344 -15.031 -7.066 1 27.25 182 LYS B N 1
ATOM 3003 C CA . LYS B 1 182 ? -27.297 -14.648 -8.016 1 27.25 182 LYS B CA 1
ATOM 3004 C C . LYS B 1 182 ? -27.625 -13.297 -8.656 1 27.25 182 LYS B C 1
ATOM 3006 O O . LYS B 1 182 ? -28.547 -13.188 -9.461 1 27.25 182 LYS B O 1
ATOM 3011 N N . PRO B 1 183 ? -27.594 -12.031 -7.941 1 24.44 183 PRO B N 1
ATOM 3012 C CA . PRO B 1 183 ? -28.078 -11.055 -8.922 1 24.44 183 PRO B CA 1
ATOM 3013 C C . PRO B 1 183 ? -27.031 -10.742 -10 1 24.44 183 PRO B C 1
ATOM 3015 O O . PRO B 1 183 ? -25.828 -10.945 -9.781 1 24.44 183 PRO B O 1
ATOM 3018 N N . ALA B 1 184 ? -27.453 -10.141 -11.211 1 25.23 184 ALA B N 1
ATOM 3019 C CA . ALA B 1 184 ? -27.016 -9.867 -12.578 1 25.23 184 ALA B CA 1
ATOM 3020 C C . ALA B 1 184 ? -25.875 -8.867 -12.602 1 25.23 184 ALA B C 1
ATOM 3022 O O . ALA B 1 184 ? -25.672 -8.125 -11.641 1 25.23 184 ALA B O 1
ATOM 3023 N N . HIS B 1 185 ? -25.125 -8.539 -13.781 1 27.89 185 HIS B N 1
ATOM 3024 C CA . HIS B 1 185 ? -23.828 -8.227 -14.391 1 27.89 185 HIS B CA 1
ATOM 3025 C C . HIS B 1 185 ? -23.516 -6.742 -14.281 1 27.89 185 HIS B C 1
ATOM 3027 O O . HIS B 1 185 ? -22.562 -6.258 -14.891 1 27.89 185 HIS B O 1
ATOM 3033 N N . GLY B 1 186 ? -23.719 -6.051 -13.148 1 25.03 186 GLY B N 1
ATOM 3034 C CA . GLY B 1 186 ? -23.688 -4.609 -13.344 1 25.03 186 GLY B CA 1
ATOM 3035 C C . GLY B 1 186 ? -22.297 -4.078 -13.648 1 25.03 186 GLY B C 1
ATOM 3036 O O . GLY B 1 186 ? -21.312 -4.812 -13.555 1 25.03 186 GLY B O 1
ATOM 3037 N N . PRO B 1 187 ? -22.047 -2.727 -13.742 1 26.91 187 PRO B N 1
ATOM 3038 C CA . PRO B 1 187 ? -21.047 -1.849 -14.352 1 26.91 187 PRO B CA 1
ATOM 3039 C C . PRO B 1 187 ? -19.688 -1.938 -13.656 1 26.91 187 PRO B C 1
ATOM 3041 O O . PRO B 1 187 ? -19.594 -2.449 -12.539 1 26.91 187 PRO B O 1
ATOM 3044 N N . GLY B 1 188 ? -18.594 -1.401 -14.242 1 27.5 188 GLY B N 1
ATOM 3045 C CA . GLY B 1 188 ? -17.141 -1.505 -14.102 1 27.5 188 GLY B CA 1
ATOM 3046 C C . GLY B 1 188 ? -16.641 -1.068 -12.742 1 27.5 188 GLY B C 1
ATOM 3047 O O . GLY B 1 188 ? -16.875 0.065 -12.32 1 27.5 188 GLY B O 1
ATOM 3048 N N . ARG B 1 189 ? -16.547 -1.865 -11.797 1 29.75 189 ARG B N 1
ATOM 3049 C CA . ARG B 1 189 ? -16.438 -1.785 -10.344 1 29.75 189 ARG B CA 1
ATOM 3050 C C . ARG B 1 189 ? -15.023 -1.409 -9.922 1 29.75 189 ARG B C 1
ATOM 3052 O O . ARG B 1 189 ? -14.047 -1.754 -10.594 1 29.75 189 ARG B O 1
ATOM 3059 N N . ALA B 1 190 ? -14.766 -0.331 -9.148 1 30.59 190 ALA B N 1
ATOM 3060 C CA . ALA B 1 190 ? -13.578 0.324 -8.602 1 30.59 190 ALA B CA 1
ATOM 3061 C C . ALA B 1 190 ? -12.688 -0.677 -7.883 1 30.59 190 ALA B C 1
ATOM 3063 O O . ALA B 1 190 ? -13.172 -1.6 -7.227 1 30.59 190 ALA B O 1
ATOM 3064 N N . ARG B 1 191 ? -11.281 -0.744 -8.234 1 31.62 191 ARG B N 1
ATOM 3065 C CA . ARG B 1 191 ? -10.336 -1.793 -7.848 1 31.62 191 ARG B CA 1
ATOM 3066 C C . ARG B 1 191 ? -9.734 -1.513 -6.477 1 31.62 191 ARG B C 1
ATOM 3068 O O . ARG B 1 191 ? -9.023 -0.521 -6.301 1 31.62 191 ARG B O 1
ATOM 3075 N N . LEU B 1 192 ? -10.32 -1.695 -5.406 1 34.31 192 LEU B N 1
ATOM 3076 C CA . LEU B 1 192 ? -9.789 -1.731 -4.047 1 34.31 192 LEU B CA 1
ATOM 3077 C C . LEU B 1 192 ? -8.656 -2.748 -3.938 1 34.31 192 LEU B C 1
ATOM 3079 O O . LEU B 1 192 ? -8.656 -3.766 -4.633 1 34.31 192 LEU B O 1
ATOM 3083 N N . GLY B 1 193 ? -7.387 -2.242 -3.602 1 35.28 193 GLY B N 1
ATOM 3084 C CA . GLY B 1 193 ? -6.367 -3.25 -3.371 1 35.28 193 GLY B CA 1
ATOM 3085 C C . GLY B 1 193 ? -6.68 -4.164 -2.201 1 35.28 193 GLY B C 1
ATOM 3086 O O . GLY B 1 193 ? -6.801 -3.703 -1.063 1 35.28 193 GLY B O 1
ATOM 3087 N N . PRO B 1 194 ? -7.133 -5.285 -2.518 1 31.58 194 PRO B N 1
ATOM 3088 C CA . PRO B 1 194 ? -7.508 -6.23 -1.46 1 31.58 194 PRO B CA 1
ATOM 3089 C C . PRO B 1 194 ? -6.301 -6.75 -0.68 1 31.58 194 PRO B C 1
ATOM 3091 O O . PRO B 1 194 ? -5.203 -6.859 -1.233 1 31.58 194 PRO B O 1
ATOM 3094 N N . LEU B 1 195 ? -6.254 -6.559 0.648 1 35.03 195 LEU B N 1
ATOM 3095 C CA . LEU B 1 195 ? -5.262 -7.172 1.524 1 35.03 195 LEU B CA 1
ATOM 3096 C C . LEU B 1 195 ? -5.828 -8.422 2.195 1 35.03 195 LEU B C 1
ATOM 3098 O O . LEU B 1 195 ? -7.035 -8.508 2.434 1 35.03 195 LEU B O 1
ATOM 3102 N N . THR B 1 196 ? -5.273 -9.672 2.094 1 30.27 196 THR B N 1
ATOM 3103 C CA . THR B 1 196 ? -5.742 -10.836 2.842 1 30.27 196 THR B CA 1
ATOM 3104 C C . THR B 1 196 ? -4.914 -11.031 4.105 1 30.27 196 THR B C 1
ATOM 3106 O O . THR B 1 196 ? -3.693 -10.867 4.09 1 30.27 196 THR B O 1
ATOM 3109 N N . MET B 1 197 ? -5.59 -10.992 5.297 1 34.28 197 MET B N 1
ATOM 3110 C CA . MET B 1 197 ? -4.961 -11.305 6.574 1 34.28 197 MET B CA 1
ATOM 3111 C C . MET B 1 197 ? -5.039 -12.805 6.867 1 34.28 197 MET B C 1
ATOM 3113 O O . MET B 1 197 ? -5.969 -13.477 6.426 1 34.28 197 MET B O 1
#

Foldseek 3Di:
DCLQLQLQQQDLVSLVPVDDLVVLVVCLVVVHAEDEDEDELQQLVQVDGPPRHHHRNVVSVVVVLVSCVVSNHAYEYEHEAFVQGQAQDRSNVHDNSTQQQLVDPVRLVSLLVSLLSVCQVCLQRPRHDWYQSYPDGDPDSHAPVSVVVSVVSNVVSNCVRNCVSPPDDDPPDDPDPPDDDDDDDDDRDDDPRDIDD/DCLALQLQQQDLVSLVPVDDLVVLVVCLVVPHAEDEDEDELQQLVQVDGPPRHHHRNVVSVVVVLVSCVVSNHAYEYEPEAFVQGQAQDRSNVHDNSTQAQLVDPVRLVSLLVSLLSVCQVCLQRPRHDWYQSYPDGDPDSHAPVSVVVSVVSNVVSNCVRNCVSPPDDDPDDDPDDDDDDDDDDDDRDDDDRDIDD

Solvent-accessible surface area (backbone atoms only — not comparable to full-atom values): 20173 Å² total; per-residue (Å²): 34,31,36,64,77,50,35,64,45,62,44,54,66,47,35,68,48,38,59,51,63,66,50,43,52,49,38,37,76,35,66,33,36,25,34,41,45,73,39,51,52,52,45,74,36,22,92,69,30,61,87,70,41,46,41,46,53,46,58,35,51,53,50,47,53,54,39,21,57,75,49,65,26,29,32,28,43,28,35,34,16,42,48,54,1,31,55,22,40,57,59,18,43,21,67,89,56,36,38,42,14,46,77,32,73,64,30,43,50,50,43,38,50,33,51,37,50,53,41,52,74,43,42,80,42,87,37,58,60,34,40,31,74,46,52,68,54,24,59,79,24,25,35,46,66,45,48,50,55,40,45,46,54,35,31,57,41,45,51,53,27,40,48,64,48,55,60,70,83,90,80,76,85,76,82,79,83,78,80,83,84,86,80,83,88,74,79,75,41,24,45,61,34,49,26,39,105,37,31,36,63,75,50,37,64,44,61,44,55,68,47,33,69,46,38,59,50,63,67,50,43,52,49,38,37,75,36,67,34,36,24,35,40,44,75,40,50,50,51,45,74,36,25,92,69,31,62,86,71,43,47,40,45,54,46,59,34,50,52,50,47,52,54,38,22,58,74,50,65,26,30,32,28,43,28,34,36,15,43,48,52,1,30,54,22,40,57,60,18,43,22,67,89,56,36,39,43,13,46,77,32,72,63,31,43,52,51,43,38,50,34,51,38,49,52,41,52,73,42,43,80,42,86,38,58,59,33,39,32,74,46,50,68,53,23,59,79,25,24,36,46,67,46,47,50,54,40,44,45,52,37,30,58,40,44,52,52,28,40,47,64,48,54,62,71,82,91,79,75,84,75,82,79,82,78,80,84,82,85,80,84,87,72,79,74,43,24,46,63,33,49,24,39,107